Protein 5D6J (pdb70)

B-factor: mean 46.1, std 20.25, range [18.64, 151.57]

Nearest PDB structures (foldseek):
  5d6j-assembly1_B  TM=1.014E+00  e=7.140E-16  Saccharomyces cerevisiae S288C
  2eke-assembly2_D  TM=9.994E-01  e=3.228E-14  Saccharomyces cerevisiae
  2eke-assembly1_C  TM=1.001E+00  e=5.366E-14  Saccharomyces cerevisiae
  7p47-assembly1_D  TM=9.729E-01  e=1.150E-13  Saccharomyces cerevisiae
  3tix-assembly2_C  TM=9.805E-01  e=2.037E-13  Saccharomyces cerevisiae S288C

Foldseek 3Di:
DPQDQPQDDPLHGDDDFQLFLLSLLVVCCPPPVQAWAEWEFDCPPPVLTDIDTAGSVRLNLLLLLLLLVCLVQDDQAAEEEEAEAPDSVSVSSLSSCLQNNYAYQYDYQLVDPDCLLLVVLVCVFRVGQEYEYAPVRVVSLVVSCVPPPPVRNHYYDHSVPRDSVSSVRRDGDDRDDLQRFSYWQWFFQQAFRTWTFGFHSLLLSVVLSLVCQQLSAAQLAEQEEQDRCNHLQNVSSSSNCSPRVHHYYYYHVVSCLVEVLSRQQVQFDDPPRPAHYEYEDELVSLVSCLVHRQDDPPDPQTANLRHRAYEYDPDFHDPVSLVSSCVRCVVRNNDQLRYWAAYFTVQLSTGFATAHSVDGWDKFWFFQVQVQVFFGHGDDPPDLRTDIWTFNHATTRQKFKFFAAVVVLEGDDFGGKHFIKMFGSSGTQATRPCVVVRCVFWADARPYADVVGRCPPPDNNTGIGGPQFMWGHYPRTTTTPGGNSAWAAAPNTTDHFLVLLVLLVVQDVQADPLFKTKGWFFPQLDDPVLQVDPQLPDHDDNPGGGIAMEMEGEGEADPDDDDVVVSLVSSQVSCCVSPVHGHSYYHYAYPPQAAATPVGGGNHNQNVQCVSVPQRRVVHRGNNGDDPVD/DQKAKEWEEAPPDIDIDMDGQQAFCQVVQQVVQPVVPHGRLQKFKDFVRHTDDRRDGNVNVVHHHYGYIYIYGD

InterPro domains:
  IPR000873 AMP-dependent synthetase/ligase domain [PF00501] (26-432)
  IPR040097 Fatty acyl-AMP ligase /fatty acyl-CoA ligase [cd05931] (27-613)
  IPR042099 ANL, N-terminal domain [G3DSA:3.40.50.12780] (3-484)
  IPR045851 AMP-binding enzyme domain superfamily [G3DSA:3.30.300.30] (485-630)
  IPR047968 Long-chain-fatty-acid--AMP ligase FadD32 [NF038339] (4-628)

Organism: Mycolicibacterium smegmatis (strain ATCC 700084 / mc(2)155) (NCBI:txid246196)

CATH classification: 3.30.300.30

Solvent-accessible surface area: 30518 Å² total; per-residue (Å²): 240,126,55,123,9,89,30,20,95,147,51,109,32,101,52,100,130,36,9,13,1,8,31,32,0,47,137,37,21,155,72,128,14,134,55,36,0,0,56,15,17,21,29,102,118,96,150,121,19,46,75,110,62,24,26,0,40,93,0,2,28,44,0,66,0,1,0,1,25,0,50,88,24,4,124,105,38,27,37,0,0,0,0,1,22,24,29,24,36,4,0,2,0,0,0,0,0,2,0,2,31,19,10,0,1,8,3,9,21,15,79,57,114,78,45,78,22,14,0,51,19,0,4,78,30,0,89,12,42,0,0,0,0,5,65,140,4,13,88,21,0,108,128,15,9,155,91,9,78,84,137,50,100,29,43,32,2,0,0,63,27,6,57,86,113,33,11,102,87,44,102,94,48,132,98,33,82,112,97,52,35,1,0,1,2,14,17,44,3,20,22,60,56,2,0,0,0,28,0,0,18,43,5,1,2,2,0,0,0,0,5,3,53,21,8,67,4,82,114,20,1,21,0,2,0,16,7,12,0,12,40,26,12,0,0,1,9,0,0,3,0,1,14,17,2,2,45,0,6,0,0,36,30,73,10,0,72,200,93,2,40,27,0,0,67,26,0,8,119,71,183,59,38,123,27,7,1,4,1,1,0,25,18,98,0,0,45,33,0,19,68,173,0,57,14,163,138,87,41,98,130,15,57,0,57,13,6,64,2,0,10,1,1,59,30,94,7,40,56,38,4,24,121,104,0,31,111,21,0,31,109,57,35,5,24,55,108,0,0,6,3,14,16,20,23,7,8,0,0,8,3,0,0,5,4,47,51,90,68,100,22,68,49,10,31,0,14,19,82,76,3,23,89,19,114,9,66,83,36,108,84,130,26,117,93,26,18,69,12,13,3,7,1,88,42,14,43,32,6,57,1,0,4,1,61,28,179,51,7,37,9,35,68,87,11,40,22,6,12,0,5,0,6,17,103,0,17,6,60,1,7,51,58,45,88,131,78,15,97,60,21,4,89,28,93,6,151,47,75,41,151,120,14,63,0,132,59,11,89,108,125,16,64,1,2,90,16,34,15,48,0,0,10,47,107,45,8,0,1,44,3,9,98,40,107,14,30,2,93,6,115,78,117,53,4,12,4,76,13,0,16,124,1,0,37,95,28,16,208,24,5,62,96,42,80,6,0,0,5,16,0,19,1,57,98,9,35,80,90,4,20,129,67,90,120,0,59,23,170,137,63,108,123,39,87,50,63,13,0,0,0,0,0,1,58,44,100,36,90,118,108,111,99,71,26,73,13,14,63,72,0,24,56,32,0,35,132,96,5,46,10,46,0,42,17,3,10,8,9,57,43,67,23,4,6,66,14,15,60,38,96,22,2,45,42,3,0,33,32,3,10,53,87,22,10,8,86,77,61,117,146,10,109,68,30,3,101,93,124,65,174,93,59,6,53,0,58,0,13,49,78,89,37,90,24,133,34,119,11,101,77,97,40,56,0,99,181,9,11,76,39,0,0,94,157,40,72,88,118,38,125,38,13,86,2,24,16,27,11,38,109,8,96,13,93,55,16,0,110,90,37,94,11,93,74,98,14,85,0,61,5,73,155,129

Sequence (704 aa):
MPFHNPFIKDGQIKFPDGSSIVAHVERWAKVRGDKLAYRFLDFSTERDGVPRDLTWAQFSARNRAVAARLQQVTQPGDRVAILCPQNLDYLVAFFGALYAGRIAVPLFDPSEPGHVGRLHAVLDNCHPSAILTTTEAAEGVRKFFRTRPANQRPRVIAVDAVPDDVASTWVNPDEPDETTIAYLQYTSGSTRIPTGVQITHLNLATNVVQVIEALEGEEGDRGLSWLPFFHDMGLITALLAPMIGHYFTFMTPAAFVRRPERWIRELARKEGDTGGTISVAPNFAFDHAAARGVPKPGSPPLDLSNVKAVLNGSEPISAATVRRFNEAFGPFGFPPKAIKPSYGLAEATLFVSTTPSAEEPKIITVDRDQLNSGRIVEVDADSPKAVAQASAGKVGIAEWAVIVDAESATELPDGQVGEIWISGQNMGTGYWGKPEESVATFQNILKSRTNPSHAEGATDDATWVRTGDYGAFYDGDLYITGRVKDLVIIDGRNHYPQDLEYSAQEASKAIRTGYVAAFSVPANQLPDEVFENAHSGIKRDPDDTSEQLVIVAERAPGAHKLDIGPITDDIRAAIAVRHGVTVRDVLLTAAGAIPRTSSGKIGRRACRAAYLDGSLRAGKVANDFPDATDETHINLKVSDGSSEIFFKIKKTTPLRRLMEAFAKRQGKEMDSLRFLYDGIRIQADQTPEDLDMEDNDIIEAHRE

Radius of gyration: 27.37 Å; Cα contacts (8 Å, |Δi|>4): 1545; chains: 2; bounding box: 70×79×73 Å

Structure (mmCIF, N/CA/C/O backbone):
data_5D6J
#
_entry.id   5D6J
#
_cell.length_a   122.211
_cell.length_b   122.211
_cell.length_c   142.588
_cell.angle_alpha   90.00
_cell.angle_beta   90.00
_cell.angle_gamma   90.00
#
_symmetry.space_group_name_H-M   'P 43 21 2'
#
loop_
_entity.id
_entity.type
_entity.pdbx_description
1 polymer 'Acyl-CoA synthase'
2 polymer 'Ubiquitin-like protein SMT3'
3 non-polymer 'MAGNESIUM ION'
4 non-polymer "ADENOSINE-5'-TRIPHOSPHATE"
5 water water
#
loop_
_atom_site.group_PDB
_atom_site.id
_atom_site.type_symbol
_atom_site.label_atom_id
_atom_site.label_alt_id
_atom_site.label_comp_id
_atom_site.label_asym_id
_atom_site.label_entity_id
_atom_site.label_seq_id
_atom_site.pdbx_PDB_ins_code
_atom_site.Cartn_x
_atom_site.Cartn_y
_atom_site.Cartn_z
_atom_site.occupancy
_atom_site.B_iso_or_equiv
_atom_site.auth_seq_id
_atom_site.auth_comp_id
_atom_site.auth_asym_id
_atom_site.auth_atom_id
_atom_site.pdbx_PDB_model_num
ATOM 1 N N . MET A 1 1 ? -29.577 21.497 -21.516 1.00 80.61 1 MET A N 1
ATOM 2 C CA . MET A 1 1 ? -28.770 20.358 -21.085 1.00 87.33 1 MET A CA 1
ATOM 3 C C . MET A 1 1 ? -28.365 20.318 -19.592 1.00 84.62 1 MET A C 1
ATOM 4 O O . MET A 1 1 ? -27.747 19.341 -19.164 1.00 80.79 1 MET A O 1
ATOM 9 N N . PRO A 1 2 ? -28.681 21.365 -18.795 1.00 82.95 2 PRO A N 1
ATOM 10 C CA . PRO A 1 2 ? -28.590 21.064 -17.359 1.00 83.99 2 PRO A CA 1
ATOM 11 C C . PRO A 1 2 ? -29.648 20.046 -16.924 1.00 72.40 2 PRO A C 1
ATOM 12 O O . PRO A 1 2 ? -30.543 19.726 -17.709 1.00 64.91 2 PRO A O 1
ATOM 16 N N . PHE A 1 3 ? -29.553 19.547 -15.694 1.00 78.77 3 PHE A N 1
ATOM 17 C CA . PHE A 1 3 ? -30.489 18.524 -15.232 1.00 57.10 3 PHE A CA 1
ATOM 18 C C . PHE A 1 3 ? -31.904 19.066 -15.058 1.00 48.44 3 PHE A C 1
ATOM 19 O O . PHE A 1 3 ? -32.130 20.039 -14.335 1.00 48.31 3 PHE A O 1
ATOM 27 N N . HIS A 1 4 ? -32.856 18.418 -15.720 1.00 41.47 4 HIS A N 1
ATOM 28 C CA . HIS A 1 4 ? -34.260 18.751 -15.548 1.00 42.32 4 HIS A CA 1
ATOM 29 C C . HIS A 1 4 ? -35.019 17.540 -15.012 1.00 39.01 4 HIS A C 1
ATOM 30 O O . HIS A 1 4 ? -34.969 16.456 -15.591 1.00 39.84 4 HIS A O 1
ATOM 37 N N . ASN A 1 5 ? -35.711 17.738 -13.896 1.00 37.23 5 ASN A N 1
ATOM 38 C CA . ASN A 1 5 ? -36.536 16.705 -13.285 1.00 32.31 5 ASN A CA 1
ATOM 39 C C . ASN A 1 5 ? -37.949 16.755 -13.858 1.00 34.52 5 ASN A C 1
ATOM 40 O O . ASN A 1 5 ? -38.652 17.749 -13.685 1.00 39.85 5 ASN A O 1
ATOM 45 N N . PRO A 1 6 ? -38.375 15.673 -14.528 1.00 39.12 6 PRO A N 1
ATOM 46 C CA . PRO A 1 6 ? -39.665 15.650 -15.233 1.00 44.44 6 PRO A CA 1
ATOM 47 C C . PRO A 1 6 ? -40.861 15.723 -14.294 1.00 39.07 6 PRO A C 1
ATOM 48 O O . PRO A 1 6 ? -41.961 16.043 -14.738 1.00 42.95 6 PRO A O 1
ATOM 52 N N . PHE A 1 7 ? -40.648 15.419 -13.017 1.00 38.51 7 PHE A N 1
ATOM 53 C CA . PHE A 1 7 ? -41.747 15.355 -12.058 1.00 34.34 7 PHE A CA 1
ATOM 54 C C . PHE A 1 7 ? -41.860 16.650 -11.266 1.00 37.93 7 PHE A C 1
ATOM 55 O O . PHE A 1 7 ? -42.686 16.770 -10.365 1.00 40.15 7 PHE A O 1
ATOM 63 N N . ILE A 1 8 ? -41.022 17.619 -11.610 1.00 39.69 8 ILE A N 1
ATOM 64 C CA . ILE A 1 8 ? -41.019 18.901 -10.923 1.00 38.95 8 ILE A CA 1
ATOM 65 C C . ILE A 1 8 ? -41.386 20.054 -11.866 1.00 52.29 8 ILE A C 1
ATOM 66 O O . ILE A 1 8 ? -40.845 20.181 -12.969 1.00 38.06 8 ILE A O 1
ATOM 71 N N . LYS A 1 9 ? -42.332 20.879 -11.425 1.00 45.53 9 LYS A N 1
ATOM 72 C CA . LYS A 1 9 ? -42.768 22.042 -12.190 1.00 62.86 9 LYS A CA 1
ATOM 73 C C . LYS A 1 9 ? -42.772 23.277 -11.292 1.00 44.11 9 LYS A C 1
ATOM 74 O O . LYS A 1 9 ? -43.499 23.323 -10.303 1.00 49.11 9 LYS A O 1
ATOM 80 N N . ASP A 1 10 ? -41.950 24.264 -11.643 1.00 50.79 10 ASP A N 1
ATOM 81 C CA . ASP A 1 10 ? -41.786 25.486 -10.851 1.00 55.11 10 ASP A CA 1
ATOM 82 C C . ASP A 1 10 ? -41.415 25.181 -9.401 1.00 54.28 10 ASP A C 1
ATOM 83 O O . ASP A 1 10 ? -42.041 25.685 -8.467 1.00 51.04 10 ASP A O 1
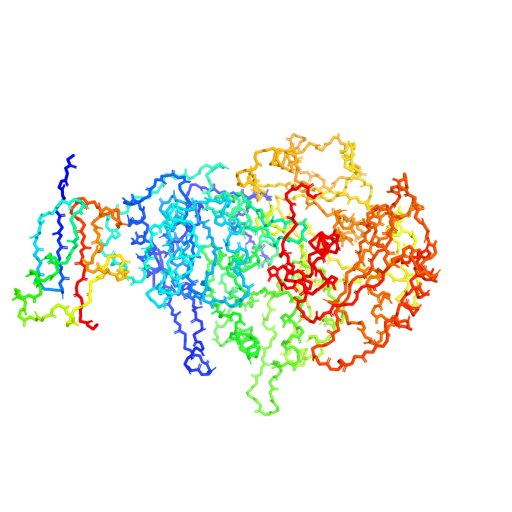ATOM 88 N N . GLY A 1 11 ? -40.399 24.343 -9.220 1.00 42.67 11 GLY A N 1
ATOM 89 C CA . GLY A 1 11 ? -39.904 24.014 -7.896 1.00 42.47 11 GLY A CA 1
ATOM 90 C C . GLY A 1 11 ? -40.860 23.183 -7.058 1.00 42.45 11 GLY A C 1
ATOM 91 O O . GLY A 1 11 ? -40.622 22.951 -5.873 1.00 44.15 11 GLY A O 1
ATOM 92 N N . GLN A 1 12 ? -41.948 22.732 -7.670 1.00 42.20 12 GLN A N 1
ATOM 93 C CA . GLN A 1 12 ? -42.926 21.926 -6.953 1.00 49.75 12 GLN A CA 1
ATOM 94 C C . GLN A 1 12 ? -43.112 20.558 -7.595 1.00 44.07 12 GLN A C 1
ATOM 95 O O . GLN A 1 12 ? -42.978 20.399 -8.810 1.00 44.44 12 GLN A O 1
ATOM 101 N N . ILE A 1 13 ? -43.414 19.571 -6.759 1.00 41.59 13 ILE A N 1
ATOM 102 C CA . ILE A 1 13 ? -43.631 18.212 -7.221 1.00 48.55 13 ILE A CA 1
ATOM 103 C C . ILE A 1 13 ? -45.069 18.067 -7.706 1.00 51.40 13 ILE A C 1
ATOM 104 O O . ILE A 1 13 ? -46.013 18.199 -6.927 1.00 49.45 13 ILE A O 1
ATOM 109 N N . LYS A 1 14 ? -45.227 17.808 -9.000 1.00 41.64 14 LYS A N 1
ATOM 110 C CA . LYS A 1 14 ? -46.550 17.708 -9.608 1.00 50.98 14 LYS A CA 1
ATOM 111 C C . LYS A 1 14 ? -46.872 16.279 -10.041 1.00 49.99 14 LYS A C 1
ATOM 112 O O . LYS A 1 14 ? -46.153 15.683 -10.849 1.00 48.59 14 LYS A O 1
ATOM 118 N N . PHE A 1 15 ? -47.955 15.738 -9.491 1.00 44.45 15 PHE A N 1
ATOM 119 C CA . PHE A 1 15 ? -48.430 14.406 -9.848 1.00 43.87 15 PHE A CA 1
ATOM 120 C C . PHE A 1 15 ? -49.840 14.464 -10.434 1.00 56.75 15 PHE A C 1
ATOM 121 O O . PHE A 1 15 ? -50.806 14.689 -9.703 1.00 48.24 15 PHE A O 1
ATOM 129 N N . PRO A 1 16 ? -49.966 14.265 -11.756 1.00 53.23 16 PRO A N 1
ATOM 130 C CA . PRO A 1 16 ? -51.293 14.087 -12.360 1.00 55.71 16 PRO A CA 1
ATOM 131 C C . PRO A 1 16 ? -51.900 12.743 -11.954 1.00 52.92 16 PRO A C 1
ATOM 132 O O . PRO A 1 16 ? -51.234 11.970 -11.261 1.00 47.26 16 PRO A O 1
ATOM 136 N N . ASP A 1 17 ? -53.132 12.467 -12.372 1.00 51.71 17 ASP A N 1
ATOM 137 C CA . ASP A 1 17 ? -53.725 11.153 -12.138 1.00 56.40 17 ASP A CA 1
ATOM 138 C C . ASP A 1 17 ? -52.832 10.070 -12.728 1.00 58.84 17 ASP A C 1
ATOM 139 O O . ASP A 1 17 ? -52.199 10.272 -13.767 1.00 55.16 17 ASP A O 1
ATOM 144 N N . GLY A 1 18 ? -52.774 8.927 -12.053 1.00 57.34 18 GLY A N 1
ATOM 145 C CA . GLY A 1 18 ? -51.931 7.831 -12.489 1.00 53.95 18 GLY A CA 1
ATOM 146 C C . GLY A 1 18 ? -50.461 8.096 -12.214 1.00 60.91 18 GLY A C 1
ATOM 147 O O . GLY A 1 18 ? -49.610 7.892 -13.083 1.00 54.66 18 GLY A O 1
ATOM 148 N N . SER A 1 19 ? -50.164 8.550 -11.000 1.00 56.42 19 SER A N 1
ATOM 149 C CA . SER A 1 19 ? -48.786 8.809 -10.597 1.00 55.22 19 SER A CA 1
ATOM 150 C C . SER A 1 19 ? -48.319 7.866 -9.493 1.00 57.30 19 SER A C 1
ATOM 151 O O . SER A 1 19 ? -47.173 7.951 -9.051 1.00 54.52 19 SER A O 1
ATOM 154 N N . SER A 1 20 ? -49.203 6.979 -9.037 1.00 48.99 20 SER A N 1
ATOM 155 C CA . SER A 1 20 ? -48.797 5.948 -8.091 1.00 42.22 20 SER A CA 1
ATOM 156 C C . SER A 1 20 ? -47.838 5.016 -8.817 1.00 42.51 20 SER A C 1
ATOM 157 O O . SER A 1 20 ? -47.806 4.982 -10.053 1.00 38.20 20 SER A O 1
ATOM 160 N N . ILE A 1 21 ? -47.054 4.260 -8.060 1.00 33.63 21 ILE A N 1
ATOM 161 C CA . ILE A 1 21 ? -46.010 3.448 -8.667 1.00 32.70 21 ILE A CA 1
ATOM 162 C C . ILE A 1 21 ? -46.618 2.304 -9.484 1.00 33.09 21 ILE A C 1
ATOM 163 O O . ILE A 1 21 ? -46.009 1.829 -10.442 1.00 36.31 21 ILE A O 1
ATOM 168 N N . VAL A 1 22 ? -47.833 1.894 -9.131 1.00 29.07 22 VAL A N 1
ATOM 169 C CA . VAL A 1 22 ? -48.555 0.878 -9.897 1.00 25.84 22 VAL A CA 1
ATOM 170 C C . VAL A 1 22 ? -48.903 1.378 -11.299 1.00 29.63 22 VAL A C 1
ATOM 171 O O . VAL A 1 22 ? -48.730 0.662 -12.289 1.00 31.45 22 VAL A O 1
ATOM 175 N N . ALA A 1 23 ? -49.397 2.611 -11.371 1.00 30.84 23 ALA A N 1
ATOM 176 C CA . ALA A 1 23 ? -49.766 3.227 -12.641 1.00 32.69 23 ALA A CA 1
ATOM 177 C C . ALA A 1 23 ? -48.545 3.376 -13.539 1.00 35.10 23 ALA A C 1
ATOM 178 O O . ALA A 1 23 ? -48.636 3.209 -14.756 1.00 30.47 23 ALA A O 1
ATOM 180 N N . HIS A 1 24 ? -47.401 3.680 -12.931 1.00 26.90 24 HIS A N 1
ATOM 181 C CA . HIS A 1 24 ? -46.179 3.856 -13.692 1.00 29.55 24 HIS A CA 1
ATOM 182 C C . HIS A 1 24 ? -45.692 2.542 -14.293 1.00 33.64 24 HIS A C 1
ATOM 183 O O . HIS A 1 24 ? -45.226 2.527 -15.428 1.00 27.81 24 HIS A O 1
ATOM 190 N N . VAL A 1 25 ? -45.813 1.443 -13.551 1.00 27.25 25 VAL A N 1
ATOM 191 C CA . VAL A 1 25 ? -45.395 0.151 -14.088 1.00 28.33 25 VAL A CA 1
ATOM 192 C C . VAL A 1 25 ? -46.293 -0.242 -15.256 1.00 28.80 25 VAL A C 1
ATOM 193 O O . VAL A 1 25 ? -45.806 -0.656 -16.307 1.00 28.63 25 VAL A O 1
ATOM 197 N N . GLU A 1 26 ? -47.602 -0.088 -15.063 1.00 28.43 26 GLU A N 1
ATOM 198 C CA . GLU A 1 26 ? -48.590 -0.416 -16.082 1.00 30.43 26 GLU A CA 1
ATOM 199 C C . GLU A 1 26 ? -48.378 0.404 -17.349 1.00 35.49 26 GLU A C 1
ATOM 200 O O . GLU A 1 26 ? -48.534 -0.098 -18.457 1.00 32.45 26 GLU A O 1
ATOM 206 N N . ARG A 1 27 ? -48.022 1.670 -17.164 1.00 31.78 27 ARG A N 1
ATOM 207 C CA . ARG A 1 27 ? -47.687 2.558 -18.267 1.00 36.86 27 ARG A CA 1
ATOM 208 C C . ARG A 1 27 ? -46.482 2.045 -19.068 1.00 32.82 27 ARG A C 1
ATOM 209 O O . ARG A 1 27 ? -46.529 1.977 -20.297 1.00 29.81 27 ARG A O 1
ATOM 217 N N . TRP A 1 28 ? -45.403 1.681 -18.376 1.00 32.18 28 TRP A N 1
ATOM 218 C CA . TRP A 1 28 ? -44.234 1.107 -19.050 1.00 30.70 28 TRP A CA 1
ATOM 219 C C . TRP A 1 28 ? -44.575 -0.184 -19.787 1.00 30.78 28 TRP A C 1
ATOM 220 O O . TRP A 1 28 ? -44.063 -0.443 -20.879 1.00 29.22 28 TRP A O 1
ATOM 231 N N . ALA A 1 29 ? -45.426 -1.000 -19.172 1.00 29.31 29 ALA A N 1
ATOM 232 C CA . ALA A 1 29 ? -45.843 -2.260 -19.772 1.00 32.30 29 ALA A CA 1
ATOM 233 C C . ALA A 1 29 ? -46.573 -2.004 -21.085 1.00 35.59 29 ALA A C 1
ATOM 234 O O . ALA A 1 29 ? -46.486 -2.803 -22.017 1.00 33.34 29 ALA A O 1
ATOM 236 N N . LYS A 1 30 ? -47.289 -0.885 -21.155 1.00 30.50 30 LYS A N 1
ATOM 237 C CA . LYS A 1 30 ? -48.028 -0.542 -22.366 1.00 43.90 30 LYS A CA 1
ATOM 238 C C . LYS A 1 30 ? -47.136 0.048 -23.456 1.00 34.43 30 LYS A C 1
ATOM 239 O O . LYS A 1 30 ? -47.182 -0.403 -24.594 1.00 40.28 30 LYS A O 1
ATOM 245 N N . VAL A 1 31 ? -46.324 1.047 -23.115 1.00 35.06 31 VAL A N 1
ATOM 246 C CA . VAL A 1 31 ? -45.591 1.789 -24.142 1.00 32.65 31 VAL A CA 1
ATOM 247 C C . VAL A 1 31 ? -44.250 1.158 -24.523 1.00 37.26 31 VAL A C 1
ATOM 248 O O . VAL A 1 31 ? -43.761 1.379 -25.625 1.00 35.83 31 VAL A O 1
ATOM 252 N N . ARG A 1 32 ? -43.649 0.376 -23.628 1.00 41.58 32 ARG A N 1
ATOM 253 C CA . ARG A 1 32 ? -42.431 -0.346 -23.993 1.00 29.20 32 ARG A CA 1
ATOM 254 C C . ARG A 1 32 ? -42.305 -1.654 -23.232 1.00 27.68 32 ARG A C 1
ATOM 255 O O . ARG A 1 32 ? -41.381 -1.848 -22.446 1.00 33.92 32 ARG A O 1
ATOM 263 N N . GLY A 1 33 ? -43.241 -2.560 -23.496 1.00 25.76 33 GLY A N 1
ATOM 264 C CA . GLY A 1 33 ? -43.369 -3.791 -22.744 1.00 32.85 33 GLY A CA 1
ATOM 265 C C . GLY A 1 33 ? -42.175 -4.725 -22.767 1.00 37.90 33 GLY A C 1
ATOM 266 O O . GLY A 1 33 ? -41.978 -5.483 -21.822 1.00 30.95 33 GLY A O 1
ATOM 267 N N . ASP A 1 34 ? -41.379 -4.676 -23.831 1.00 29.77 34 ASP A N 1
ATOM 268 C CA . ASP A 1 34 ? -40.251 -5.598 -23.977 1.00 31.81 34 ASP A CA 1
ATOM 269 C C . ASP A 1 34 ? -38.950 -5.032 -23.415 1.00 34.00 34 ASP A C 1
ATOM 270 O O . ASP A 1 34 ? -37.932 -5.721 -23.393 1.00 36.81 34 ASP A O 1
ATOM 275 N N . LYS A 1 35 ? -38.985 -3.777 -22.976 1.00 25.86 35 LYS A N 1
ATOM 276 C CA . LYS A 1 35 ? -37.835 -3.155 -22.326 1.00 34.64 35 LYS A CA 1
ATOM 277 C C . LYS A 1 35 ? -37.537 -3.820 -20.972 1.00 29.09 35 LYS A C 1
ATOM 278 O O . LYS A 1 35 ? -38.450 -4.109 -20.198 1.00 26.60 35 LYS A O 1
ATOM 284 N N . LEU A 1 36 ? -36.259 -4.064 -20.703 1.00 29.03 36 LEU A N 1
ATOM 285 C CA . LEU A 1 36 ? -35.827 -4.653 -19.441 1.00 26.04 36 LEU A CA 1
ATOM 286 C C . LEU A 1 36 ? -36.153 -3.740 -18.258 1.00 32.88 36 LEU A C 1
ATOM 287 O O . LEU A 1 36 ? -35.838 -2.550 -18.280 1.00 28.44 36 LEU A O 1
ATOM 292 N N . ALA A 1 37 ? -36.789 -4.303 -17.235 1.00 26.96 37 ALA A N 1
ATOM 293 C CA . ALA A 1 37 ? -37.160 -3.552 -16.037 1.00 30.00 37 ALA A CA 1
ATOM 294 C C . ALA A 1 37 ? -36.289 -3.919 -14.833 1.00 30.06 37 ALA A C 1
ATOM 295 O O . ALA A 1 37 ? -35.699 -3.047 -14.192 1.00 29.50 37 ALA A O 1
ATOM 297 N N . TYR A 1 38 ? -36.233 -5.212 -14.526 1.00 27.36 38 TYR A N 1
ATOM 298 C CA . TYR A 1 38 ? -35.538 -5.696 -13.339 1.00 28.34 38 TYR A CA 1
ATOM 299 C C . TYR A 1 38 ? -34.650 -6.894 -13.638 1.00 27.67 38 TYR A C 1
ATOM 300 O O . TYR A 1 38 ? -35.048 -7.818 -14.342 1.00 28.71 38 TYR A O 1
ATOM 309 N N . ARG A 1 39 ? -33.439 -6.866 -13.096 1.00 23.80 39 ARG A N 1
ATOM 310 C CA . ARG A 1 39 ? -32.510 -7.971 -13.255 1.00 25.13 39 ARG A CA 1
ATOM 311 C C . ARG A 1 39 ? -31.990 -8.464 -11.903 1.00 29.04 39 ARG A C 1
ATOM 312 O O . ARG A 1 39 ? -31.440 -7.695 -11.115 1.00 29.63 39 ARG A O 1
ATOM 320 N N . PHE A 1 40 ? -32.173 -9.754 -11.645 1.00 24.86 40 PHE A N 1
ATOM 321 C CA . PHE A 1 40 ? -31.596 -10.388 -10.472 1.00 27.61 40 PHE A CA 1
ATOM 322 C C . PHE A 1 40 ? -30.353 -11.175 -10.855 1.00 32.88 40 PHE A C 1
ATOM 323 O O . PHE A 1 40 ? -30.413 -12.072 -11.695 1.00 30.12 40 PHE A O 1
ATOM 331 N N . LEU A 1 41 ? -29.221 -10.834 -10.248 1.00 28.11 41 LEU A N 1
ATOM 332 C CA . LEU A 1 41 ? -28.005 -11.605 -10.474 1.00 28.27 41 LEU A CA 1
ATOM 333 C C . LEU A 1 41 ? -27.988 -12.806 -9.540 1.00 33.32 41 LEU A C 1
ATOM 334 O O . LEU A 1 41 ? -27.775 -12.670 -8.336 1.00 30.78 41 LEU A O 1
ATOM 339 N N . ASP A 1 42 ? -28.224 -13.982 -10.110 1.00 34.11 42 ASP A N 1
ATOM 340 C CA . ASP A 1 42 ? -28.321 -15.213 -9.341 1.00 35.77 42 ASP A CA 1
ATOM 341 C C . ASP A 1 42 ? -26.945 -15.876 -9.254 1.00 39.07 42 ASP A C 1
ATOM 342 O O . ASP A 1 42 ? -26.411 -16.345 -10.260 1.00 38.11 42 ASP A O 1
ATOM 347 N N . PHE A 1 43 ? -26.380 -15.912 -8.050 1.00 30.17 43 PHE A N 1
ATOM 348 C CA . PHE A 1 43 ? -25.051 -16.487 -7.848 1.00 37.23 43 PHE A CA 1
ATOM 349 C C . PHE A 1 43 ? -25.103 -17.834 -7.131 1.00 37.54 43 PHE A C 1
ATOM 350 O O . PHE A 1 43 ? -24.070 -18.347 -6.701 1.00 41.79 43 PHE A O 1
ATOM 358 N N . SER A 1 44 ? -26.299 -18.402 -7.005 1.00 35.18 44 SER A N 1
ATOM 359 C CA . SER A 1 44 ? -26.491 -19.615 -6.213 1.00 46.42 44 SER A CA 1
ATOM 360 C C . SER A 1 44 ? -25.780 -20.821 -6.827 1.00 46.75 44 SER A C 1
ATOM 361 O O . SER A 1 44 ? -25.287 -21.685 -6.107 1.00 59.22 44 SER A O 1
ATOM 364 N N . THR A 1 45 ? -25.727 -20.873 -8.153 1.00 50.54 45 THR A N 1
ATOM 365 C CA . THR A 1 45 ? -25.091 -21.989 -8.846 1.00 52.05 45 THR A CA 1
ATOM 366 C C . THR A 1 45 ? -23.791 -21.571 -9.529 1.00 49.99 45 THR A C 1
ATOM 367 O O . THR A 1 45 ? -22.721 -22.096 -9.222 1.00 64.27 45 THR A O 1
ATOM 371 N N . GLU A 1 46 ? -23.889 -20.626 -10.456 1.00 45.64 46 GLU A N 1
ATOM 372 C CA . GLU A 1 46 ? -22.714 -20.108 -11.145 1.00 48.89 46 GLU A CA 1
ATOM 373 C C . GLU A 1 46 ? -22.006 -19.043 -10.318 1.00 48.15 46 GLU A C 1
ATOM 374 O O . GLU A 1 46 ? -22.615 -18.054 -9.905 1.00 54.21 46 GLU A O 1
ATOM 380 N N . ARG A 1 47 ? -20.715 -19.252 -10.088 1.00 45.20 47 ARG A N 1
ATOM 381 C CA . ARG A 1 47 ? -19.895 -18.319 -9.325 1.00 50.51 47 ARG A CA 1
ATOM 382 C C . ARG A 1 47 ? -19.912 -16.916 -9.935 1.00 46.85 47 ARG A C 1
ATOM 383 O O . ARG A 1 47 ? -19.929 -15.916 -9.217 1.00 48.11 47 ARG A O 1
ATOM 391 N N . ASP A 1 48 ? -19.917 -16.851 -11.261 1.00 45.72 48 ASP A N 1
ATOM 392 C CA . ASP A 1 48 ? -19.897 -15.575 -11.968 1.00 47.31 48 ASP A CA 1
ATOM 393 C C . ASP A 1 48 ? -21.303 -15.034 -12.221 1.00 41.02 48 ASP A C 1
ATOM 394 O O . ASP A 1 48 ? -21.468 -13.903 -12.677 1.00 42.01 48 ASP A O 1
ATOM 399 N N . GLY A 1 49 ? -22.312 -15.852 -11.941 1.00 43.04 49 GLY A N 1
ATOM 400 C CA . GLY A 1 49 ? -23.685 -15.387 -11.931 1.00 41.00 49 GLY A CA 1
ATOM 401 C C . GLY A 1 49 ? -24.518 -15.651 -13.169 1.00 44.48 49 GLY A C 1
ATOM 402 O O . GLY A 1 49 ? -24.014 -15.700 -14.291 1.00 53.79 49 GLY A O 1
ATOM 403 N N . VAL A 1 50 ? -25.817 -15.812 -12.944 1.00 39.80 50 VAL A N 1
ATOM 404 C CA . VAL A 1 50 ? -26.789 -15.949 -14.015 1.00 37.26 50 VAL A CA 1
ATOM 405 C C . VAL A 1 50 ? -27.822 -14.832 -13.919 1.00 37.62 50 VAL A C 1
ATOM 406 O O . VAL A 1 50 ? -28.577 -14.757 -12.947 1.00 39.24 50 VAL A O 1
ATOM 410 N N . PRO A 1 51 ? -27.856 -13.952 -14.925 1.00 38.36 51 PRO A N 1
ATOM 411 C CA . PRO A 1 51 ? -28.863 -12.892 -14.902 1.00 30.95 51 PRO A CA 1
ATOM 412 C C . PRO A 1 51 ? -30.271 -13.451 -15.102 1.00 33.29 51 PRO A C 1
ATOM 413 O O . PRO A 1 51 ? -30.493 -14.238 -16.019 1.00 37.05 51 PRO A O 1
ATOM 417 N N . ARG A 1 52 ? -31.198 -13.070 -14.230 1.00 29.01 52 ARG A N 1
ATOM 418 C CA . ARG A 1 52 ? -32.604 -13.403 -14.421 1.00 29.00 52 ARG A CA 1
ATOM 419 C C . ARG A 1 52 ? -33.390 -12.113 -14.609 1.00 37.22 52 ARG A C 1
ATOM 420 O O . ARG A 1 52 ? -33.441 -11.256 -13.716 1.00 29.90 52 ARG A O 1
ATOM 428 N N . ASP A 1 53 ? -33.994 -11.985 -15.786 1.00 34.69 53 ASP A N 1
ATOM 429 C CA . ASP A 1 53 ? -34.564 -10.721 -16.231 1.00 30.46 53 ASP A CA 1
ATOM 430 C C . ASP A 1 53 ? -36.085 -10.715 -16.253 1.00 36.62 53 ASP A C 1
ATOM 431 O O . ASP A 1 53 ? -36.733 -11.749 -16.410 1.00 36.11 53 ASP A O 1
ATOM 436 N N . LEU A 1 54 ? -36.643 -9.523 -16.088 1.00 34.34 54 LEU A N 1
ATOM 437 C CA . LEU A 1 54 ? -38.071 -9.303 -16.220 1.00 30.30 54 LEU A CA 1
ATOM 438 C C . LEU A 1 54 ? -38.270 -8.035 -17.042 1.00 35.99 54 LEU A C 1
ATOM 439 O O . LEU A 1 54 ? -37.742 -6.974 -16.693 1.00 29.93 54 LEU A O 1
ATOM 444 N N . THR A 1 55 ? -39.003 -8.140 -18.145 1.00 28.14 55 THR A N 1
ATOM 445 C CA . THR A 1 55 ? -39.386 -6.952 -18.898 1.00 28.44 55 THR A CA 1
ATOM 446 C C . THR A 1 55 ? -40.563 -6.282 -18.190 1.00 30.24 55 THR A C 1
ATOM 447 O O . THR A 1 55 ? -41.173 -6.877 -17.299 1.00 23.94 55 THR A O 1
ATOM 451 N N . TRP A 1 56 ? -40.897 -5.057 -18.588 1.00 29.96 56 TRP A N 1
ATOM 452 C CA . TRP A 1 56 ? -42.052 -4.382 -18.001 1.00 28.24 56 TRP A CA 1
ATOM 453 C C . TRP A 1 56 ? -43.353 -5.161 -18.224 1.00 34.16 56 TRP A C 1
ATOM 454 O O . TRP A 1 56 ? -44.168 -5.276 -17.310 1.00 28.00 56 TRP A O 1
ATOM 465 N N . ALA A 1 57 ? -43.548 -5.704 -19.426 1.00 24.14 57 ALA A N 1
ATOM 466 C CA . ALA A 1 57 ? -44.752 -6.487 -19.704 1.00 28.36 57 ALA A CA 1
ATOM 467 C C . ALA A 1 57 ? -44.790 -7.755 -18.848 1.00 30.81 57 ALA A C 1
ATOM 468 O O . ALA A 1 57 ? -45.839 -8.129 -18.327 1.00 28.56 57 ALA A O 1
ATOM 470 N N . GLN A 1 58 ? -43.648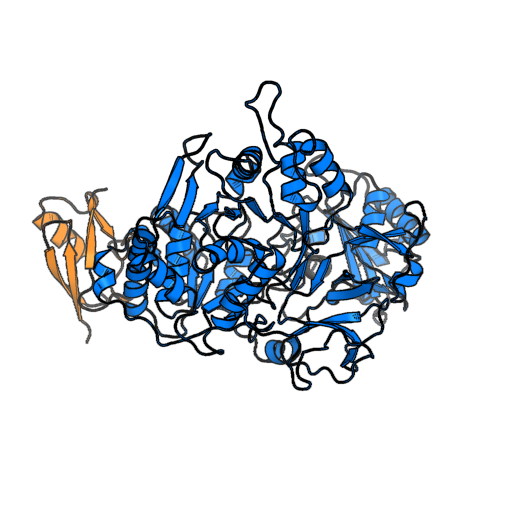 -8.423 -18.720 1.00 27.27 58 GLN A N 1
ATOM 471 C CA . GLN A 1 58 ? -43.558 -9.631 -17.897 1.00 27.77 58 GLN A CA 1
ATOM 472 C C . GLN A 1 58 ? -43.781 -9.320 -16.417 1.00 32.65 58 GLN A C 1
ATOM 473 O O . GLN A 1 58 ? -44.485 -10.054 -15.724 1.00 32.65 58 GLN A O 1
ATOM 479 N N . PHE A 1 59 ? -43.174 -8.233 -15.949 1.00 29.54 59 PHE A N 1
ATOM 480 C CA . PHE A 1 59 ? -43.339 -7.764 -14.576 1.00 29.09 59 PHE A CA 1
ATOM 481 C C . PHE A 1 59 ? -44.819 -7.519 -14.298 1.00 28.64 59 PHE A C 1
ATOM 482 O O . PHE A 1 59 ? -45.380 -8.045 -13.337 1.00 28.49 59 PHE A O 1
ATOM 490 N N . SER A 1 60 ? -45.446 -6.727 -15.163 1.00 31.10 60 SER A N 1
ATOM 491 C CA . SER A 1 60 ? -46.874 -6.434 -15.059 1.00 32.69 60 SER A CA 1
ATOM 492 C C . SER A 1 60 ? -47.751 -7.689 -14.992 1.00 31.44 60 SER A C 1
ATOM 493 O O . SER A 1 60 ? -48.655 -7.780 -14.157 1.00 30.72 60 SER A O 1
ATOM 496 N N . ALA A 1 61 ? -47.495 -8.646 -15.882 1.00 25.23 61 ALA A N 1
ATOM 497 C CA . ALA A 1 61 ? -48.285 -9.875 -15.920 1.00 31.23 61 ALA A CA 1
ATOM 498 C C . ALA A 1 61 ? -48.217 -10.624 -14.582 1.00 27.47 61 ALA A C 1
ATOM 499 O O . ALA A 1 61 ? -49.232 -11.089 -14.068 1.00 30.99 61 ALA A O 1
ATOM 501 N N . ARG A 1 62 ? -47.019 -10.735 -14.019 1.00 30.70 62 ARG A N 1
ATOM 502 C CA . ARG A 1 62 ? -46.855 -11.394 -12.726 1.00 31.76 62 ARG A CA 1
ATOM 503 C C . ARG A 1 62 ? -47.530 -10.607 -11.596 1.00 30.47 62 ARG A C 1
ATOM 504 O O . ARG A 1 62 ? -48.201 -11.193 -10.748 1.00 25.97 62 ARG A O 1
ATOM 512 N N . ASN A 1 63 ? -47.360 -9.286 -11.593 1.00 30.11 63 ASN A N 1
ATOM 513 C CA . ASN A 1 63 ? -47.959 -8.443 -10.558 1.00 31.45 63 ASN A CA 1
ATOM 514 C C . ASN A 1 63 ? -49.479 -8.574 -10.533 1.00 37.87 63 ASN A C 1
ATOM 515 O O . ASN A 1 63 ? -50.084 -8.736 -9.468 1.00 31.71 63 ASN A O 1
ATOM 520 N N . ARG A 1 64 ? -50.088 -8.518 -11.713 1.00 28.36 64 ARG A N 1
ATOM 521 C CA . ARG A 1 64 ? -51.543 -8.571 -11.834 1.00 31.03 64 ARG A CA 1
ATOM 522 C C . ARG A 1 64 ? -52.101 -9.939 -11.451 1.00 31.77 64 ARG A C 1
ATOM 523 O O . ARG A 1 64 ? -53.213 -10.041 -10.930 1.00 31.41 64 ARG A O 1
ATOM 531 N N . ALA A 1 65 ? -51.326 -10.989 -11.706 1.00 27.20 65 ALA A N 1
ATOM 532 C CA . ALA A 1 65 ? -51.753 -12.342 -11.373 1.00 31.00 65 ALA A CA 1
ATOM 533 C C . ALA A 1 65 ? -51.798 -12.518 -9.862 1.00 39.28 65 ALA A C 1
ATOM 534 O O . ALA A 1 65 ? -52.792 -12.996 -9.310 1.00 32.68 65 ALA A O 1
ATOM 536 N N . VAL A 1 66 ? -50.718 -12.125 -9.196 1.00 30.58 66 VAL A N 1
ATOM 537 C CA . VAL A 1 66 ? -50.661 -12.190 -7.740 1.00 29.66 66 VAL A CA 1
ATOM 538 C C . VAL A 1 66 ? -51.737 -11.304 -7.122 1.00 27.65 66 VAL A C 1
ATOM 539 O O . VAL A 1 66 ? -52.411 -11.705 -6.171 1.00 28.90 66 VAL A O 1
ATOM 543 N N . ALA A 1 67 ? -51.908 -10.109 -7.684 1.00 25.52 67 ALA A N 1
ATOM 544 C CA . ALA A 1 67 ? -52.886 -9.147 -7.183 1.00 26.14 67 ALA A CA 1
ATOM 545 C C . ALA A 1 67 ? -54.314 -9.693 -7.272 1.00 32.84 67 ALA A C 1
ATOM 546 O O . ALA A 1 67 ? -55.124 -9.493 -6.366 1.00 32.69 67 ALA A O 1
ATOM 548 N N . ALA A 1 68 ? -54.613 -10.381 -8.368 1.00 30.32 68 ALA A N 1
ATOM 549 C CA . ALA A 1 68 ? -55.939 -10.950 -8.582 1.00 37.68 68 ALA A CA 1
ATOM 550 C C . ALA A 1 68 ? -56.241 -12.017 -7.537 1.00 30.87 68 ALA A C 1
ATOM 551 O O . ALA A 1 68 ? -57.326 -12.042 -6.956 1.00 34.16 68 ALA A O 1
ATOM 553 N N . ARG A 1 69 ? -55.275 -12.896 -7.296 1.00 27.50 69 ARG A N 1
ATOM 554 C CA . ARG A 1 69 ? -55.418 -13.900 -6.252 1.00 26.96 69 ARG A CA 1
ATOM 555 C C . ARG A 1 69 ? -55.598 -13.229 -4.888 1.00 32.06 69 ARG A C 1
ATOM 556 O O . ARG A 1 69 ? -56.490 -13.598 -4.122 1.00 36.92 69 ARG A O 1
ATOM 564 N N . LEU A 1 70 ? -54.762 -12.232 -4.596 1.00 30.23 70 LEU A N 1
ATOM 565 C CA . LEU A 1 70 ? -54.842 -11.522 -3.316 1.00 29.70 70 LEU A CA 1
ATOM 566 C C . LEU A 1 70 ? -56.220 -10.905 -3.093 1.00 34.88 70 LEU A C 1
ATOM 567 O O . LEU A 1 70 ? -56.737 -10.923 -1.977 1.00 32.45 70 LEU A O 1
ATOM 572 N N . GLN A 1 71 ? -56.816 -10.377 -4.160 1.00 31.78 71 GLN A N 1
ATOM 573 C CA . GLN A 1 71 ? -58.128 -9.743 -4.068 1.00 36.28 71 GLN A CA 1
ATOM 574 C C . GLN A 1 71 ? -59.250 -10.755 -3.806 1.00 35.51 71 GLN A C 1
ATOM 575 O O . GLN A 1 71 ? -60.353 -10.381 -3.411 1.00 40.14 71 GLN A O 1
ATOM 581 N N . GLN A 1 72 ? -58.958 -12.035 -4.018 1.00 36.83 72 GLN A N 1
ATOM 582 C CA . GLN A 1 72 ? -59.927 -13.092 -3.759 1.00 39.51 72 GLN A CA 1
ATOM 583 C C . GLN A 1 72 ? -59.900 -13.564 -2.306 1.00 41.56 72 GLN A C 1
ATOM 584 O O . GLN A 1 72 ? -60.893 -14.084 -1.805 1.00 36.21 72 GLN A O 1
ATOM 590 N N . VAL A 1 73 ? -58.768 -13.393 -1.628 1.00 31.78 73 VAL A N 1
ATOM 591 C CA . VAL A 1 73 ? -58.623 -13.976 -0.296 1.00 34.55 73 VAL A CA 1
ATOM 592 C C . VAL A 1 73 ? -58.266 -12.967 0.800 1.00 34.19 73 VAL A C 1
ATOM 593 O O . VAL A 1 73 ? -58.024 -13.357 1.937 1.00 38.46 73 VAL A O 1
ATOM 597 N N . THR A 1 74 ? -58.236 -11.678 0.466 1.00 34.81 74 THR A N 1
ATOM 598 C CA . THR A 1 74 ? -58.003 -10.642 1.469 1.00 28.91 74 THR A CA 1
ATOM 599 C C . THR A 1 74 ? -58.938 -9.463 1.257 1.00 41.07 74 THR A C 1
ATOM 600 O O . THR A 1 74 ? -59.528 -9.306 0.188 1.00 34.78 74 THR A O 1
ATOM 604 N N . GLN A 1 75 ? -59.042 -8.624 2.283 1.00 29.26 75 GLN A N 1
ATOM 605 C CA . GLN A 1 75 ? -59.905 -7.451 2.262 1.00 32.77 75 GLN A CA 1
ATOM 606 C C . GLN A 1 75 ? -59.084 -6.177 2.137 1.00 36.21 75 GLN A C 1
ATOM 607 O O . GLN A 1 75 ? -57.918 -6.155 2.526 1.00 36.33 75 GLN A O 1
ATOM 613 N N . PRO A 1 76 ? -59.693 -5.109 1.595 1.00 39.41 76 PRO A N 1
ATOM 614 C CA . PRO A 1 76 ? -59.060 -3.787 1.601 1.00 34.95 76 PRO A CA 1
ATOM 615 C C . PRO A 1 76 ? -58.548 -3.412 2.989 1.00 41.79 76 PRO A C 1
ATOM 616 O O . PRO A 1 76 ? -59.278 -3.555 3.973 1.00 42.07 76 PRO A O 1
ATOM 620 N N . GLY A 1 77 ? -57.301 -2.961 3.070 1.00 38.08 77 GLY A N 1
ATOM 621 C CA . GLY A 1 77 ? -56.730 -2.563 4.344 1.00 33.95 77 GLY A CA 1
ATOM 622 C C . GLY A 1 77 ? -55.968 -3.677 5.036 1.00 43.36 77 GLY A C 1
ATOM 623 O O . GLY A 1 77 ? -55.256 -3.440 6.016 1.00 39.87 77 GLY A O 1
ATOM 624 N N . ASP A 1 78 ? -56.119 -4.900 4.541 1.00 33.35 78 ASP A N 1
ATOM 625 C CA . ASP A 1 78 ? -55.356 -6.017 5.082 1.00 37.25 78 ASP A CA 1
ATOM 626 C C . ASP A 1 78 ? -53.877 -5.832 4.796 1.00 39.98 78 ASP A C 1
ATOM 627 O O . ASP A 1 78 ? -53.492 -5.231 3.789 1.00 30.90 78 ASP A O 1
ATOM 632 N N . ARG A 1 79 ? -53.048 -6.361 5.683 1.00 28.92 79 ARG A N 1
ATOM 633 C CA . ARG A 1 79 ? -51.622 -6.380 5.441 1.00 28.71 79 ARG A CA 1
ATOM 634 C C . ARG A 1 79 ? -51.213 -7.714 4.835 1.00 34.78 79 ARG A C 1
ATOM 635 O O . ARG A 1 79 ? -51.807 -8.755 5.125 1.00 29.15 79 ARG A O 1
ATOM 643 N N . VAL A 1 80 ? -50.235 -7.651 3.936 1.00 28.86 80 VAL A N 1
ATOM 644 C CA . VAL A 1 80 ? -49.716 -8.821 3.245 1.00 25.27 80 VAL A CA 1
ATOM 645 C C . VAL A 1 80 ? -48.201 -8.853 3.407 1.00 28.57 80 VAL A C 1
ATOM 646 O O . VAL A 1 80 ? -47.492 -7.974 2.902 1.00 26.28 80 VAL A O 1
ATOM 650 N N . ALA A 1 81 ? -47.711 -9.858 4.127 1.00 26.06 81 ALA A N 1
ATOM 651 C CA . ALA A 1 81 ? -46.294 -9.939 4.464 1.00 30.42 81 ALA A CA 1
ATOM 652 C C . ALA A 1 81 ? -45.513 -10.690 3.399 1.00 29.57 81 ALA A C 1
ATOM 653 O O . ALA A 1 81 ? -45.923 -11.762 2.952 1.00 30.61 81 ALA A O 1
ATOM 655 N N . ILE A 1 82 ? -44.384 -10.121 2.997 1.00 28.13 82 ILE A N 1
ATOM 656 C CA . ILE A 1 82 ? -43.555 -10.734 1.968 1.00 23.62 82 ILE A CA 1
ATOM 657 C C . ILE A 1 82 ? -42.391 -11.483 2.611 1.00 30.30 82 ILE A C 1
ATOM 658 O O . ILE A 1 82 ? -41.444 -10.884 3.133 1.00 27.29 82 ILE A O 1
ATOM 663 N N . LEU A 1 83 ? -42.485 -12.806 2.593 1.00 26.70 83 LEU A N 1
ATOM 664 C CA . LEU A 1 83 ? -41.459 -13.648 3.191 1.00 33.31 83 LEU A CA 1
ATOM 665 C C . LEU A 1 83 ? -40.774 -14.458 2.095 1.00 35.64 83 LEU A C 1
ATOM 666 O O . LEU A 1 83 ? -40.578 -15.666 2.225 1.00 32.44 83 LEU A O 1
ATOM 671 N N . CYS A 1 84 ? -40.446 -13.777 0.997 1.00 36.04 84 CYS A N 1
ATOM 672 C CA . CYS A 1 84 ? -39.709 -14.379 -0.109 1.00 29.48 84 CYS A CA 1
ATOM 673 C C . CYS A 1 84 ? -38.213 -14.246 0.125 1.00 33.02 84 CYS A C 1
ATOM 674 O O . CYS A 1 84 ? -37.767 -13.328 0.813 1.00 27.66 84 CYS A O 1
ATOM 677 N N . PRO A 1 85 ? -37.425 -15.155 -0.456 1.00 34.97 85 PRO A N 1
ATOM 678 C CA . PRO A 1 85 ? -35.992 -14.856 -0.521 1.00 32.07 85 PRO A CA 1
ATOM 679 C C . PRO A 1 85 ? -35.758 -13.678 -1.465 1.00 31.66 85 PRO A C 1
ATOM 680 O O . PRO A 1 85 ? -36.630 -13.364 -2.279 1.00 27.19 85 PRO A O 1
ATOM 684 N N . GLN A 1 86 ? -34.613 -13.019 -1.354 1.00 27.73 86 GLN A N 1
ATOM 685 C CA . GLN A 1 86 ? -34.338 -11.880 -2.217 1.00 29.84 86 GLN A CA 1
ATOM 686 C C . GLN A 1 86 ? -34.086 -12.334 -3.660 1.00 29.08 86 GLN A C 1
ATOM 687 O O . GLN A 1 86 ? -33.016 -12.841 -3.980 1.00 27.72 86 GLN A O 1
ATOM 693 N N . ASN A 1 87 ? -35.092 -12.162 -4.515 1.00 23.26 87 ASN A N 1
ATOM 694 C CA . ASN A 1 87 ? -34.988 -12.462 -5.944 1.00 30.57 87 ASN A CA 1
ATOM 695 C C . ASN A 1 87 ? -36.129 -11.751 -6.667 1.00 31.22 87 ASN A C 1
ATOM 696 O O . ASN A 1 87 ? -36.800 -10.915 -6.062 1.00 28.63 87 ASN A O 1
ATOM 701 N N . LEU A 1 88 ? -36.365 -12.089 -7.935 1.00 21.30 88 LEU A N 1
ATOM 702 C CA . LEU A 1 88 ? -37.406 -11.415 -8.717 1.00 28.26 88 LEU A CA 1
ATOM 703 C C . LEU A 1 88 ? -38.797 -11.591 -8.106 1.00 28.06 88 LEU A C 1
ATOM 704 O O . LEU A 1 88 ? -39.613 -10.673 -8.141 1.00 32.75 88 LEU A O 1
ATOM 709 N N . ASP A 1 89 ? -39.065 -12.767 -7.549 1.00 26.37 89 ASP A N 1
ATOM 710 C CA . ASP A 1 89 ? -40.379 -13.052 -6.969 1.00 30.85 89 ASP A CA 1
ATOM 711 C C . ASP A 1 89 ? -40.683 -12.196 -5.730 1.00 30.84 89 ASP A C 1
ATOM 712 O O . ASP A 1 89 ? -41.850 -11.937 -5.419 1.00 28.52 89 ASP A O 1
ATOM 717 N N . TYR A 1 90 ? -39.640 -11.770 -5.021 1.00 24.86 90 TYR A N 1
ATOM 718 C CA . TYR A 1 90 ? -39.822 -10.841 -3.911 1.00 27.62 90 TYR A CA 1
ATOM 719 C C . TYR A 1 90 ? -40.495 -9.576 -4.433 1.00 30.31 90 TYR A C 1
ATOM 720 O O . TYR A 1 90 ? -41.467 -9.094 -3.850 1.00 26.86 90 TYR A O 1
ATOM 729 N N . LEU A 1 91 ? -39.984 -9.052 -5.544 1.00 22.58 91 LEU A N 1
ATOM 730 C CA . LEU A 1 91 ? -40.540 -7.834 -6.131 1.00 28.88 91 LEU A CA 1
ATOM 731 C C . LEU A 1 91 ? -41.942 -8.062 -6.686 1.00 25.05 91 LEU A C 1
ATOM 732 O O . LEU A 1 91 ? -42.817 -7.205 -6.539 1.00 30.34 91 LEU A O 1
ATOM 737 N N . VAL A 1 92 ? -42.153 -9.210 -7.326 1.00 24.89 92 VAL A N 1
ATOM 738 C CA . VAL A 1 92 ? -43.487 -9.581 -7.798 1.00 25.26 92 VAL A CA 1
ATOM 739 C C . VAL A 1 92 ? -44.463 -9.642 -6.620 1.00 29.19 92 VAL A C 1
ATOM 740 O O . VAL A 1 92 ? -45.596 -9.168 -6.717 1.00 30.14 92 VAL A O 1
ATOM 744 N N . ALA A 1 93 ? -44.012 -10.209 -5.503 1.00 26.94 93 ALA A N 1
ATOM 745 C CA . ALA A 1 93 ? -44.844 -10.293 -4.299 1.00 31.31 93 ALA A CA 1
ATOM 746 C C . ALA A 1 93 ? -45.160 -8.903 -3.751 1.00 23.10 93 ALA A C 1
ATOM 747 O O . ALA A 1 93 ? -46.320 -8.583 -3.482 1.00 26.74 93 ALA A O 1
ATOM 749 N N . PHE A 1 94 ? -44.127 -8.079 -3.594 1.00 27.62 94 PHE A N 1
ATOM 750 C CA . PHE A 1 94 ? -44.300 -6.719 -3.087 1.00 24.87 94 PHE A CA 1
ATOM 751 C C . PHE A 1 94 ? -45.229 -5.892 -3.973 1.00 29.57 94 PHE A C 1
ATOM 752 O O . PHE A 1 94 ? -46.209 -5.327 -3.489 1.00 30.00 94 PHE A O 1
ATOM 760 N N . PHE A 1 95 ? -44.927 -5.823 -5.267 1.00 24.26 95 PHE A N 1
ATOM 761 C CA . PHE A 1 95 ? -45.780 -5.085 -6.197 1.00 24.13 95 PHE A CA 1
ATOM 762 C C . PHE A 1 95 ? -47.165 -5.709 -6.322 1.00 24.90 95 PHE A C 1
ATOM 763 O O . PHE A 1 95 ? -48.157 -4.997 -6.481 1.00 29.04 95 PHE A O 1
ATOM 771 N N . GLY A 1 96 ? -47.230 -7.036 -6.254 1.00 23.07 96 GLY A N 1
ATOM 772 C CA . GLY A 1 96 ? -48.505 -7.732 -6.279 1.00 29.65 96 GLY A CA 1
ATOM 773 C C . GLY A 1 96 ? -49.432 -7.235 -5.178 1.00 30.29 96 GLY A C 1
ATOM 774 O O . GLY A 1 96 ? -50.628 -7.032 -5.399 1.00 30.26 96 GLY A O 1
ATOM 775 N N . ALA A 1 97 ? -48.872 -7.018 -3.993 1.00 21.76 97 ALA A N 1
ATOM 776 C CA . ALA A 1 97 ? -49.644 -6.500 -2.869 1.00 26.37 97 ALA A CA 1
ATOM 777 C C . ALA A 1 97 ? -50.141 -5.080 -3.144 1.00 28.21 97 ALA A C 1
ATOM 778 O O . ALA A 1 97 ? -51.298 -4.757 -2.872 1.00 27.28 97 ALA A O 1
ATOM 780 N N . LEU A 1 98 ? -49.261 -4.238 -3.683 1.00 28.89 98 LEU A N 1
ATOM 781 C CA . LEU A 1 98 ? -49.628 -2.877 -4.083 1.00 28.71 98 LEU A CA 1
ATOM 782 C C . LEU A 1 98 ? -50.728 -2.881 -5.143 1.00 30.33 98 LEU A C 1
ATOM 783 O O . LEU A 1 98 ? -51.726 -2.169 -5.020 1.00 30.41 98 LEU A O 1
ATOM 788 N N . TYR A 1 99 ? -50.533 -3.692 -6.179 1.00 24.64 99 TYR A N 1
ATOM 789 C CA . TYR A 1 99 ? -51.501 -3.832 -7.263 1.00 28.29 99 TYR A CA 1
ATOM 790 C C . TYR A 1 99 ? -52.870 -4.245 -6.734 1.00 34.46 99 TYR A C 1
ATOM 791 O O . TYR A 1 99 ? -53.901 -3.891 -7.303 1.00 35.44 99 TYR A O 1
ATOM 800 N N . ALA A 1 100 ? -52.864 -5.017 -5.650 1.00 29.11 100 ALA A N 1
ATOM 801 C CA . ALA A 1 100 ? -54.092 -5.573 -5.095 1.00 32.76 100 ALA A CA 1
ATOM 802 C C . ALA A 1 100 ? -54.851 -4.550 -4.258 1.00 32.42 100 ALA A C 1
ATOM 803 O O . ALA A 1 100 ? -56.005 -4.770 -3.886 1.00 28.60 100 ALA A O 1
ATOM 805 N N . GLY A 1 101 ? -54.204 -3.427 -3.969 1.00 29.47 101 GLY A N 1
ATOM 806 C CA . GLY A 1 101 ? -54.766 -2.464 -3.043 1.00 29.15 101 GLY A CA 1
ATOM 807 C C . GLY A 1 101 ? -54.695 -2.990 -1.618 1.00 39.21 101 GLY A C 1
ATOM 808 O O . GLY A 1 101 ? -55.619 -2.799 -0.826 1.00 38.51 101 GLY A O 1
ATOM 809 N N . ARG A 1 102 ? -53.601 -3.677 -1.299 1.00 30.25 102 ARG A N 1
ATOM 810 C CA . ARG A 1 102 ? -53.361 -4.151 0.064 1.00 35.01 102 ARG A CA 1
ATOM 811 C C . ARG A 1 102 ? -52.075 -3.527 0.611 1.00 37.03 102 ARG A C 1
ATOM 812 O O . ARG A 1 102 ? -51.275 -2.974 -0.146 1.00 35.41 102 ARG A O 1
ATOM 820 N N . ILE A 1 103 ? -51.872 -3.619 1.922 1.00 28.36 103 ILE A N 1
ATOM 821 C CA . ILE A 1 103 ? -50.702 -3.012 2.551 1.00 27.86 103 ILE A CA 1
ATOM 822 C C . ILE A 1 103 ? -49.548 -4.008 2.629 1.00 29.79 103 ILE A C 1
ATOM 823 O O . ILE A 1 103 ? -49.582 -4.951 3.421 1.00 32.65 103 ILE A O 1
ATOM 828 N N . ALA A 1 104 ? -48.532 -3.795 1.798 1.00 25.86 104 ALA A N 1
ATOM 829 C CA . ALA A 1 104 ? -47.369 -4.674 1.769 1.00 25.52 104 ALA A CA 1
ATOM 830 C C . ALA A 1 104 ? -46.530 -4.526 3.031 1.00 27.04 104 ALA A C 1
ATOM 831 O O . ALA A 1 104 ? -46.372 -3.429 3.559 1.00 27.73 104 ALA A O 1
ATOM 833 N N . VAL A 1 105 ? -46.002 -5.642 3.515 1.00 25.25 105 VAL A N 1
ATOM 834 C CA . VAL A 1 105 ? -45.063 -5.625 4.631 1.00 22.67 105 VAL A CA 1
ATOM 835 C C . VAL A 1 105 ? -43.828 -6.418 4.210 1.00 26.48 105 VAL A C 1
ATOM 836 O O . VAL A 1 105 ? -43.783 -7.640 4.364 1.00 26.26 105 VAL A O 1
ATOM 840 N N . PRO A 1 106 ? -42.833 -5.724 3.635 1.00 26.93 106 PRO A N 1
ATOM 841 C CA . PRO A 1 106 ? -41.646 -6.406 3.107 1.00 27.79 106 PRO A CA 1
ATOM 842 C C . PRO A 1 106 ? -40.788 -6.990 4.222 1.00 35.26 106 PRO A C 1
ATOM 843 O O . PRO A 1 106 ? -40.195 -6.242 4.998 1.00 28.43 106 PRO A O 1
ATOM 847 N N . LEU A 1 107 ? -40.731 -8.313 4.303 1.00 27.22 107 LEU A N 1
ATOM 848 C CA . LEU A 1 107 ? -39.893 -8.966 5.302 1.00 29.68 107 LEU A CA 1
ATOM 849 C C . LEU A 1 107 ? -38.853 -9.836 4.598 1.00 34.74 107 LEU A C 1
ATOM 850 O O . LEU A 1 107 ? -38.236 -9.397 3.628 1.00 29.66 107 LEU A O 1
ATOM 855 N N . PHE A 1 108 ? -38.659 -11.064 5.069 1.00 28.66 108 PHE A N 1
ATOM 856 C CA . PHE A 1 108 ? -37.588 -11.902 4.541 1.00 30.59 108 PHE A CA 1
ATOM 857 C C . PHE A 1 108 ? -37.886 -13.379 4.750 1.00 31.66 108 PHE A C 1
ATOM 858 O O . PHE A 1 108 ? -38.791 -13.738 5.498 1.00 30.66 108 PHE A O 1
ATOM 866 N N . ASP A 1 109 ? -37.119 -14.222 4.067 1.00 32.81 109 ASP A N 1
ATOM 867 C CA . ASP A 1 109 ? -37.221 -15.674 4.173 1.00 36.76 109 ASP A CA 1
ATOM 868 C C . ASP A 1 109 ? -36.793 -16.107 5.575 1.00 40.37 109 ASP A C 1
ATOM 869 O O . ASP A 1 109 ? -35.660 -15.851 5.973 1.00 38.65 109 ASP A O 1
ATOM 874 N N . PRO A 1 110 ? -37.692 -16.773 6.325 1.00 34.29 110 PRO A N 1
ATOM 875 C CA . PRO A 1 110 ? -37.393 -17.156 7.715 1.00 43.25 110 PRO A CA 1
ATOM 876 C C . PRO A 1 110 ? -36.221 -18.131 7.826 1.00 48.32 110 PRO A C 1
ATOM 877 O O . PRO A 1 110 ? -35.702 -18.333 8.923 1.00 51.10 110 PRO A O 1
ATOM 881 N N . SER A 1 111 ? -35.826 -18.734 6.707 1.00 45.53 111 SER A N 1
ATOM 882 C CA . SER A 1 111 ? -34.654 -19.604 6.673 1.00 59.93 111 SER A CA 1
ATOM 883 C C . SER A 1 111 ? -33.364 -18.805 6.860 1.00 62.07 111 SER A C 1
ATOM 884 O O . SER A 1 111 ? -32.322 -19.370 7.183 1.00 79.49 111 SER A O 1
ATOM 887 N N . GLU A 1 112 ? -33.445 -17.493 6.652 1.00 74.84 112 GLU A N 1
ATOM 888 C CA . GLU A 1 112 ? -32.313 -16.594 6.874 1.00 87.15 112 GLU A CA 1
ATOM 889 C C . GLU A 1 112 ? -31.893 -16.631 8.340 1.00 81.39 112 GLU A C 1
ATOM 890 O O . GLU A 1 112 ? -32.745 -16.679 9.226 1.00 89.68 112 GLU A O 1
ATOM 896 N N . PRO A 1 113 ? -30.576 -16.615 8.601 1.00 92.88 113 PRO A N 1
ATOM 897 C CA . PRO A 1 113 ? -30.101 -16.730 9.984 1.00 93.36 113 PRO A CA 1
ATOM 898 C C . PRO A 1 113 ? -30.215 -15.449 10.814 1.00 85.19 113 PRO A C 1
ATOM 899 O O . PRO A 1 113 ? -30.021 -14.346 10.299 1.00 74.49 113 PRO A O 1
ATOM 903 N N . GLY A 1 114 ? -30.543 -15.615 12.093 1.00 73.36 114 GLY A N 1
ATOM 904 C CA . GLY A 1 114 ? -30.374 -14.567 13.084 1.00 76.09 114 GLY A CA 1
ATOM 905 C C . GLY A 1 114 ? -31.461 -13.519 13.239 1.00 73.12 114 GLY A C 1
ATOM 906 O O . GLY A 1 114 ? -31.454 -12.768 14.214 1.00 77.79 114 GLY A O 1
ATOM 907 N N . HIS A 1 115 ? -32.399 -13.464 12.300 1.00 54.15 115 HIS A N 1
ATOM 908 C CA . HIS A 1 115 ? -33.368 -12.369 12.275 1.00 51.42 115 HIS A CA 1
ATOM 909 C C . HIS A 1 115 ? -34.758 -12.711 12.837 1.00 47.39 115 HIS A C 1
ATOM 910 O O . HIS A 1 115 ? -35.694 -11.929 12.677 1.00 44.60 115 HIS A O 1
ATOM 917 N N . VAL A 1 116 ? -34.896 -13.861 13.495 1.00 49.97 116 VAL A N 1
ATOM 918 C CA . VAL A 1 116 ? -36.222 -14.350 13.885 1.00 58.50 116 VAL A CA 1
ATOM 919 C C . VAL A 1 116 ? -36.952 -13.426 14.859 1.00 48.40 116 VAL A C 1
ATOM 920 O O . VAL A 1 116 ? -38.177 -13.311 14.805 1.00 42.53 116 VAL A O 1
ATOM 924 N N . GLY A 1 117 ? -36.205 -12.759 15.735 1.00 33.43 117 GLY A N 1
ATOM 925 C CA . GLY A 1 117 ? -36.803 -11.870 16.715 1.00 31.05 117 GLY A CA 1
ATOM 926 C C . GLY A 1 117 ? -37.534 -10.717 16.057 1.00 35.33 117 GLY A C 1
ATOM 927 O O . GLY A 1 117 ? -38.635 -10.342 16.463 1.00 37.68 117 GLY A O 1
ATOM 928 N N . ARG A 1 118 ? -36.917 -10.155 15.023 1.00 42.68 118 ARG A N 1
ATOM 929 C CA . ARG A 1 118 ? -37.522 -9.065 14.271 1.00 37.00 118 ARG A CA 1
ATOM 930 C C . ARG A 1 118 ? -38.801 -9.524 13.574 1.00 30.57 118 ARG A C 1
ATOM 931 O O . ARG A 1 118 ? -39.781 -8.784 13.491 1.00 33.34 118 ARG A O 1
ATOM 939 N N . LEU A 1 119 ? -38.772 -10.754 13.076 1.00 31.00 119 LEU A N 1
ATOM 940 C CA . LEU A 1 119 ? -39.890 -11.325 12.344 1.00 34.61 119 LEU A CA 1
ATOM 941 C C . LEU A 1 119 ? -41.123 -11.461 13.245 1.00 32.74 119 LEU A C 1
ATOM 942 O O . LEU A 1 119 ? -42.212 -11.013 12.886 1.00 27.20 119 LEU A O 1
ATOM 947 N N . HIS A 1 120 ? -40.940 -12.056 14.424 1.00 29.78 120 HIS A N 1
ATOM 948 C CA . HIS A 1 120 ? -42.005 -12.124 15.429 1.00 30.22 120 HIS A CA 1
ATOM 949 C C . HIS A 1 120 ? -42.534 -10.742 15.792 1.00 30.85 120 HIS A C 1
ATOM 950 O O . HIS A 1 120 ? -43.748 -10.533 15.856 1.00 33.64 120 HIS A O 1
ATOM 957 N N . ALA A 1 121 ? -41.621 -9.801 16.026 1.00 34.18 121 ALA A N 1
ATOM 958 C CA . ALA A 1 121 ? -41.999 -8.453 16.446 1.00 35.07 121 ALA A CA 1
ATOM 959 C C . ALA A 1 121 ? -42.888 -7.765 15.410 1.00 37.58 121 ALA A C 1
ATOM 960 O O . ALA A 1 121 ? -43.908 -7.160 15.749 1.00 30.54 121 ALA A O 1
ATOM 962 N N . VAL A 1 122 ? -42.504 -7.858 14.142 1.00 27.79 122 VAL A N 1
ATOM 963 C CA . VAL A 1 122 ? -43.310 -7.259 13.083 1.00 25.98 122 VAL A CA 1
ATOM 964 C C . VAL A 1 122 ? -44.675 -7.953 12.953 1.00 24.47 122 VAL A C 1
ATOM 965 O O . VAL A 1 122 ? -45.710 -7.292 12.858 1.00 27.19 122 VAL A O 1
ATOM 969 N N . LEU A 1 123 ? -44.680 -9.282 12.967 1.00 24.77 123 LEU A N 1
ATOM 970 C CA . LEU A 1 123 ? -45.933 -10.026 12.831 1.00 29.12 123 LEU A CA 1
ATOM 971 C C . LEU A 1 123 ? -46.880 -9.760 14.007 1.00 34.62 123 LEU A C 1
ATOM 972 O O . LEU A 1 123 ? -48.096 -9.702 13.830 1.00 32.31 123 LEU A O 1
ATOM 977 N N . ASP A 1 124 ? -46.324 -9.594 15.204 1.00 27.21 124 ASP A N 1
ATOM 978 C CA . ASP A 1 124 ? -47.136 -9.260 16.373 1.00 30.13 124 ASP A CA 1
ATOM 979 C C . ASP A 1 124 ? -47.672 -7.831 16.307 1.00 34.20 124 ASP A C 1
ATOM 980 O O . ASP A 1 124 ? -48.603 -7.475 17.029 1.00 35.85 124 ASP A O 1
ATOM 985 N N . ASN A 1 125 ? -47.090 -7.006 15.445 1.00 32.77 125 ASN A N 1
ATOM 986 C CA . ASN A 1 125 ? -47.554 -5.631 15.328 1.00 31.45 125 ASN A CA 1
ATOM 987 C C . ASN A 1 125 ? -48.579 -5.416 14.209 1.00 31.75 125 ASN A C 1
ATOM 988 O O . ASN A 1 125 ? -49.570 -4.717 14.411 1.00 36.96 125 ASN A O 1
ATOM 993 N N . CYS A 1 126 ? -48.359 -6.009 13.037 1.00 26.47 126 CYS A N 1
ATOM 994 C CA . CYS A 1 126 ? -49.209 -5.677 11.891 1.00 30.57 126 CYS A CA 1
ATOM 995 C C . CYS A 1 126 ? -50.190 -6.779 11.479 1.00 36.37 126 CYS A C 1
ATOM 996 O O . CYS A 1 126 ? -51.052 -6.539 10.636 1.00 36.61 126 CYS A O 1
ATOM 999 N N . HIS A 1 127 ? -50.058 -7.970 12.062 1.00 30.60 127 HIS A N 1
ATOM 1000 C CA . HIS A 1 127 ? -51.007 -9.080 11.838 1.00 33.21 127 HIS A CA 1
ATOM 1001 C C . HIS A 1 127 ? -51.478 -9.278 10.383 1.00 34.43 127 HIS A C 1
ATOM 1002 O O . HIS A 1 127 ? -52.636 -9.012 10.053 1.00 31.41 127 HIS A O 1
ATOM 1009 N N . PRO A 1 128 ? -50.582 -9.755 9.510 1.00 39.59 128 PRO A N 1
ATOM 1010 C CA . PRO A 1 128 ? -50.956 -9.932 8.101 1.00 38.19 128 PRO A CA 1
ATOM 1011 C C . PRO A 1 128 ? -52.046 -10.985 7.908 1.00 33.56 128 PRO A C 1
ATOM 1012 O O . PRO A 1 128 ? -52.106 -11.959 8.660 1.00 31.50 128 PRO A O 1
ATOM 1016 N N . SER A 1 129 ? -52.896 -10.773 6.909 1.00 34.26 129 SER A N 1
ATOM 1017 C CA . SER A 1 129 ? -53.933 -11.732 6.544 1.00 35.10 129 SER A CA 1
ATOM 1018 C C . SER A 1 129 ? -53.422 -12.752 5.528 1.00 30.90 129 SER A C 1
ATOM 1019 O O . SER A 1 129 ? -54.060 -13.777 5.294 1.00 35.49 129 SER A O 1
ATOM 1022 N N . ALA A 1 130 ? -52.277 -12.464 4.918 1.00 31.14 130 ALA A N 1
ATOM 1023 C CA . ALA A 1 130 ? -51.686 -13.383 3.946 1.00 33.79 130 ALA A CA 1
ATOM 1024 C C . ALA A 1 130 ? -50.169 -13.301 3.957 1.00 31.34 130 ALA A C 1
ATOM 1025 O O . ALA A 1 130 ? -49.591 -12.239 4.199 1.00 28.92 130 ALA A O 1
ATOM 1027 N N . ILE A 1 131 ? -49.538 -14.441 3.699 1.00 28.35 131 ILE A N 1
ATOM 1028 C CA . ILE A 1 131 ? -48.095 -14.520 3.562 1.00 26.55 131 ILE A CA 1
ATOM 1029 C C . ILE A 1 131 ? -47.733 -14.849 2.116 1.00 29.31 131 ILE A C 1
ATOM 1030 O O . ILE A 1 131 ? -48.218 -15.832 1.559 1.00 26.93 131 ILE A O 1
ATOM 1035 N N . LEU A 1 132 ? -46.887 -14.025 1.511 1.00 24.25 132 LEU A N 1
ATOM 1036 C CA . LEU A 1 132 ? -46.373 -14.319 0.184 1.00 26.51 132 LEU A CA 1
ATOM 1037 C C . LEU A 1 132 ? -44.956 -14.864 0.298 1.00 25.84 132 LEU A C 1
ATOM 1038 O O . LEU A 1 132 ? -44.095 -14.265 0.934 1.00 26.23 132 LEU A O 1
ATOM 1043 N N . THR A 1 133 ? -44.727 -16.015 -0.315 1.00 24.98 133 THR A N 1
ATOM 1044 C CA . THR A 1 133 ? -43.409 -16.613 -0.337 1.00 26.93 133 THR A CA 1
ATOM 1045 C C . THR A 1 133 ? -43.226 -17.300 -1.689 1.00 33.35 133 THR A C 1
ATOM 1046 O O . THR A 1 133 ? -43.979 -17.035 -2.623 1.00 32.83 133 THR A O 1
ATOM 1050 N N . THR A 1 134 ? -42.229 -18.172 -1.802 1.00 30.74 134 THR A N 1
ATOM 1051 C CA . THR A 1 134 ? -42.044 -18.947 -3.021 1.00 36.52 134 THR A CA 1
ATOM 1052 C C . THR A 1 134 ? -42.086 -20.430 -2.684 1.00 37.33 134 THR A C 1
ATOM 1053 O O . THR A 1 134 ? -42.008 -20.800 -1.515 1.00 29.84 134 THR A O 1
ATOM 1057 N N . THR A 1 135 ? -42.207 -21.272 -3.708 1.00 33.55 135 THR A N 1
ATOM 1058 C CA . THR A 1 135 ? -42.260 -22.715 -3.506 1.00 34.27 135 THR A CA 1
ATOM 1059 C C . THR A 1 135 ? -40.969 -23.210 -2.862 1.00 33.59 135 THR A C 1
ATOM 1060 O O . THR A 1 135 ? -40.990 -24.109 -2.028 1.00 36.24 135 THR A O 1
ATOM 1064 N N . GLU A 1 136 ? -39.851 -22.596 -3.238 1.00 33.75 136 GLU A N 1
ATOM 1065 C CA . GLU A 1 136 ? -38.550 -22.935 -2.671 1.00 34.66 136 GLU A CA 1
ATOM 1066 C C . GLU A 1 136 ? -38.468 -22.633 -1.168 1.00 43.52 136 GLU A C 1
ATOM 1067 O O . GLU A 1 136 ? -37.827 -23.365 -0.418 1.00 38.38 136 GLU A O 1
ATOM 1073 N N . ALA A 1 137 ? -39.130 -21.566 -0.729 1.00 33.42 137 ALA A N 1
ATOM 1074 C CA . ALA A 1 137 ? -39.038 -21.130 0.664 1.00 37.36 137 ALA A CA 1
ATOM 1075 C C . ALA A 1 137 ? -40.209 -21.615 1.517 1.00 37.95 137 ALA A C 1
ATOM 1076 O O . ALA A 1 137 ? -40.224 -21.408 2.735 1.00 34.66 137 ALA A O 1
ATOM 1078 N N . ALA A 1 138 ? -41.182 -22.258 0.875 1.00 29.83 138 ALA A N 1
ATOM 1079 C CA . ALA A 1 138 ? -42.464 -22.584 1.504 1.00 36.19 138 ALA A CA 1
ATOM 1080 C C . ALA A 1 138 ? -42.340 -23.437 2.772 1.00 46.94 138 ALA A C 1
ATOM 1081 O O . ALA A 1 138 ? -43.033 -23.193 3.765 1.00 35.65 138 ALA A O 1
ATOM 1083 N N . GLU A 1 139 ? -41.467 -24.438 2.735 1.00 37.84 139 GLU A N 1
ATOM 1084 C CA . GLU A 1 139 ? -41.321 -25.349 3.861 1.00 40.14 139 GLU A CA 1
ATOM 1085 C C . GLU A 1 139 ? -40.746 -24.655 5.084 1.00 47.44 139 GLU A C 1
ATOM 1086 O O . GLU A 1 139 ? -41.213 -24.870 6.204 1.00 40.87 139 GLU A O 1
ATOM 1092 N N . GLY A 1 140 ? -39.733 -23.824 4.866 1.00 31.31 140 GLY A N 1
ATOM 1093 C CA . GLY A 1 140 ? -39.171 -23.028 5.940 1.00 37.43 140 GLY A CA 1
ATOM 1094 C C . GLY A 1 140 ? -40.189 -22.066 6.529 1.00 34.66 140 GLY A C 1
ATOM 1095 O O . GLY A 1 140 ? -40.160 -21.766 7.723 1.00 34.64 140 GLY A O 1
ATOM 1096 N N . VAL A 1 141 ? -41.092 -21.576 5.686 1.00 32.89 141 VAL A N 1
ATOM 1097 C CA . VAL A 1 141 ? -42.139 -20.671 6.143 1.00 31.81 141 VAL A CA 1
ATOM 1098 C C . VAL A 1 141 ? -43.130 -21.422 7.026 1.00 34.80 141 VAL A C 1
ATOM 1099 O O . VAL A 1 141 ? -43.495 -20.946 8.106 1.00 32.32 141 VAL A O 1
ATOM 1103 N N . ARG A 1 142 ? -43.541 -22.606 6.577 1.00 32.94 142 ARG A N 1
ATOM 1104 C CA . ARG A 1 142 ? -44.429 -23.452 7.362 1.00 34.51 142 ARG A CA 1
ATOM 1105 C C . ARG A 1 142 ? -43.830 -23.745 8.736 1.00 40.21 142 ARG A C 1
ATOM 1106 O O . ARG A 1 142 ? -44.506 -23.594 9.754 1.00 34.44 142 ARG A O 1
ATOM 1114 N N . LYS A 1 143 ? -42.559 -24.143 8.757 1.00 35.35 143 LYS A N 1
ATOM 1115 C CA . LYS A 1 143 ? -41.868 -24.444 10.008 1.00 33.12 143 LYS A CA 1
ATOM 1116 C C . LYS A 1 143 ? -41.793 -23.235 10.925 1.00 32.57 143 LYS A C 1
ATOM 1117 O O . LYS A 1 143 ? -41.929 -23.369 12.140 1.00 35.38 143 LYS A O 1
ATOM 1123 N N . PHE A 1 144 ? -41.576 -22.055 10.352 1.00 32.65 144 PHE A N 1
ATOM 1124 C CA . PHE A 1 144 ? -41.516 -20.855 11.170 1.00 30.64 144 PHE A CA 1
ATOM 1125 C C . PHE A 1 144 ? -42.850 -20.598 11.863 1.00 28.75 144 PHE A C 1
ATOM 1126 O O . PHE A 1 144 ? -42.889 -20.253 13.041 1.00 31.04 144 PHE A O 1
ATOM 1134 N N . PHE A 1 145 ? -43.945 -20.765 11.132 1.00 31.18 145 PHE A N 1
ATOM 1135 C CA . PHE A 1 145 ? -45.247 -20.411 11.680 1.00 33.32 145 PHE A CA 1
ATOM 1136 C C . PHE A 1 145 ? -45.755 -21.446 12.686 1.00 33.09 145 PHE A C 1
ATOM 1137 O O . PHE A 1 145 ? -46.689 -21.179 13.441 1.00 35.00 145 PHE A O 1
ATOM 1145 N N . ARG A 1 146 ? -45.116 -22.610 12.725 1.00 33.46 146 ARG A N 1
ATOM 1146 C CA . ARG A 1 146 ? -45.377 -23.565 13.795 1.00 36.52 146 ARG A CA 1
ATOM 1147 C C . ARG A 1 146 ? -44.902 -23.013 15.143 1.00 38.98 146 ARG A C 1
ATOM 1148 O O . ARG A 1 146 ? -45.312 -23.495 16.198 1.00 40.08 146 ARG A O 1
ATOM 1156 N N . THR A 1 147 ? -44.039 -22.000 15.104 1.00 31.22 147 THR A N 1
ATOM 1157 C CA . THR A 1 147 ? -43.531 -21.391 16.328 1.00 39.49 147 THR A CA 1
ATOM 1158 C C . THR A 1 147 ? -44.376 -20.186 16.731 1.00 35.19 147 THR A C 1
ATOM 1159 O O . THR A 1 147 ? -44.085 -19.520 17.717 1.00 29.54 147 THR A O 1
ATOM 1163 N N . ARG A 1 148 ? -45.407 -19.898 15.945 1.00 28.69 148 ARG A N 1
ATOM 1164 C CA . ARG A 1 148 ? -46.372 -18.858 16.281 1.00 28.43 148 ARG A CA 1
ATOM 1165 C C . ARG A 1 148 ? -47.608 -19.533 16.861 1.00 29.57 148 ARG A C 1
ATOM 1166 O O . ARG A 1 148 ? -47.840 -20.712 16.593 1.00 30.81 148 ARG A O 1
ATOM 1174 N N . PRO A 1 149 ? -48.401 -18.800 17.661 1.00 27.84 149 PRO A N 1
ATOM 1175 C CA . PRO A 1 149 ? -49.689 -19.328 18.135 1.00 30.20 149 PRO A CA 1
ATOM 1176 C C . PRO A 1 149 ? -50.580 -19.801 16.988 1.00 35.03 149 PRO A C 1
ATOM 1177 O O . PRO A 1 149 ? -50.480 -19.285 15.866 1.00 30.57 149 PRO A O 1
ATOM 1181 N N . ALA A 1 150 ? -51.446 -20.769 17.277 1.00 28.84 150 ALA A N 1
ATOM 1182 C CA . ALA A 1 150 ? -52.293 -21.390 16.259 1.00 28.63 150 ALA A CA 1
ATOM 1183 C C . ALA A 1 150 ? -53.219 -20.392 15.567 1.00 33.13 150 ALA A C 1
ATOM 1184 O O . ALA A 1 150 ? -53.569 -20.580 14.404 1.00 30.34 150 ALA A O 1
ATOM 1186 N N . ASN A 1 151 ? -53.624 -19.337 16.268 1.00 25.63 151 ASN A N 1
ATOM 1187 C CA . ASN A 1 151 ? -54.464 -18.324 15.635 1.00 37.40 151 ASN A CA 1
ATOM 1188 C C . ASN A 1 151 ? -53.636 -17.204 14.984 1.00 31.76 151 ASN A C 1
ATOM 1189 O O . ASN A 1 151 ? -54.163 -16.153 14.626 1.00 30.10 151 ASN A O 1
ATOM 1194 N N . GLN A 1 152 ? -52.340 -17.451 14.828 1.00 29.73 152 GLN A N 1
ATOM 1195 C CA . GLN A 1 152 ? -51.428 -16.487 14.217 1.00 31.08 152 GLN A CA 1
ATOM 1196 C C . GLN A 1 152 ? -50.674 -17.117 13.049 1.00 34.23 152 GLN A C 1
ATOM 1197 O O . GLN A 1 152 ? -49.483 -16.867 12.870 1.00 27.13 152 GLN A O 1
ATOM 1203 N N . ARG A 1 153 ? -51.362 -17.956 12.279 1.00 27.34 153 ARG A N 1
ATOM 1204 C CA . ARG A 1 153 ? -50.748 -18.632 11.136 1.00 30.98 153 ARG A CA 1
ATOM 1205 C C . ARG A 1 153 ? -51.562 -18.364 9.872 1.00 36.71 153 ARG A C 1
ATOM 1206 O O . ARG A 1 153 ? -52.289 -19.237 9.397 1.00 30.49 153 ARG A O 1
ATOM 1214 N N . PRO A 1 154 ? -51.442 -17.143 9.325 1.00 32.29 154 PRO A N 1
ATOM 1215 C CA . PRO A 1 154 ? -52.256 -16.743 8.173 1.00 32.17 154 PRO A CA 1
ATOM 1216 C C . PRO A 1 154 ? -51.925 -17.565 6.928 1.00 31.64 154 PRO A C 1
ATOM 1217 O O . PRO A 1 154 ? -50.880 -18.220 6.867 1.00 32.14 154 PRO A O 1
ATOM 1221 N N . ARG A 1 155 ? -52.825 -17.535 5.956 1.00 31.69 155 ARG A N 1
ATOM 1222 C CA . ARG A 1 155 ? -52.688 -18.359 4.765 1.00 31.36 155 ARG A CA 1
ATOM 1223 C C . ARG A 1 155 ? -51.424 -17.997 3.991 1.00 34.57 155 ARG A C 1
ATOM 1224 O O . ARG A 1 155 ? -51.023 -16.829 3.921 1.00 30.09 155 ARG A O 1
ATOM 1232 N N . VAL A 1 156 ? -50.797 -19.018 3.421 1.00 32.42 156 VAL A N 1
ATOM 1233 C CA . VAL A 1 156 ? -49.546 -18.855 2.703 1.00 28.60 156 VAL A CA 1
ATOM 1234 C C . VAL A 1 156 ? -49.752 -19.082 1.212 1.00 35.63 156 VAL A C 1
ATOM 1235 O O . VAL A 1 156 ? -50.439 -20.019 0.808 1.00 33.92 156 VAL A O 1
ATOM 1239 N N . ILE A 1 157 ? -49.176 -18.198 0.402 1.00 30.87 157 ILE A N 1
ATOM 1240 C CA . ILE A 1 157 ? -49.253 -18.310 -1.050 1.00 28.83 157 ILE A CA 1
ATOM 1241 C C . ILE A 1 157 ? -47.852 -18.248 -1.649 1.00 34.48 157 ILE A C 1
ATOM 1242 O O . ILE A 1 157 ? -47.076 -17.350 -1.325 1.00 30.63 157 ILE A O 1
ATOM 1247 N N . ALA A 1 158 ? -47.524 -19.206 -2.512 1.00 29.51 158 ALA A N 1
ATOM 1248 C CA . ALA A 1 158 ? -46.268 -19.160 -3.246 1.00 32.12 158 ALA A CA 1
ATOM 1249 C C . ALA A 1 158 ? -46.497 -18.444 -4.572 1.00 35.04 158 ALA A C 1
ATOM 1250 O O . ALA A 1 158 ? -47.186 -18.962 -5.448 1.00 34.21 158 ALA A O 1
ATOM 1252 N N . VAL A 1 159 ? -45.928 -17.250 -4.723 1.00 32.86 159 VAL A N 1
ATOM 1253 C CA . VAL A 1 159 ? -46.305 -16.402 -5.850 1.00 30.23 159 VAL A CA 1
ATOM 1254 C C . VAL A 1 159 ? -45.872 -16.981 -7.195 1.00 32.48 159 VAL A C 1
ATOM 1255 O O . VAL A 1 159 ? -46.479 -16.674 -8.212 1.00 31.15 159 VAL A O 1
ATOM 1259 N N . ASP A 1 160 ? -44.845 -17.828 -7.206 1.00 31.64 160 ASP A N 1
ATOM 1260 C CA . ASP A 1 160 ? -44.387 -18.420 -8.466 1.00 37.45 160 ASP A CA 1
ATOM 1261 C C . ASP A 1 160 ? -45.308 -19.549 -8.949 1.00 40.63 160 ASP A C 1
ATOM 1262 O O . ASP A 1 160 ? -45.139 -20.065 -10.052 1.00 41.92 160 ASP A O 1
ATOM 1267 N N . ALA A 1 161 ? -46.286 -19.924 -8.130 1.00 35.74 161 ALA A N 1
ATOM 1268 C CA . ALA A 1 161 ? -47.233 -20.968 -8.510 1.00 30.87 161 ALA A CA 1
ATOM 1269 C C . ALA A 1 161 ? -48.561 -20.377 -8.949 1.00 33.39 161 ALA A C 1
ATOM 1270 O O . ALA A 1 161 ? -49.451 -21.098 -9.398 1.00 45.60 161 ALA A O 1
ATOM 1272 N N . VAL A 1 162 ? -48.705 -19.065 -8.802 1.00 29.17 162 VAL A N 1
ATOM 1273 C CA . VAL A 1 162 ? -49.912 -18.394 -9.258 1.00 31.53 162 VAL A CA 1
ATOM 1274 C C . VAL A 1 162 ? -49.854 -18.240 -10.775 1.00 33.74 162 VAL A C 1
ATOM 1275 O O . VAL A 1 162 ? -48.959 -17.573 -11.296 1.00 36.26 162 VAL A O 1
ATOM 1279 N N . PRO A 1 163 ? -50.804 -18.867 -11.488 1.00 43.06 163 PRO A N 1
ATOM 1280 C CA . PRO A 1 163 ? -50.825 -18.849 -12.959 1.00 34.99 163 PRO A CA 1
ATOM 1281 C C . PRO A 1 163 ? -51.083 -17.452 -13.521 1.00 39.36 163 PRO A C 1
ATOM 1282 O O . PRO A 1 163 ? -51.775 -16.650 -12.890 1.00 39.71 163 PRO A O 1
ATOM 1286 N N . ASP A 1 164 ? -50.529 -17.173 -14.697 1.00 44.02 164 ASP A N 1
ATOM 1287 C CA . ASP A 1 164 ? -50.726 -15.886 -15.361 1.00 41.01 164 ASP A CA 1
ATOM 1288 C C . ASP A 1 164 ? -52.202 -15.549 -15.574 1.00 47.38 164 ASP A C 1
ATOM 1289 O O . ASP A 1 164 ? -52.621 -14.409 -15.355 1.00 39.53 164 ASP A O 1
ATOM 1294 N N . ASP A 1 165 ? -52.988 -16.540 -15.991 1.00 38.40 165 ASP A N 1
ATOM 1295 C CA . ASP A 1 165 ? -54.378 -16.296 -16.387 1.00 46.73 165 ASP A CA 1
ATOM 1296 C C . ASP A 1 165 ? -55.272 -15.879 -15.219 1.00 47.87 165 ASP A C 1
ATOM 1297 O O . ASP A 1 165 ? -56.389 -15.400 -15.430 1.00 52.35 165 ASP A O 1
ATOM 1302 N N . VAL A 1 166 ? -54.783 -16.064 -13.994 1.00 44.91 166 VAL A N 1
ATOM 1303 C CA . VAL A 1 166 ? -55.477 -15.576 -12.800 1.00 38.00 166 VAL A CA 1
ATOM 1304 C C . VAL A 1 166 ? -55.686 -14.059 -12.904 1.00 44.84 166 VAL A C 1
ATOM 1305 O O . VAL A 1 166 ? -56.693 -13.521 -12.436 1.00 49.25 166 VAL A O 1
ATOM 1309 N N . ALA A 1 167 ? -54.749 -13.387 -13.570 1.00 43.39 167 ALA A N 1
ATOM 1310 C CA . ALA A 1 167 ? -54.751 -11.930 -13.689 1.00 39.09 167 ALA A CA 1
ATOM 1311 C C . ALA A 1 167 ? -55.978 -11.350 -14.388 1.00 41.87 167 ALA A C 1
ATOM 1312 O O . ALA A 1 167 ? -56.260 -10.160 -14.246 1.00 40.68 167 ALA A O 1
ATOM 1314 N N . SER A 1 168 ? -56.702 -12.178 -15.140 1.00 47.29 168 SER A N 1
ATOM 1315 C CA . SER A 1 168 ? -57.821 -11.693 -15.954 1.00 50.48 168 SER A CA 1
ATOM 1316 C C . SER A 1 168 ? -58.917 -11.026 -15.117 1.00 52.71 168 SER A C 1
ATOM 1317 O O . SER A 1 168 ? -59.664 -10.188 -15.620 1.00 48.67 168 SER A O 1
ATOM 1320 N N . THR A 1 169 ? -59.001 -11.385 -13.839 1.00 50.29 169 THR A N 1
ATOM 1321 C CA . THR A 1 169 ? -60.024 -10.827 -12.963 1.00 46.63 169 THR A CA 1
ATOM 1322 C C . THR A 1 169 ? -59.511 -9.712 -12.048 1.00 44.27 169 THR A C 1
ATOM 1323 O O . THR A 1 169 ? -60.244 -9.245 -11.177 1.00 38.92 169 THR A O 1
ATOM 1327 N N . TRP A 1 170 ? -58.265 -9.285 -12.243 1.00 37.62 170 TRP A N 1
ATOM 1328 C CA . TRP A 1 170 ? -57.700 -8.212 -11.424 1.00 37.66 170 TRP A CA 1
ATOM 1329 C C . TRP A 1 170 ? -58.461 -6.895 -11.594 1.00 40.74 170 TRP A C 1
ATOM 1330 O O . TRP A 1 170 ? -58.795 -6.491 -12.707 1.00 36.75 170 TRP A O 1
ATOM 1341 N N . VAL A 1 171 ? -58.729 -6.233 -10.475 1.00 39.15 171 VAL A N 1
ATOM 1342 C CA . VAL A 1 171 ? -59.375 -4.931 -10.494 1.00 34.98 171 VAL A CA 1
ATOM 1343 C C . VAL A 1 171 ? -58.385 -3.864 -10.045 1.00 39.73 171 VAL A C 1
ATOM 1344 O O . VAL A 1 171 ? -57.884 -3.904 -8.920 1.00 37.28 171 VAL A O 1
ATOM 1348 N N . ASN A 1 172 ? -58.086 -2.926 -10.937 1.00 34.85 172 ASN A N 1
ATOM 1349 C CA . ASN A 1 172 ? -57.224 -1.803 -10.597 1.00 35.71 172 ASN A CA 1
ATOM 1350 C C . ASN A 1 172 ? -57.872 -0.986 -9.485 1.00 37.79 172 ASN A C 1
ATOM 1351 O O . ASN A 1 172 ? -58.995 -0.511 -9.637 1.00 45.58 172 ASN A O 1
ATOM 1356 N N . PRO A 1 173 ? -57.185 -0.849 -8.343 1.00 50.25 173 PRO A N 1
ATOM 1357 C CA . PRO A 1 173 ? -57.771 -0.041 -7.269 1.00 43.19 173 PRO A CA 1
ATOM 1358 C C . PRO A 1 173 ? -57.970 1.413 -7.696 1.00 45.87 173 PRO A C 1
ATOM 1359 O O . PRO A 1 173 ? -57.313 1.888 -8.627 1.00 43.66 173 PRO A O 1
ATOM 1363 N N . ASP A 1 174 ? -58.885 2.104 -7.025 1.00 49.29 174 ASP A N 1
ATOM 1364 C CA . ASP A 1 174 ? -59.150 3.506 -7.318 1.00 58.42 174 ASP A CA 1
ATOM 1365 C C . ASP A 1 174 ? -57.890 4.338 -7.146 1.00 62.86 174 ASP A C 1
ATOM 1366 O O . ASP A 1 174 ? -56.948 3.910 -6.475 1.00 59.68 174 ASP A O 1
ATOM 1371 N N . GLU A 1 175 ? -57.871 5.514 -7.765 1.00 57.95 175 GLU A N 1
ATOM 1372 C CA . GLU A 1 175 ? -56.797 6.472 -7.544 1.00 56.06 175 GLU A CA 1
ATOM 1373 C C . GLU A 1 175 ? -56.604 6.678 -6.043 1.00 60.77 175 GLU A C 1
ATOM 1374 O O . GLU A 1 175 ? -57.536 7.073 -5.340 1.00 63.65 175 GLU A O 1
ATOM 1380 N N . PRO A 1 176 ? -55.400 6.373 -5.542 1.00 53.10 176 PRO A N 1
ATOM 1381 C CA . PRO A 1 176 ? -55.121 6.533 -4.112 1.00 59.77 176 PRO A CA 1
ATOM 1382 C C . PRO A 1 176 ? -55.158 8.000 -3.692 1.00 55.45 176 PRO A C 1
ATOM 1383 O O . PRO A 1 176 ? -54.742 8.869 -4.460 1.00 52.63 176 PRO A O 1
ATOM 1387 N N . ASP A 1 177 ? -55.671 8.274 -2.498 1.00 46.67 177 ASP A N 1
ATOM 1388 C CA . ASP A 1 177 ? -55.588 9.621 -1.948 1.00 62.63 177 ASP A CA 1
ATOM 1389 C C . ASP A 1 177 ? -54.387 9.686 -1.012 1.00 61.19 177 ASP A C 1
ATOM 1390 O O . ASP A 1 177 ? -53.653 8.710 -0.872 1.00 65.85 177 ASP A O 1
ATOM 1395 N N . GLU A 1 178 ? -54.183 10.829 -0.370 1.00 50.50 178 GLU A N 1
ATOM 1396 C CA . GLU A 1 178 ? -52.992 11.012 0.445 1.00 55.55 178 GLU A CA 1
ATOM 1397 C C . GLU A 1 178 ? -53.056 10.256 1.771 1.00 44.02 178 GLU A C 1
ATOM 1398 O O . GLU A 1 178 ? -52.134 10.346 2.578 1.00 47.04 178 GLU A O 1
ATOM 1404 N N . THR A 1 179 ? -54.128 9.498 1.987 1.00 45.60 179 THR A N 1
ATOM 1405 C CA . THR A 1 179 ? -54.230 8.649 3.172 1.00 49.74 179 THR A CA 1
ATOM 1406 C C . THR A 1 179 ? -54.066 7.167 2.835 1.00 45.95 179 THR A C 1
ATOM 1407 O O . THR A 1 179 ? -53.890 6.343 3.733 1.00 46.55 179 THR A O 1
ATOM 1411 N N . THR A 1 180 ? -54.120 6.832 1.548 1.00 38.00 180 THR A N 1
ATOM 1412 C CA . THR A 1 180 ? -54.022 5.438 1.109 1.00 36.68 180 THR A CA 1
ATOM 1413 C C . THR A 1 180 ? -52.634 4.843 1.366 1.00 35.92 180 THR A C 1
ATOM 1414 O O . THR A 1 180 ? -51.667 5.166 0.674 1.00 34.00 180 THR A O 1
ATOM 1418 N N . ILE A 1 181 ? -52.548 3.961 2.357 1.00 31.12 181 ILE A N 1
ATOM 1419 C CA . ILE A 1 181 ? -51.285 3.331 2.718 1.00 32.33 181 ILE A CA 1
ATOM 1420 C C . ILE A 1 181 ? -50.870 2.279 1.684 1.00 32.24 181 ILE A C 1
ATOM 1421 O O . ILE A 1 181 ? -51.656 1.403 1.327 1.00 31.15 181 ILE A O 1
ATOM 1426 N N . ALA A 1 182 ? -49.641 2.390 1.187 1.00 27.85 182 ALA A N 1
ATOM 1427 C CA . ALA A 1 182 ? -49.109 1.418 0.237 1.00 26.57 182 ALA A CA 1
ATOM 1428 C C . ALA A 1 182 ? -48.388 0.281 0.966 1.00 28.19 182 ALA A C 1
ATOM 1429 O O . ALA A 1 182 ? -48.662 -0.892 0.722 1.00 29.20 182 ALA A O 1
ATOM 1431 N N . TYR A 1 183 ? -47.469 0.627 1.864 1.00 27.99 183 TYR A N 1
ATOM 1432 C CA . TYR A 1 183 ? -46.765 -0.392 2.638 1.00 29.59 183 TYR A CA 1
ATOM 1433 C C . TYR A 1 183 ? -46.299 0.134 3.997 1.00 33.71 183 TYR A C 1
ATOM 1434 O O . TYR A 1 183 ? -46.392 1.328 4.286 1.00 29.04 183 TYR A O 1
ATOM 1443 N N . LEU A 1 184 ? -45.808 -0.776 4.833 1.00 29.02 184 LEU A N 1
ATOM 1444 C CA . LEU A 1 184 ? -45.212 -0.398 6.100 1.00 27.72 184 LEU A CA 1
ATOM 1445 C C . LEU A 1 184 ? -43.692 -0.482 6.007 1.00 26.34 184 LEU A C 1
ATOM 1446 O O . LEU A 1 184 ? -43.138 -1.511 5.619 1.00 25.61 184 LEU A O 1
ATOM 1451 N N . GLN A 1 185 ? -43.028 0.619 6.340 1.00 23.48 185 GLN A N 1
ATOM 1452 C CA . GLN A 1 185 ? -41.579 0.629 6.469 1.00 23.85 185 GLN A CA 1
ATOM 1453 C C . GLN A 1 185 ? -41.218 0.559 7.941 1.00 30.71 185 GLN A C 1
ATOM 1454 O O . GLN A 1 185 ? -41.404 1.528 8.681 1.00 30.06 185 GLN A O 1
ATOM 1460 N N . TYR A 1 186 ? -40.710 -0.589 8.371 1.00 29.58 186 TYR A N 1
ATOM 1461 C CA . TYR A 1 186 ? -40.319 -0.743 9.764 1.00 31.35 186 TYR A CA 1
ATOM 1462 C C . TYR A 1 186 ? -38.952 -0.121 10.030 1.00 34.39 186 TYR A C 1
ATOM 1463 O O . TYR A 1 186 ? -38.044 -0.191 9.193 1.00 24.03 186 TYR A O 1
ATOM 1472 N N . THR A 1 187 ? -38.836 0.520 11.190 1.00 25.64 187 THR A N 1
ATOM 1473 C CA . THR A 1 187 ? -37.583 1.124 11.628 1.00 28.79 187 THR A CA 1
ATOM 1474 C C . THR A 1 187 ? -36.574 0.030 11.955 1.00 33.21 187 THR A C 1
ATOM 1475 O O . THR A 1 187 ? -36.938 -1.137 12.051 1.00 31.14 187 THR A O 1
ATOM 1479 N N . SER A 1 188 ? -35.309 0.406 12.130 1.00 32.67 188 SER A N 1
ATOM 1480 C CA . SER A 1 188 ? -34.258 -0.573 12.405 1.00 29.26 188 SER A CA 1
ATOM 1481 C C . SER A 1 188 ? -34.342 -1.140 13.817 1.00 29.19 188 SER A C 1
ATOM 1482 O O . SER A 1 188 ? -33.707 -2.145 14.126 1.00 26.87 188 SER A O 1
ATOM 1485 N N . GLY A 1 189 ? -35.117 -0.490 14.676 1.00 30.76 189 GLY A N 1
ATOM 1486 C CA . GLY A 1 189 ? -35.225 -0.916 16.057 1.00 39.96 189 GLY A CA 1
ATOM 1487 C C . GLY A 1 189 ? -33.959 -0.644 16.851 1.00 46.38 189 GLY A C 1
ATOM 1488 O O . GLY A 1 189 ? -33.553 -1.455 17.681 1.00 38.47 189 GLY A O 1
ATOM 1489 N N . SER A 1 190 ? -33.333 0.502 16.596 1.00 35.36 190 SER A N 1
ATOM 1490 C CA . SER A 1 190 ? -32.108 0.879 17.296 1.00 32.95 190 SER A CA 1
ATOM 1491 C C . SER A 1 190 ? -32.372 1.284 18.748 1.00 33.82 190 SER A C 1
ATOM 1492 O O . SER A 1 190 ? -31.569 0.998 19.626 1.00 32.48 190 SER A O 1
ATOM 1495 N N . THR A 1 191 ? -33.500 1.940 18.995 1.00 34.58 191 THR A N 1
ATOM 1496 C CA . THR A 1 191 ? -33.793 2.475 20.319 1.00 36.40 191 THR A CA 1
ATOM 1497 C C . THR A 1 191 ? -35.038 1.854 20.953 1.00 46.85 191 THR A C 1
ATOM 1498 O O . THR A 1 191 ? -35.459 2.272 22.031 1.00 38.18 191 THR A O 1
ATOM 1502 N N . ARG A 1 192 ? -35.618 0.861 20.283 1.00 36.22 192 ARG A N 1
ATOM 1503 C CA . ARG A 1 192 ? -36.918 0.311 20.663 1.00 35.91 192 ARG A CA 1
ATOM 1504 C C . ARG A 1 192 ? -37.236 -0.914 19.815 1.00 34.29 192 ARG A C 1
ATOM 1505 O O . ARG A 1 192 ? -36.433 -1.317 18.975 1.00 40.79 192 ARG A O 1
ATOM 1513 N N . ILE A 1 193 ? -38.414 -1.492 20.030 1.00 37.52 193 ILE A N 1
ATOM 1514 C CA . ILE A 1 193 ? -38.956 -2.497 19.120 1.00 39.43 193 ILE A CA 1
ATOM 1515 C C . ILE A 1 193 ? -39.214 -1.829 17.772 1.00 30.31 193 ILE A C 1
ATOM 1516 O O . ILE A 1 193 ? -39.721 -0.708 17.732 1.00 34.03 193 ILE A O 1
ATOM 1521 N N . PRO A 1 194 ? -38.845 -2.501 16.666 1.00 33.69 194 PRO A N 1
ATOM 1522 C CA . PRO A 1 194 ? -39.105 -1.946 15.330 1.00 32.22 194 PRO A CA 1
ATOM 1523 C C . PRO A 1 194 ? -40.551 -1.474 15.182 1.00 31.37 194 PRO A C 1
ATOM 1524 O O . PRO A 1 194 ? -41.483 -2.187 15.539 1.00 27.67 194 PRO A O 1
ATOM 1528 N N . THR A 1 195 ? -40.725 -0.255 14.691 1.00 24.75 195 THR A N 1
ATOM 1529 C CA . THR A 1 195 ? -42.045 0.339 14.598 1.00 31.68 195 THR A CA 1
ATOM 1530 C C . THR A 1 195 ? -42.364 0.543 13.121 1.00 30.30 195 THR A C 1
A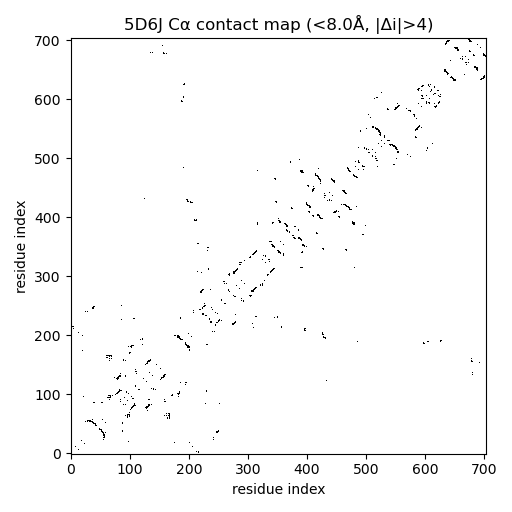TOM 1531 O O . THR A 1 195 ? -41.468 0.818 12.322 1.00 26.82 195 THR A O 1
ATOM 1535 N N . GLY A 1 196 ? -43.629 0.378 12.751 1.00 29.26 196 GLY A N 1
ATOM 1536 C CA . GLY A 1 196 ? -44.009 0.385 11.346 1.00 28.56 196 GLY A CA 1
ATOM 1537 C C . GLY A 1 196 ? -44.549 1.706 10.831 1.00 35.25 196 GLY A C 1
ATOM 1538 O O . GLY A 1 196 ? -45.699 2.073 11.094 1.00 30.99 196 GLY A O 1
ATOM 1539 N N . VAL A 1 197 ? -43.720 2.430 10.089 1.00 32.92 197 VAL A N 1
ATOM 1540 C CA . VAL A 1 197 ? -44.167 3.686 9.506 1.00 27.58 197 VAL A CA 1
ATOM 1541 C C . VAL A 1 197 ? -45.123 3.416 8.348 1.00 34.24 197 VAL A C 1
ATOM 1542 O O . VAL A 1 197 ? -44.854 2.584 7.478 1.00 32.67 197 VAL A O 1
ATOM 1546 N N . GLN A 1 198 ? -46.247 4.121 8.358 1.00 31.46 198 GLN A N 1
ATOM 1547 C CA . GLN A 1 198 ? -47.249 4.005 7.314 1.00 26.72 198 GLN A CA 1
ATOM 1548 C C . GLN A 1 198 ? -46.848 4.834 6.097 1.00 30.96 198 GLN A C 1
ATOM 1549 O O . GLN A 1 198 ? -46.898 6.065 6.133 1.00 31.78 198 GLN A O 1
ATOM 1555 N N . ILE A 1 199 ? -46.433 4.157 5.028 1.00 26.26 199 ILE A N 1
ATOM 1556 C CA . ILE A 1 199 ? -46.025 4.846 3.808 1.00 27.26 199 ILE A CA 1
ATOM 1557 C C . ILE A 1 199 ? -47.143 4.822 2.775 1.00 32.49 199 ILE A C 1
ATOM 1558 O O . ILE A 1 199 ? -47.562 3.759 2.318 1.00 31.21 199 ILE A O 1
ATOM 1563 N N . THR A 1 200 ? -47.631 6.001 2.416 1.00 28.56 200 THR A N 1
ATOM 1564 C CA . THR A 1 200 ? -48.663 6.106 1.397 1.00 24.75 200 THR A CA 1
ATOM 1565 C C . THR A 1 200 ? -48.059 6.099 0.002 1.00 29.53 200 THR A C 1
ATOM 1566 O O . THR A 1 200 ? -46.848 6.264 -0.166 1.00 27.54 200 THR A O 1
ATOM 1570 N N . HIS A 1 201 ? -48.918 5.928 -0.997 1.00 24.86 201 HIS A N 1
ATOM 1571 C CA . HIS A 1 201 ? -48.508 6.021 -2.390 1.00 28.62 201 HIS A CA 1
ATOM 1572 C C . HIS A 1 201 ? -47.956 7.401 -2.699 1.00 31.86 201 HIS A C 1
ATOM 1573 O O . HIS A 1 201 ? -47.035 7.540 -3.507 1.00 31.19 201 HIS A O 1
ATOM 1580 N N . LEU A 1 202 ? -48.521 8.418 -2.049 1.00 32.14 202 LEU A N 1
ATOM 1581 C CA . LEU A 1 202 ? -48.031 9.785 -2.202 1.00 30.76 202 LEU A CA 1
ATOM 1582 C C . LEU A 1 202 ? -46.653 9.929 -1.555 1.00 29.37 202 LEU A C 1
ATOM 1583 O O . LEU A 1 202 ? -45.755 10.517 -2.156 1.00 28.13 202 LEU A O 1
ATOM 1588 N N . ASN A 1 203 ? -46.495 9.413 -0.330 1.00 29.88 203 ASN A N 1
ATOM 1589 C CA . ASN A 1 203 ? -45.183 9.373 0.330 1.00 28.90 203 ASN A CA 1
ATOM 1590 C C . ASN A 1 203 ? -44.125 8.776 -0.595 1.00 28.58 203 ASN A C 1
ATOM 1591 O O . ASN A 1 203 ? -43.070 9.363 -0.823 1.00 27.67 203 ASN A O 1
ATOM 1596 N N . LEU A 1 204 ? -44.438 7.595 -1.123 1.00 24.89 204 LEU A N 1
ATOM 1597 C CA . LEU A 1 204 ? -43.504 6.815 -1.922 1.00 28.69 204 LEU A CA 1
ATOM 1598 C C . LEU A 1 204 ? -43.093 7.542 -3.197 1.00 28.89 204 LEU A C 1
ATOM 1599 O O . LEU A 1 204 ? -41.900 7.698 -3.465 1.00 29.46 204 LEU A O 1
ATOM 1604 N N . ALA A 1 205 ? -44.078 7.986 -3.976 1.00 28.78 205 ALA A N 1
ATOM 1605 C CA . ALA A 1 205 ? -43.806 8.676 -5.235 1.00 27.26 205 ALA A CA 1
ATOM 1606 C C . ALA A 1 205 ? -43.042 9.974 -4.984 1.00 34.04 205 ALA A C 1
ATOM 1607 O O . ALA A 1 205 ? -42.127 10.327 -5.730 1.00 31.86 205 ALA A O 1
ATOM 1609 N N . THR A 1 206 ? -43.413 10.670 -3.915 1.00 28.86 206 THR A N 1
ATOM 1610 C CA . THR A 1 206 ? -42.756 11.918 -3.547 1.00 30.57 206 THR A CA 1
ATOM 1611 C C . THR A 1 206 ? -41.279 11.699 -3.242 1.00 27.35 206 THR A C 1
ATOM 1612 O O . THR A 1 206 ? -40.425 12.440 -3.729 1.00 27.60 206 THR A O 1
ATOM 1616 N N . ASN A 1 207 ? -40.973 10.679 -2.443 1.00 24.66 207 ASN A N 1
ATOM 1617 C CA . ASN A 1 207 ? -39.584 10.454 -2.041 1.00 26.94 207 ASN A CA 1
ATOM 1618 C C . ASN A 1 207 ? -38.736 9.923 -3.196 1.00 25.57 207 ASN A C 1
ATOM 1619 O O . ASN A 1 207 ? -37.544 10.213 -3.271 1.00 26.27 207 ASN A O 1
ATOM 1624 N N . VAL A 1 208 ? -39.351 9.157 -4.095 1.00 23.60 208 VAL A N 1
ATOM 1625 C CA . VAL A 1 208 ? -38.673 8.737 -5.322 1.00 25.10 208 VAL A CA 1
ATOM 1626 C C . VAL A 1 208 ? -38.257 9.966 -6.140 1.00 28.68 208 VAL A C 1
ATOM 1627 O O . VAL A 1 208 ? -37.126 10.057 -6.627 1.00 26.84 208 VAL A O 1
ATOM 1631 N N . VAL A 1 209 ? -39.172 10.921 -6.274 1.00 25.29 209 VAL A N 1
ATOM 1632 C CA . VAL A 1 209 ? -38.864 12.158 -6.986 1.00 28.12 209 VAL A CA 1
ATOM 1633 C C . VAL A 1 209 ? -37.763 12.938 -6.266 1.00 28.35 209 VAL A C 1
ATOM 1634 O O . VAL A 1 209 ? -36.849 13.469 -6.897 1.00 29.77 209 VAL A O 1
ATOM 1638 N N . GLN A 1 210 ? -37.838 12.980 -4.939 1.00 27.39 210 GLN A N 1
ATOM 1639 C CA . GLN A 1 210 ? -36.809 13.643 -4.141 1.00 26.07 210 GLN A CA 1
ATOM 1640 C C . GLN A 1 210 ? -35.430 12.984 -4.307 1.00 30.76 210 GLN A C 1
ATOM 1641 O O . GLN A 1 210 ? -34.408 13.670 -4.376 1.00 27.25 210 GLN A O 1
ATOM 1647 N N . VAL A 1 211 ? -35.397 11.658 -4.391 1.00 27.17 211 VAL A N 1
ATOM 1648 C CA . VAL A 1 211 ? -34.129 10.965 -4.613 1.00 29.20 211 VAL A CA 1
ATOM 1649 C C . VAL A 1 211 ? -33.599 11.246 -6.027 1.00 33.86 211 VAL A C 1
ATOM 1650 O O . VAL A 1 211 ? -32.402 11.490 -6.217 1.00 27.86 211 VAL A O 1
ATOM 1654 N N . ILE A 1 212 ? -34.495 11.221 -7.011 1.00 29.00 212 ILE A N 1
ATOM 1655 C CA . ILE A 1 212 ? -34.125 11.531 -8.388 1.00 30.70 212 ILE A CA 1
ATOM 1656 C C . ILE A 1 212 ? -33.531 12.935 -8.466 1.00 31.62 212 ILE A C 1
ATOM 1657 O O . ILE A 1 212 ? -32.523 13.158 -9.141 1.00 26.44 212 ILE A O 1
ATOM 1662 N N . GLU A 1 213 ? -34.150 13.871 -7.753 1.00 27.96 213 GLU A N 1
ATOM 1663 C CA . GLU A 1 213 ? -33.672 15.248 -7.729 1.00 35.21 213 GLU A CA 1
ATOM 1664 C C . GLU A 1 213 ? -32.284 15.335 -7.117 1.00 39.86 213 GLU A C 1
ATOM 1665 O O . GLU A 1 213 ? -31.382 15.954 -7.686 1.00 35.63 213 GLU A O 1
ATOM 1671 N N . ALA A 1 214 ? -32.126 14.700 -5.959 1.00 29.50 214 ALA A N 1
ATOM 1672 C CA . ALA A 1 214 ? -30.878 14.751 -5.203 1.00 32.12 214 ALA A CA 1
ATOM 1673 C C . ALA A 1 214 ? -29.712 14.137 -5.958 1.00 32.57 214 ALA A C 1
ATOM 1674 O O . ALA A 1 214 ? -28.573 14.592 -5.836 1.00 34.97 214 ALA A O 1
ATOM 1676 N N . LEU A 1 215 ? -29.994 13.091 -6.726 1.00 31.12 215 LEU A N 1
ATOM 1677 C CA . LEU A 1 215 ? -28.943 12.389 -7.453 1.00 39.68 215 LEU A CA 1
ATOM 1678 C C . LEU A 1 215 ? -28.813 12.858 -8.896 1.00 35.33 215 LEU A C 1
ATOM 1679 O O . LEU A 1 215 ? -27.902 12.431 -9.600 1.00 32.93 215 LEU A O 1
ATOM 1684 N N . GLU A 1 216 ? -29.714 13.739 -9.324 1.00 30.72 216 GLU A N 1
ATOM 1685 C CA . GLU A 1 216 ? -29.773 14.164 -10.725 1.00 39.45 216 GLU A CA 1
ATOM 1686 C C . GLU A 1 216 ? -29.861 12.943 -11.640 1.00 37.24 216 GLU A C 1
ATOM 1687 O O . GLU A 1 216 ? -29.133 12.839 -12.627 1.00 41.40 216 GLU A O 1
ATOM 1693 N N . GLY A 1 217 ? -30.760 12.024 -11.290 1.00 33.15 217 GLY A N 1
ATOM 1694 C CA . GLY A 1 217 ? -30.860 10.738 -11.953 1.00 33.80 217 GLY A CA 1
ATOM 1695 C C . GLY A 1 217 ? -31.514 10.789 -13.318 1.00 32.72 217 GLY A C 1
ATOM 1696 O O . GLY A 1 217 ? -32.530 11.460 -13.507 1.00 35.58 217 GLY A O 1
ATOM 1697 N N . GLU A 1 218 ? -30.921 10.072 -14.267 1.00 31.85 218 GLU A N 1
ATOM 1698 C CA . GLU A 1 218 ? -31.439 9.987 -15.634 1.00 33.21 218 GLU A CA 1
ATOM 1699 C C . GLU A 1 218 ? -31.826 8.551 -15.976 1.00 36.92 218 GLU A C 1
ATOM 1700 O O . GLU A 1 218 ? -31.460 7.618 -15.257 1.00 39.81 218 GLU A O 1
ATOM 1706 N N . GLU A 1 219 ? -32.543 8.369 -17.083 1.00 31.56 219 GLU A N 1
ATOM 1707 C CA . GLU A 1 219 ? -32.995 7.040 -17.494 1.00 34.58 219 GLU A CA 1
ATOM 1708 C C . GLU A 1 219 ? -31.822 6.136 -17.877 1.00 34.47 219 GLU A C 1
ATOM 1709 O O . GLU A 1 219 ? -31.928 4.910 -17.823 1.00 36.35 219 GLU A O 1
ATOM 1715 N N . GLY A 1 220 ? -30.701 6.746 -18.250 1.00 34.16 220 GLY A N 1
ATOM 1716 C CA . GLY A 1 220 ? -29.505 5.997 -18.587 1.00 32.86 220 GLY A CA 1
ATOM 1717 C C . GLY A 1 220 ? -28.663 5.616 -17.379 1.00 38.66 220 GLY A C 1
ATOM 1718 O O . GLY A 1 220 ? -27.650 4.933 -17.515 1.00 40.38 220 GLY A O 1
ATOM 1719 N N . ASP A 1 221 ? -29.077 6.056 -16.195 1.00 32.50 221 ASP A N 1
ATOM 1720 C CA . ASP A 1 221 ? -28.348 5.746 -14.964 1.00 30.34 221 ASP A CA 1
ATOM 1721 C C . ASP A 1 221 ? -28.796 4.413 -14.355 1.00 36.91 221 ASP A C 1
ATOM 1722 O O . ASP A 1 221 ? -29.804 4.361 -13.652 1.00 43.38 221 ASP A O 1
ATOM 1727 N N . ARG A 1 222 ? -28.042 3.348 -14.620 1.00 27.24 222 ARG A N 1
ATOM 1728 C CA . ARG A 1 222 ? -28.346 2.017 -14.090 1.00 33.65 222 ARG A CA 1
ATOM 1729 C C . ARG A 1 222 ? -28.403 1.994 -12.559 1.00 28.58 222 ARG A C 1
ATOM 1730 O O . ARG A 1 222 ? -27.509 2.508 -11.892 1.00 26.03 222 ARG A O 1
ATOM 1738 N N . GLY A 1 223 ? -29.455 1.390 -12.014 1.00 28.48 223 GLY A N 1
ATOM 1739 C CA . GLY A 1 223 ? -29.593 1.241 -10.577 1.00 22.09 223 GLY A CA 1
ATOM 1740 C C . GLY A 1 223 ? -29.056 -0.104 -10.125 1.00 35.53 223 GLY A C 1
ATOM 1741 O O . GLY A 1 223 ? -29.231 -1.114 -10.806 1.00 27.71 223 GLY A O 1
ATOM 1742 N N . LEU A 1 224 ? -28.404 -0.122 -8.968 1.00 25.23 224 LEU A N 1
ATOM 1743 C CA . LEU A 1 224 ? -27.735 -1.329 -8.485 1.00 25.26 224 LEU A CA 1
ATOM 1744 C C . LEU A 1 224 ? -27.753 -1.422 -6.955 1.00 28.41 224 LEU A C 1
ATOM 1745 O O . LEU A 1 224 ? -27.502 -0.432 -6.272 1.00 28.61 224 LEU A O 1
ATOM 1750 N N . SER A 1 225 ? -28.037 -2.606 -6.415 1.00 28.94 225 SER A N 1
ATOM 1751 C CA . SER A 1 225 ? -28.049 -2.782 -4.959 1.00 26.95 225 SER A CA 1
ATOM 1752 C C . SER A 1 225 ? -27.823 -4.226 -4.529 1.00 31.86 225 SER A C 1
ATOM 1753 O O . SER A 1 225 ? -28.174 -5.155 -5.255 1.00 28.79 225 SER A O 1
ATOM 1756 N N . TRP A 1 226 ? -27.235 -4.412 -3.346 1.00 28.21 226 TRP A N 1
ATOM 1757 C CA . TRP A 1 226 ? -27.200 -5.734 -2.722 1.00 28.79 226 TRP A CA 1
ATOM 1758 C C . TRP A 1 226 ? -28.002 -5.743 -1.414 1.00 28.67 226 TRP A C 1
ATOM 1759 O O . TRP A 1 226 ? -28.194 -6.792 -0.801 1.00 27.83 226 TRP A O 1
ATOM 1770 N N . LEU A 1 227 ? -28.487 -4.575 -1.002 1.00 28.66 227 LEU A N 1
ATOM 1771 C CA . LEU A 1 227 ? -29.195 -4.443 0.271 1.00 24.22 227 LEU A CA 1
ATOM 1772 C C . LEU A 1 227 ? -30.524 -5.196 0.329 1.00 31.17 227 LEU A C 1
ATOM 1773 O O . LEU A 1 227 ? -31.245 -5.286 -0.669 1.00 31.20 227 LEU A O 1
ATOM 1778 N N . PRO A 1 228 ? -30.857 -5.726 1.515 1.00 29.28 228 PRO A N 1
ATOM 1779 C CA . PRO A 1 228 ? -32.149 -6.383 1.736 1.00 38.03 228 PRO A CA 1
ATOM 1780 C C . PRO A 1 228 ? -33.305 -5.429 1.455 1.00 28.70 228 PRO A C 1
ATOM 1781 O O . PRO A 1 228 ? -33.191 -4.232 1.726 1.00 35.04 228 PRO A O 1
ATOM 1785 N N . PHE A 1 229 ? -34.403 -5.945 0.922 1.00 26.57 229 PHE A N 1
ATOM 1786 C CA . PHE A 1 229 ? -35.535 -5.089 0.598 1.00 34.44 229 PHE A CA 1
ATOM 1787 C C . PHE A 1 229 ? -36.295 -4.680 1.856 1.00 38.26 229 PHE A C 1
ATOM 1788 O O . PHE A 1 229 ? -37.129 -3.775 1.814 1.00 37.36 229 PHE A O 1
ATOM 1796 N N . PHE A 1 230 ? -36.006 -5.336 2.977 1.00 27.78 230 PHE A N 1
ATOM 1797 C CA . PHE A 1 230 ? -36.681 -4.991 4.222 1.00 34.16 230 PHE A CA 1
ATOM 1798 C C . PHE A 1 230 ? -35.894 -3.931 4.985 1.00 38.10 230 PHE A C 1
ATOM 1799 O O . PHE A 1 230 ? -36.307 -3.502 6.060 1.00 32.82 230 PHE A O 1
ATOM 1807 N N . HIS A 1 231 ? -34.765 -3.506 4.424 1.00 33.66 231 HIS A N 1
ATOM 1808 C CA . HIS A 1 231 ? -34.056 -2.350 4.958 1.00 36.54 231 HIS A CA 1
ATOM 1809 C C . HIS A 1 231 ? -34.570 -1.096 4.266 1.00 33.96 231 HIS A C 1
ATOM 1810 O O . HIS A 1 231 ? -34.974 -1.139 3.104 1.00 32.07 231 HIS A O 1
ATOM 1817 N N . ASP A 1 232 ? -34.561 0.010 5.000 1.00 40.78 232 ASP A N 1
ATOM 1818 C CA . ASP A 1 232 ? -34.971 1.315 4.489 1.00 47.54 232 ASP A CA 1
ATOM 1819 C C . ASP A 1 232 ? -34.362 1.637 3.118 1.00 48.01 232 ASP A C 1
ATOM 1820 O O . ASP A 1 232 ? -35.078 1.895 2.143 1.00 44.97 232 ASP A O 1
ATOM 1825 N N . MET A 1 233 ? -33.035 1.596 3.052 1.00 37.82 233 MET A N 1
ATOM 1826 C CA . MET A 1 233 ? -32.313 1.942 1.831 1.00 42.70 233 MET A CA 1
ATOM 1827 C C . MET A 1 233 ? -32.462 0.878 0.746 1.00 43.18 233 MET A C 1
ATOM 1828 O O . MET A 1 233 ? -32.406 1.178 -0.452 1.00 44.02 233 MET A O 1
ATOM 1833 N N . GLY A 1 234 ? -32.657 -0.366 1.162 1.00 32.09 234 GLY A N 1
ATOM 1834 C CA . GLY A 1 234 ? -32.763 -1.455 0.211 1.00 28.46 234 GLY A CA 1
ATOM 1835 C C . GLY A 1 234 ? -33.987 -1.335 -0.675 1.00 31.60 234 GLY A C 1
ATOM 1836 O O . GLY A 1 234 ? -33.940 -1.657 -1.860 1.00 32.21 234 GLY A O 1
ATOM 1837 N N . LEU A 1 235 ? -35.086 -0.857 -0.103 1.00 36.07 235 LEU A N 1
ATOM 1838 C CA . LEU A 1 235 ? -36.364 -0.872 -0.807 1.00 36.17 235 LEU A CA 1
ATOM 1839 C C . LEU A 1 235 ? -36.507 0.257 -1.827 1.00 31.60 235 LEU A C 1
ATOM 1840 O O . LEU A 1 235 ? -36.818 0.014 -2.996 1.00 31.08 235 LEU A O 1
ATOM 1845 N N . ILE A 1 236 ? -36.283 1.489 -1.384 1.00 27.31 236 ILE A N 1
ATOM 1846 C CA . ILE A 1 236 ? -36.541 2.662 -2.222 1.00 33.61 236 ILE A CA 1
ATOM 1847 C C . ILE A 1 236 ? -35.685 2.687 -3.492 1.00 31.52 236 ILE A C 1
ATOM 1848 O O . ILE A 1 236 ? -36.161 3.102 -4.549 1.00 31.15 236 ILE A O 1
ATOM 1853 N N . THR A 1 237 ? -34.441 2.222 -3.392 1.00 29.50 237 THR A N 1
ATOM 1854 C CA . THR A 1 237 ? -33.555 2.125 -4.556 1.00 29.85 237 THR A CA 1
ATOM 1855 C C . THR A 1 237 ? -34.141 1.219 -5.637 1.00 30.39 237 THR A C 1
ATOM 1856 O O . THR A 1 237 ? -33.935 1.441 -6.830 1.00 29.37 237 THR A O 1
ATOM 1860 N N . ALA A 1 238 ? -34.862 0.190 -5.200 1.00 29.92 238 ALA A N 1
ATOM 1861 C CA . ALA A 1 238 ? -35.484 -0.765 -6.106 1.00 32.95 238 ALA A CA 1
ATOM 1862 C C . ALA A 1 238 ? -36.771 -0.206 -6.704 1.00 38.01 238 ALA A C 1
ATOM 1863 O O . ALA A 1 238 ? -37.295 -0.754 -7.671 1.00 31.43 238 ALA A O 1
ATOM 1865 N N . LEU A 1 239 ? -37.274 0.885 -6.127 1.00 35.77 239 LEU A N 1
ATOM 1866 C CA . LEU A 1 239 ? -38.566 1.442 -6.536 1.00 30.95 239 LEU A CA 1
ATOM 1867 C C . LEU A 1 239 ? -38.438 2.700 -7.396 1.00 31.83 239 LEU A C 1
ATOM 1868 O O . LEU A 1 239 ? -39.443 3.295 -7.769 1.00 28.24 239 LEU A O 1
ATOM 1873 N N . LEU A 1 240 ? -37.208 3.104 -7.704 1.00 30.44 240 LEU A N 1
ATOM 1874 C CA . LEU A 1 240 ? -36.974 4.241 -8.592 1.00 28.29 240 LEU A CA 1
ATOM 1875 C C . LEU A 1 240 ? -37.354 3.934 -10.043 1.00 37.52 240 LEU A C 1
ATOM 1876 O O . LEU A 1 240 ? -37.793 4.825 -10.778 1.00 29.70 240 LEU A O 1
ATOM 1881 N N . ALA A 1 241 ? -37.167 2.678 -10.446 1.00 29.51 241 ALA A N 1
ATOM 1882 C CA . ALA A 1 241 ? -37.216 2.290 -11.863 1.00 28.29 241 ALA A CA 1
ATOM 1883 C C . ALA A 1 241 ? -38.493 2.698 -12.626 1.00 28.08 241 ALA A C 1
ATOM 1884 O O . ALA A 1 241 ? -38.388 3.210 -13.737 1.00 32.28 241 ALA A O 1
ATOM 1886 N N . PRO A 1 242 ? -39.696 2.478 -12.049 1.00 28.30 242 PRO A N 1
ATOM 1887 C CA . PRO A 1 242 ? -40.883 2.822 -12.851 1.00 28.33 242 PRO A CA 1
ATOM 1888 C C . PRO A 1 242 ? -40.993 4.311 -13.180 1.00 35.54 242 PRO A C 1
ATOM 1889 O O . PRO A 1 242 ? -41.605 4.675 -14.191 1.00 27.23 242 PRO A O 1
ATOM 1893 N N . MET A 1 243 ? -40.392 5.156 -12.349 1.00 25.47 243 MET A N 1
ATOM 1894 C CA . MET A 1 243 ? -40.467 6.595 -12.560 1.00 31.00 243 MET A CA 1
ATOM 1895 C C . MET A 1 243 ? -39.242 7.133 -13.300 1.00 31.85 243 MET A C 1
ATOM 1896 O O . MET A 1 243 ? -39.381 7.917 -14.237 1.00 31.37 243 MET A O 1
ATOM 1901 N N . ILE A 1 244 ? -38.049 6.707 -12.899 1.00 32.30 244 ILE A N 1
ATOM 1902 C CA . ILE A 1 244 ? -36.834 7.224 -13.517 1.00 32.02 244 ILE A CA 1
ATOM 1903 C C . ILE A 1 244 ? -36.593 6.587 -14.894 1.00 35.16 244 ILE A C 1
ATOM 1904 O O . ILE A 1 244 ? -35.965 7.191 -15.764 1.00 35.54 244 ILE A O 1
ATOM 1909 N N . GLY A 1 245 ? -37.092 5.370 -15.089 1.00 29.18 245 GLY A N 1
ATOM 1910 C CA . GLY A 1 245 ? -36.982 4.705 -16.374 1.00 30.70 245 GLY A CA 1
ATOM 1911 C C . GLY A 1 245 ? -35.707 3.918 -16.637 1.00 36.71 245 GLY A C 1
ATOM 1912 O O . GLY A 1 245 ? -35.492 3.479 -17.766 1.00 37.47 245 GLY A O 1
ATOM 1913 N N . HIS A 1 246 ? -34.856 3.736 -15.625 1.00 30.61 246 HIS A N 1
ATOM 1914 C CA . HIS A 1 246 ? -33.692 2.858 -15.785 1.00 30.56 246 HIS A CA 1
ATOM 1915 C C . HIS A 1 246 ? -34.148 1.412 -15.642 1.00 33.18 246 HIS A C 1
ATOM 1916 O O . HIS A 1 246 ? -35.326 1.154 -15.409 1.00 32.75 246 HIS A O 1
ATOM 1923 N N . TYR A 1 247 ? -33.220 0.467 -15.739 1.00 30.43 247 TYR A N 1
ATOM 1924 C CA . TYR A 1 247 ? -33.508 -0.864 -15.222 1.00 30.24 247 TYR A CA 1
ATOM 1925 C C . TYR A 1 247 ? -32.692 -1.055 -13.949 1.00 28.86 247 TYR A C 1
ATOM 1926 O O . TYR A 1 247 ? -31.630 -0.457 -13.792 1.00 25.13 247 TYR A O 1
ATOM 1935 N N . PHE A 1 248 ? -33.217 -1.860 -13.030 1.00 28.43 248 PHE A N 1
ATOM 1936 C CA . PHE A 1 248 ? -32.608 -2.051 -11.718 1.00 24.45 248 PHE A CA 1
ATOM 1937 C C . PHE A 1 248 ? -32.013 -3.445 -11.613 1.00 25.72 248 PHE A C 1
ATOM 1938 O O . PHE A 1 248 ? -32.659 -4.427 -11.975 1.00 24.34 248 PHE A O 1
ATOM 1946 N N . THR A 1 249 ? -30.781 -3.522 -11.118 1.00 26.87 249 THR A N 1
ATOM 1947 C CA . THR A 1 249 ? -30.079 -4.792 -10.978 1.00 25.67 249 THR A CA 1
ATOM 1948 C C . THR A 1 249 ? -29.751 -5.043 -9.512 1.00 31.36 249 THR A C 1
ATOM 1949 O O . THR A 1 249 ? -29.274 -4.146 -8.826 1.00 25.91 249 THR A O 1
ATOM 1953 N N . PHE A 1 250 ? -30.008 -6.250 -9.020 1.00 25.67 250 PHE A N 1
ATOM 1954 C CA . PHE A 1 250 ? -29.697 -6.529 -7.621 1.00 25.03 250 PHE A CA 1
ATOM 1955 C C . PHE A 1 250 ? -29.190 -7.945 -7.416 1.00 29.76 250 PHE A C 1
ATOM 1956 O O . PHE A 1 250 ? -29.344 -8.818 -8.277 1.00 25.57 250 PHE A O 1
ATOM 1964 N N . MET A 1 251 ? -28.547 -8.139 -6.269 1.00 25.01 251 MET A N 1
ATOM 1965 C CA . MET A 1 251 ? -28.041 -9.433 -5.842 1.00 29.03 251 MET A CA 1
ATOM 1966 C C . MET A 1 251 ? -28.378 -9.581 -4.360 1.00 34.90 251 MET A C 1
ATOM 1967 O O . MET A 1 251 ? -28.825 -8.626 -3.728 1.00 28.71 251 MET A O 1
ATOM 1972 N N . THR A 1 252 ? -28.165 -10.767 -3.803 1.00 27.30 252 THR A N 1
ATOM 1973 C CA . THR A 1 252 ? -28.401 -10.976 -2.380 1.00 24.04 252 THR A CA 1
ATOM 1974 C C . THR A 1 252 ? -27.262 -10.384 -1.562 1.00 23.84 252 THR A C 1
ATOM 1975 O O . THR A 1 252 ? -26.145 -10.239 -2.061 1.00 24.53 252 THR A O 1
ATOM 1979 N N . PRO A 1 253 ? -27.540 -10.033 -0.299 1.00 28.89 253 PRO A N 1
ATOM 1980 C CA . PRO A 1 253 ? -26.453 -9.603 0.585 1.00 31.44 253 PRO A CA 1
ATOM 1981 C C . PRO A 1 253 ? -25.393 -10.685 0.759 1.00 28.03 253 PRO A C 1
ATOM 1982 O O . PRO A 1 253 ? -24.207 -10.364 0.818 1.00 28.38 253 PRO A O 1
ATOM 1986 N N . ALA A 1 254 ? -25.811 -11.945 0.827 1.00 24.75 254 ALA A N 1
ATOM 1987 C CA . ALA A 1 254 ? -24.863 -13.038 1.014 1.00 27.75 254 ALA A CA 1
ATOM 1988 C C . ALA A 1 254 ? -23.913 -13.125 -0.173 1.00 30.92 254 ALA A C 1
ATOM 1989 O O . ALA A 1 254 ? -22.721 -13.382 -0.005 1.00 31.30 254 ALA A O 1
ATOM 1991 N N . ALA A 1 255 ? -24.447 -12.908 -1.371 1.00 28.27 255 ALA A N 1
ATOM 1992 C CA . ALA A 1 255 ? -23.634 -12.890 -2.584 1.00 27.85 255 ALA A CA 1
ATOM 1993 C C . ALA A 1 255 ? -22.585 -11.786 -2.519 1.00 25.50 255 ALA A C 1
ATOM 1994 O O . ALA A 1 255 ? -21.435 -11.997 -2.897 1.00 27.98 255 ALA A O 1
ATOM 1996 N N . PHE A 1 256 ? -22.978 -10.611 -2.032 1.00 25.44 256 PHE A N 1
ATOM 1997 C CA . PHE A 1 256 ? -22.033 -9.504 -1.892 1.00 28.84 256 PHE A CA 1
ATOM 1998 C C . PHE A 1 256 ? -20.947 -9.816 -0.872 1.00 30.47 256 PHE A C 1
ATOM 1999 O O . PHE A 1 256 ? -19.771 -9.579 -1.124 1.00 31.51 256 PHE A O 1
ATOM 2007 N N . VAL A 1 257 ? -21.351 -10.321 0.289 1.00 28.86 257 VAL A N 1
ATOM 2008 C CA . VAL A 1 257 ? -20.404 -10.627 1.361 1.00 30.64 257 VAL A CA 1
ATOM 2009 C C . VAL A 1 257 ? -19.363 -11.644 0.899 1.00 31.16 257 VAL A C 1
ATOM 2010 O O . VAL A 1 257 ? -18.175 -11.496 1.173 1.00 26.76 257 VAL A O 1
ATOM 2014 N N . ARG A 1 258 ? -19.813 -12.658 0.171 1.00 25.97 258 ARG A N 1
ATOM 2015 C CA . ARG A 1 258 ? -18.925 -13.710 -0.300 1.00 32.51 258 ARG A CA 1
ATOM 2016 C C . ARG A 1 258 ? -17.916 -13.198 -1.321 1.00 36.81 258 ARG A C 1
ATOM 2017 O O . ARG A 1 258 ? -16.765 -13.617 -1.332 1.00 36.06 258 ARG A O 1
ATOM 2025 N N . ARG A 1 259 ? -18.350 -12.291 -2.184 1.00 28.14 259 ARG A N 1
ATOM 2026 C CA . ARG A 1 259 ? -17.482 -11.800 -3.239 1.00 29.98 259 ARG A CA 1
ATOM 2027 C C . ARG A 1 259 ? -17.858 -10.371 -3.613 1.00 30.38 259 ARG A C 1
ATOM 2028 O O . ARG A 1 259 ? -18.572 -10.146 -4.589 1.00 28.68 259 ARG A O 1
ATOM 2036 N N . PRO A 1 260 ? -17.378 -9.394 -2.830 1.00 35.22 260 PRO A N 1
ATOM 2037 C CA . PRO A 1 260 ? -17.767 -7.992 -3.024 1.00 25.32 260 PRO A CA 1
ATOM 2038 C C . PRO A 1 260 ? -17.335 -7.410 -4.379 1.00 33.68 260 PRO A C 1
ATOM 2039 O O . PRO A 1 260 ? -17.866 -6.372 -4.787 1.00 31.33 260 PRO A O 1
ATOM 2043 N N . GLU A 1 261 ? -16.411 -8.065 -5.079 1.00 30.89 261 GLU A N 1
ATOM 2044 C CA . GLU A 1 261 ? -16.034 -7.602 -6.418 1.00 32.78 261 GLU A CA 1
ATOM 2045 C C . GLU A 1 261 ? -17.230 -7.674 -7.376 1.00 29.92 261 GLU A C 1
ATOM 2046 O O . GLU A 1 261 ? -17.297 -6.930 -8.357 1.00 29.63 261 GLU A O 1
ATOM 2052 N N . ARG A 1 262 ? -18.175 -8.561 -7.076 1.00 26.64 262 ARG A N 1
ATOM 2053 C CA . ARG A 1 262 ? -19.408 -8.669 -7.848 1.00 26.46 262 ARG A CA 1
ATOM 2054 C C . ARG A 1 262 ? -20.139 -7.330 -7.932 1.00 28.58 262 ARG A C 1
ATOM 2055 O O . ARG A 1 262 ? -20.682 -6.973 -8.973 1.00 35.99 262 ARG A O 1
ATOM 2063 N N . TRP A 1 263 ? -20.154 -6.597 -6.823 1.00 28.15 263 TRP A N 1
ATOM 2064 C CA . TRP A 1 263 ? -20.791 -5.287 -6.767 1.00 27.41 263 TRP A CA 1
ATOM 2065 C C . TRP A 1 263 ? -19.930 -4.255 -7.486 1.00 26.10 263 TRP A C 1
ATOM 2066 O O . TRP A 1 263 ? -20.433 -3.417 -8.232 1.00 25.03 263 TRP A O 1
ATOM 2077 N N . ILE A 1 264 ? -18.627 -4.329 -7.252 1.00 24.05 264 ILE A N 1
ATOM 2078 C CA . ILE A 1 264 ? -17.670 -3.449 -7.906 1.00 29.87 264 ILE A CA 1
ATOM 2079 C C . ILE A 1 264 ? -17.764 -3.586 -9.428 1.00 36.53 264 ILE A C 1
ATOM 2080 O O . ILE A 1 264 ? -17.794 -2.584 -10.148 1.00 29.88 264 ILE A O 1
ATOM 2085 N N . ARG A 1 265 ? -17.843 -4.823 -9.911 1.00 27.57 265 ARG A N 1
ATOM 2086 C CA . ARG A 1 265 ? -17.905 -5.069 -11.351 1.00 35.96 265 ARG A CA 1
ATOM 2087 C C . ARG A 1 265 ? -19.211 -4.564 -11.969 1.00 38.57 265 ARG A C 1
ATOM 2088 O O . ARG A 1 265 ? -19.219 -4.120 -13.116 1.00 34.29 265 ARG A O 1
ATOM 2096 N N . GLU A 1 266 ? -20.308 -4.622 -11.217 1.00 31.80 266 GLU A N 1
ATOM 2097 C CA . GLU A 1 266 ? -21.575 -4.088 -11.713 1.00 33.55 266 GLU A CA 1
ATOM 2098 C C . GLU A 1 266 ? -21.602 -2.565 -11.673 1.00 39.63 266 GLU A C 1
ATOM 2099 O O . GLU A 1 266 ? -22.238 -1.937 -12.513 1.00 31.01 266 GLU A O 1
ATOM 2105 N N . LEU A 1 267 ? -20.919 -1.971 -10.699 1.00 26.41 267 LEU A N 1
ATOM 2106 C CA . LEU A 1 267 ? -20.785 -0.517 -10.662 1.00 30.34 267 LEU A CA 1
ATOM 2107 C C . LEU A 1 267 ? -20.052 0.006 -11.892 1.00 38.21 267 LEU A C 1
ATOM 2108 O O . LEU A 1 267 ? -20.308 1.116 -12.360 1.00 35.96 267 LEU A O 1
ATOM 2113 N N . ALA A 1 268 ? -19.139 -0.809 -12.406 1.00 34.24 268 ALA A N 1
ATOM 2114 C CA . ALA A 1 268 ? -18.203 -0.380 -13.432 1.00 33.86 268 ALA A CA 1
ATOM 2115 C C . ALA A 1 268 ? -18.871 -0.125 -14.779 1.00 36.84 268 ALA A C 1
ATOM 2116 O O . ALA A 1 268 ? -19.982 -0.592 -15.044 1.00 35.20 268 ALA A O 1
ATOM 2118 N N . ARG A 1 269 ? -18.171 0.622 -15.626 1.00 38.88 269 ARG A N 1
ATOM 2119 C CA . ARG A 1 269 ? -18.667 0.959 -16.952 1.00 40.83 269 ARG A CA 1
ATOM 2120 C C . ARG A 1 269 ? -18.876 -0.291 -17.804 1.00 34.93 269 ARG A C 1
ATOM 2121 O O . ARG A 1 269 ? -17.980 -1.124 -17.928 1.00 40.99 269 ARG A O 1
ATOM 2129 N N . LYS A 1 270 ? -20.078 -0.420 -18.357 1.00 35.12 270 LYS A N 1
ATOM 2130 C CA . LYS A 1 270 ? -20.399 -1.458 -19.330 1.00 43.81 270 LYS A CA 1
ATOM 2131 C C . LYS A 1 270 ? -20.452 -0.842 -20.721 1.00 42.31 270 LYS A C 1
ATOM 2132 O O . LYS A 1 270 ? -20.763 0.342 -20.871 1.00 42.38 270 LYS A O 1
ATOM 2138 N N . GLU A 1 271 ? -20.166 -1.632 -21.747 1.00 50.33 271 GLU A N 1
ATOM 2139 C CA . GLU A 1 271 ? -20.279 -1.100 -23.095 1.00 64.03 271 GLU A CA 1
ATOM 2140 C C . GLU A 1 271 ? -21.750 -0.854 -23.401 1.00 50.83 271 GLU A C 1
ATOM 2141 O O . GLU A 1 271 ? -22.597 -1.712 -23.153 1.00 60.40 271 GLU A O 1
ATOM 2147 N N . GLY A 1 272 ? -22.053 0.332 -23.915 1.00 49.13 272 GLY A N 1
ATOM 2148 C CA . GLY A 1 272 ? -23.431 0.707 -24.165 1.00 52.93 272 GLY A CA 1
ATOM 2149 C C . GLY A 1 272 ? -24.013 1.606 -23.087 1.00 59.51 272 GLY A C 1
ATOM 2150 O O . GLY A 1 272 ? -25.141 2.077 -23.221 1.00 53.56 272 GLY A O 1
ATOM 2151 N N . ASP A 1 273 ? -23.255 1.837 -22.015 1.00 41.75 273 ASP A N 1
ATOM 2152 C CA . ASP A 1 273 ? -23.684 2.762 -20.964 1.00 51.59 273 ASP A CA 1
ATOM 2153 C C . ASP A 1 273 ? -23.862 4.170 -21.516 1.00 45.12 273 ASP A C 1
ATOM 2154 O O . ASP A 1 273 ? -22.985 4.687 -22.206 1.00 45.78 273 ASP A O 1
ATOM 2159 N N . THR A 1 274 ? -24.999 4.785 -21.210 1.00 42.72 274 THR A N 1
ATOM 2160 C CA . THR A 1 274 ? -25.249 6.165 -21.609 1.00 43.62 274 THR A CA 1
ATOM 2161 C C . THR A 1 274 ? -25.488 7.035 -20.379 1.00 49.17 274 THR A C 1
ATOM 2162 O O . THR A 1 274 ? -26.052 8.124 -20.474 1.00 56.61 274 THR A O 1
ATOM 2166 N N . GLY A 1 275 ? -25.061 6.540 -19.222 1.00 46.08 275 GLY A N 1
ATOM 2167 C CA . GLY A 1 275 ? -25.207 7.266 -17.975 1.00 31.78 275 GLY A CA 1
ATOM 2168 C C . GLY A 1 275 ? -24.239 6.758 -16.928 1.00 35.02 275 GLY A C 1
ATOM 2169 O O . GLY A 1 275 ? -23.251 6.095 -17.251 1.00 30.13 275 GLY A O 1
ATOM 2170 N N . GLY A 1 276 ? -24.527 7.063 -15.668 1.00 32.79 276 GLY A N 1
ATOM 2171 C CA . GLY A 1 276 ? -23.671 6.659 -14.567 1.00 27.00 276 GLY A CA 1
ATOM 2172 C C . GLY A 1 276 ? -24.409 5.828 -13.537 1.00 33.11 276 GLY A C 1
ATOM 2173 O O . GLY A 1 276 ? -25.591 6.053 -13.271 1.00 30.57 276 GLY A O 1
ATOM 2174 N N . THR A 1 277 ? -23.707 4.875 -12.937 1.00 26.46 277 THR A N 1
ATOM 2175 C CA . THR A 1 277 ? -24.351 3.931 -12.040 1.00 30.17 277 THR A CA 1
ATOM 2176 C C . THR A 1 277 ? -24.768 4.592 -10.729 1.00 28.81 277 THR A C 1
ATOM 2177 O O . THR A 1 277 ? -24.068 5.451 -10.191 1.00 30.30 277 THR A O 1
ATOM 2181 N N . ILE A 1 278 ? -25.939 4.195 -10.248 1.00 31.92 278 ILE A N 1
ATOM 2182 C CA . ILE A 1 278 ?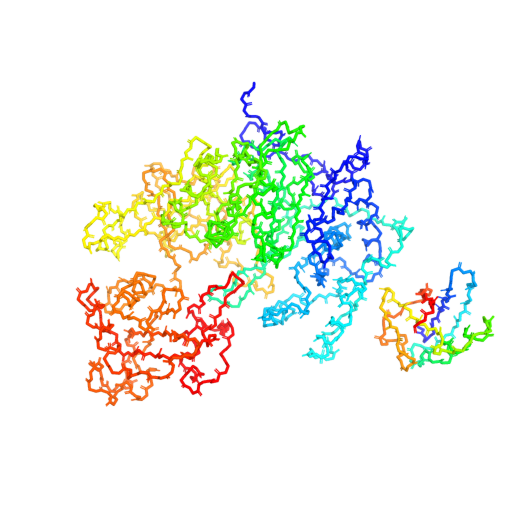 -26.461 4.648 -8.970 1.00 29.23 278 ILE A CA 1
ATOM 2183 C C . ILE A 1 278 ? -26.629 3.449 -8.055 1.00 35.02 278 ILE A C 1
ATOM 2184 O O . ILE A 1 278 ? -27.281 2.466 -8.415 1.00 35.65 278 ILE A O 1
ATOM 2189 N N . SER A 1 279 ? -26.029 3.523 -6.876 1.00 27.72 279 SER A N 1
ATOM 2190 C CA . SER A 1 279 ? -26.130 2.432 -5.930 1.00 27.08 279 SER A CA 1
ATOM 2191 C C . SER A 1 279 ? -26.281 2.960 -4.514 1.00 37.00 279 SER A C 1
ATOM 2192 O O . SER A 1 279 ? -26.499 4.154 -4.291 1.00 30.47 279 SER A O 1
ATOM 2195 N N . VAL A 1 280 ? -26.155 2.057 -3.555 1.00 38.52 280 VAL A N 1
ATOM 2196 C CA . VAL A 1 280 ? -26.428 2.389 -2.171 1.00 35.77 280 VAL A CA 1
ATOM 2197 C C . VAL A 1 280 ? -25.545 1.520 -1.279 1.00 43.79 280 VAL A C 1
ATOM 2198 O O . VAL A 1 280 ? -25.353 0.334 -1.549 1.00 47.73 280 VAL A O 1
ATOM 2202 N N . ALA A 1 281 ? -24.971 2.120 -0.242 1.00 40.18 281 ALA A N 1
ATOM 2203 C CA . ALA A 1 281 ? -23.982 1.417 0.567 1.00 36.14 281 ALA A CA 1
ATOM 2204 C C . ALA A 1 281 ? -23.839 1.983 1.971 1.00 44.13 281 ALA A C 1
ATOM 2205 O O . ALA A 1 281 ? -23.521 3.159 2.144 1.00 42.73 281 ALA A O 1
ATOM 2207 N N . PRO A 1 282 ? -24.067 1.139 2.986 1.00 45.37 282 PRO A N 1
ATOM 2208 C CA . PRO A 1 282 ? -23.633 1.503 4.339 1.00 44.64 282 PRO A CA 1
ATOM 2209 C C . PRO A 1 282 ? -22.106 1.479 4.397 1.00 39.33 282 PRO A C 1
ATOM 2210 O O . PRO A 1 282 ? -21.486 1.013 3.435 1.00 38.10 282 PRO A O 1
ATOM 2214 N N . ASN A 1 283 ? -21.513 1.972 5.483 1.00 31.04 283 ASN A N 1
ATOM 2215 C CA . ASN A 1 283 ? -20.055 1.988 5.620 1.00 32.38 283 ASN A CA 1
ATOM 2216 C C . ASN A 1 283 ? -19.428 0.621 5.377 1.00 35.07 283 ASN A C 1
ATOM 2217 O O . ASN A 1 283 ? -18.326 0.518 4.827 1.00 39.52 283 ASN A O 1
ATOM 2222 N N . PHE A 1 284 ? -20.136 -0.423 5.798 1.00 31.90 284 PHE A N 1
ATOM 2223 C CA . PHE A 1 284 ? -19.655 -1.794 5.670 1.00 38.63 284 PHE A CA 1
ATOM 2224 C C . PHE A 1 284 ? -19.378 -2.186 4.213 1.00 34.44 284 PHE A C 1
ATOM 2225 O O . PHE A 1 284 ? -18.385 -2.847 3.921 1.00 41.35 284 PHE A O 1
ATOM 2233 N N . ALA A 1 285 ? -20.261 -1.783 3.306 1.00 31.33 285 ALA A N 1
ATOM 2234 C CA . ALA A 1 285 ? -20.095 -2.102 1.891 1.00 35.73 285 ALA A CA 1
ATOM 2235 C C . ALA A 1 285 ? -18.776 -1.552 1.348 1.00 35.05 285 ALA A C 1
ATOM 2236 O O . ALA A 1 285 ? -18.047 -2.253 0.645 1.00 34.21 285 ALA A O 1
ATOM 2238 N N . PHE A 1 286 ? -18.483 -0.297 1.683 1.00 27.96 286 PHE A N 1
ATOM 2239 C CA . PHE A 1 286 ? -17.220 0.330 1.310 1.00 28.46 286 PHE A CA 1
ATOM 2240 C C . PHE A 1 286 ? -16.024 -0.393 1.930 1.00 30.29 286 PHE A C 1
ATOM 2241 O O . PHE A 1 286 ? -15.057 -0.704 1.236 1.00 33.97 286 PHE A O 1
ATOM 2249 N N . ASP A 1 287 ? -16.098 -0.658 3.234 1.00 25.87 287 ASP A N 1
ATOM 2250 C CA . ASP A 1 287 ? -15.018 -1.338 3.950 1.00 27.97 287 ASP A CA 1
ATOM 2251 C C . ASP A 1 287 ? -14.740 -2.731 3.392 1.00 27.79 287 ASP A C 1
ATOM 2252 O O . ASP A 1 287 ? -13.589 -3.114 3.193 1.00 32.19 287 ASP A O 1
ATOM 2257 N N . HIS A 1 288 ? -15.803 -3.491 3.155 1.00 24.13 288 HIS A N 1
ATOM 2258 C CA . HIS A 1 288 ? -15.670 -4.877 2.733 1.00 31.91 288 HIS A CA 1
ATOM 2259 C C . HIS A 1 288 ? -15.143 -4.955 1.301 1.00 32.59 288 HIS A C 1
ATOM 2260 O O . HIS A 1 288 ? -14.284 -5.783 0.991 1.00 29.90 288 HIS A O 1
ATOM 2267 N N . ALA A 1 289 ? -15.651 -4.085 0.433 1.00 30.57 289 ALA A N 1
ATOM 2268 C CA . ALA A 1 289 ? -15.197 -4.060 -0.955 1.00 29.98 289 ALA A CA 1
ATOM 2269 C C . ALA A 1 289 ? -13.737 -3.623 -1.030 1.00 31.96 289 ALA A C 1
ATOM 2270 O O . ALA A 1 289 ? -12.971 -4.136 -1.844 1.00 32.84 289 ALA A O 1
ATOM 2272 N N . ALA A 1 290 ? -13.347 -2.680 -0.178 1.00 28.97 290 ALA A N 1
ATOM 2273 C CA . ALA A 1 290 ? -11.969 -2.207 -0.178 1.00 35.60 290 ALA A CA 1
ATOM 2274 C C . ALA A 1 290 ? -11.014 -3.319 0.258 1.00 40.42 290 ALA A C 1
ATOM 2275 O O . ALA A 1 290 ? -9.912 -3.438 -0.273 1.00 33.25 290 ALA A O 1
ATOM 2277 N N . ALA A 1 291 ? -11.449 -4.143 1.208 1.00 29.97 291 ALA A N 1
ATOM 2278 C CA . ALA A 1 291 ? -10.586 -5.180 1.772 1.00 36.35 291 ALA A CA 1
ATOM 2279 C C . ALA A 1 291 ? -10.650 -6.516 1.023 1.00 41.65 291 ALA A C 1
ATOM 2280 O O . ALA A 1 291 ? -9.707 -7.309 1.084 1.00 34.05 291 ALA A O 1
ATOM 2282 N N . ARG A 1 292 ? -11.755 -6.775 0.328 1.00 32.46 292 ARG A N 1
ATOM 2283 C CA . ARG A 1 292 ? -11.953 -8.082 -0.301 1.00 30.45 292 ARG A CA 1
ATOM 2284 C C . ARG A 1 292 ? -12.424 -8.015 -1.751 1.00 34.21 292 ARG A C 1
ATOM 2285 O O . ARG A 1 292 ? -12.658 -9.051 -2.377 1.00 29.69 292 ARG A O 1
ATOM 2293 N N . GLY A 1 293 ? -12.570 -6.807 -2.287 1.00 29.66 293 GLY A N 1
ATOM 2294 C CA . GLY A 1 293 ? -13.188 -6.652 -3.592 1.00 32.24 293 GLY A CA 1
ATOM 2295 C C . GLY A 1 293 ? -12.314 -6.043 -4.670 1.00 34.68 293 GLY A C 1
ATOM 2296 O O . GLY A 1 293 ? -12.761 -5.859 -5.807 1.00 34.02 293 GLY A O 1
ATOM 2297 N N . VAL A 1 294 ? -11.076 -5.710 -4.327 1.00 29.23 294 VAL A N 1
ATOM 2298 C CA . VAL A 1 294 ? -10.157 -5.195 -5.334 1.00 32.91 294 VAL A CA 1
ATOM 2299 C C . VAL A 1 294 ? -9.769 -6.353 -6.241 1.00 36.20 294 VAL A C 1
ATOM 2300 O O . VAL A 1 294 ? -9.411 -7.427 -5.753 1.00 32.92 294 VAL A O 1
ATOM 2304 N N . PRO A 1 295 ? -9.888 -6.157 -7.565 1.00 38.87 295 PRO A N 1
ATOM 2305 C CA . PRO A 1 295 ? -9.472 -7.194 -8.513 1.00 43.73 295 PRO A CA 1
ATOM 2306 C C . PRO A 1 295 ? -8.046 -7.673 -8.242 1.00 38.67 295 PRO A C 1
ATOM 2307 O O . PRO A 1 295 ? -7.156 -6.862 -7.994 1.00 40.75 295 PRO A O 1
ATOM 2311 N N . LYS A 1 296 ? -7.852 -8.985 -8.261 1.00 37.25 296 LYS A N 1
ATOM 2312 C CA . LYS A 1 296 ? -6.527 -9.569 -8.119 1.00 54.12 296 LYS A CA 1
ATOM 2313 C C . LYS A 1 296 ? -5.601 -9.097 -9.237 1.00 49.44 296 LYS A C 1
ATOM 2314 O O . LYS A 1 296 ? -6.075 -8.705 -10.306 1.00 39.83 296 LYS A O 1
ATOM 2320 N N . PRO A 1 297 ? -4.278 -9.117 -8.988 1.00 48.27 297 PRO A N 1
ATOM 2321 C CA . PRO A 1 297 ? -3.308 -8.788 -10.038 1.00 64.85 297 PRO A CA 1
ATOM 2322 C C . PRO A 1 297 ? -3.538 -9.613 -11.302 1.00 51.81 297 PRO A C 1
ATOM 2323 O O . PRO A 1 297 ? -3.707 -10.831 -11.214 1.00 49.31 297 PRO A O 1
ATOM 2327 N N . GLY A 1 298 ? -3.570 -8.949 -12.453 1.00 50.41 298 GLY A N 1
ATOM 2328 C CA . GLY A 1 298 ? -3.757 -9.629 -13.722 1.00 52.00 298 GLY A CA 1
ATOM 2329 C C . GLY A 1 298 ? -5.205 -9.769 -14.162 1.00 56.15 298 GLY A C 1
ATOM 2330 O O . GLY A 1 298 ? -5.480 -10.304 -15.234 1.00 55.48 298 GLY A O 1
ATOM 2331 N N . SER A 1 299 ? -6.133 -9.286 -13.340 1.00 54.08 299 SER A N 1
ATOM 2332 C CA . SER A 1 299 ? -7.561 -9.362 -13.649 1.00 53.43 299 SER A CA 1
ATOM 2333 C C . SER A 1 299 ? -7.902 -8.523 -14.879 1.00 41.24 299 SER A C 1
ATOM 2334 O O . SER A 1 299 ? -7.106 -7.673 -15.279 1.00 45.30 299 SER A O 1
ATOM 2337 N N . PRO A 1 300 ? -9.086 -8.756 -15.482 1.00 45.93 300 PRO A N 1
ATOM 2338 C CA . PRO A 1 300 ? -9.558 -7.858 -16.544 1.00 38.52 300 PRO A CA 1
ATOM 2339 C C . PRO A 1 300 ? -9.594 -6.400 -16.085 1.00 61.69 300 PRO A C 1
ATOM 2340 O O . PRO A 1 300 ? -9.710 -6.142 -14.886 1.00 52.38 300 PRO A O 1
ATOM 2344 N N . PRO A 1 301 ? -9.488 -5.454 -17.028 1.00 54.56 301 PRO A N 1
ATOM 2345 C CA . PRO A 1 301 ? -9.532 -4.036 -16.664 1.00 53.55 301 PRO A CA 1
ATOM 2346 C C . PRO A 1 301 ? -10.818 -3.667 -15.927 1.00 45.08 301 PRO A C 1
ATOM 2347 O O . PRO A 1 301 ? -11.880 -4.238 -16.185 1.00 44.87 301 PRO A O 1
ATOM 2351 N N . LEU A 1 302 ? -10.705 -2.720 -15.005 1.00 42.52 302 LEU A N 1
ATOM 2352 C CA . LEU A 1 302 ? -11.849 -2.231 -14.253 1.00 42.47 302 LEU A CA 1
ATOM 2353 C C . LEU A 1 302 ? -11.929 -0.719 -14.406 1.00 38.25 302 LEU A C 1
ATOM 2354 O O . LEU A 1 302 ? -10.970 -0.013 -14.101 1.00 39.67 302 LEU A O 1
ATOM 2359 N N . ASP A 1 303 ? -13.063 -0.224 -14.889 1.00 34.15 303 ASP A N 1
ATOM 2360 C CA . ASP A 1 303 ? -13.242 1.215 -15.068 1.00 39.59 303 ASP A CA 1
ATOM 2361 C C . ASP A 1 303 ? -14.419 1.720 -14.231 1.00 37.43 303 ASP A C 1
ATOM 2362 O O . ASP A 1 303 ? -15.578 1.441 -14.542 1.00 32.04 303 ASP A O 1
ATOM 2367 N N . LEU A 1 304 ? -14.113 2.467 -13.173 1.00 32.55 304 LEU A N 1
ATOM 2368 C CA . LEU A 1 304 ? -15.144 2.986 -12.277 1.00 38.05 304 LEU A CA 1
ATOM 2369 C C . LEU A 1 304 ? -15.364 4.493 -12.445 1.00 35.94 304 LEU A C 1
ATOM 2370 O O . LEU A 1 304 ? -15.985 5.132 -11.597 1.00 33.14 304 LEU A O 1
ATOM 2375 N N . SER A 1 305 ? -14.865 5.057 -13.542 1.00 28.64 305 SER A N 1
ATOM 2376 C CA . SER A 1 305 ? -15.002 6.492 -13.785 1.00 30.69 305 SER A CA 1
ATOM 2377 C C . SER A 1 305 ? -16.426 6.872 -14.192 1.00 26.93 305 SER A C 1
ATOM 2378 O O . SER A 1 305 ? -16.758 8.052 -14.273 1.00 37.86 305 SER A O 1
ATOM 2381 N N . ASN A 1 306 ? -17.261 5.865 -14.434 1.00 29.31 306 ASN A N 1
ATOM 2382 C CA . ASN A 1 306 ? -18.660 6.064 -14.807 1.00 28.19 306 ASN A CA 1
ATOM 2383 C C . ASN A 1 306 ? -19.604 6.259 -13.623 1.00 29.19 306 ASN A C 1
ATOM 2384 O O . ASN A 1 306 ? -20.708 6.764 -13.793 1.00 37.75 306 ASN A O 1
ATOM 2389 N N . VAL A 1 307 ? -19.188 5.833 -12.435 1.00 28.51 307 VAL A N 1
ATOM 2390 C CA . VAL A 1 307 ? -20.093 5.820 -11.284 1.00 33.72 307 VAL A CA 1
ATOM 2391 C C . VAL A 1 307 ? -20.595 7.224 -10.955 1.00 29.53 307 VAL A C 1
ATOM 2392 O O . VAL A 1 307 ? -19.806 8.143 -10.769 1.00 32.40 307 VAL A O 1
ATOM 2396 N N . LYS A 1 308 ? -21.912 7.391 -10.913 1.00 30.73 308 LYS A N 1
ATOM 2397 C CA . LYS A 1 308 ? -22.494 8.690 -10.595 1.00 30.33 308 LYS A CA 1
ATOM 2398 C C . LYS A 1 308 ? -22.715 8.883 -9.090 1.00 32.23 308 LYS A C 1
ATOM 2399 O O . LYS A 1 308 ? -22.371 9.927 -8.537 1.00 31.48 308 LYS A O 1
ATOM 2405 N N . ALA A 1 309 ? -23.301 7.893 -8.425 1.00 29.48 309 ALA A N 1
ATOM 2406 C CA . ALA A 1 309 ? -23.607 8.060 -7.007 1.00 38.94 309 ALA A CA 1
ATOM 2407 C C . ALA A 1 309 ? -23.732 6.743 -6.255 1.00 36.96 309 ALA A C 1
ATOM 2408 O O . ALA A 1 309 ? -24.371 5.799 -6.718 1.00 36.84 309 ALA A O 1
ATOM 2410 N N . VAL A 1 310 ? -23.098 6.695 -5.089 1.00 32.31 310 VAL A N 1
ATOM 2411 C CA . VAL A 1 310 ? -23.318 5.622 -4.134 1.00 27.58 310 VAL A CA 1
ATOM 2412 C C . VAL A 1 310 ? -23.858 6.251 -2.858 1.00 32.47 310 VAL A C 1
ATOM 2413 O O . VAL A 1 310 ? -23.114 6.847 -2.081 1.00 30.66 310 VAL A O 1
ATOM 2417 N N . LEU A 1 311 ? -25.166 6.140 -2.668 1.00 28.10 311 LEU A N 1
ATOM 2418 C CA . LEU A 1 311 ? -25.838 6.760 -1.537 1.00 30.46 311 LEU A CA 1
ATOM 2419 C C . LEU A 1 311 ? -25.455 6.045 -0.240 1.00 34.32 311 LEU A C 1
ATOM 2420 O O . LEU A 1 311 ? -25.643 4.836 -0.101 1.00 34.34 311 LEU A O 1
ATOM 2425 N N . ASN A 1 312 ? -24.895 6.798 0.697 1.00 27.54 312 ASN A N 1
ATOM 2426 C CA . ASN A 1 312 ? -24.453 6.239 1.965 1.00 31.17 312 ASN A CA 1
ATOM 2427 C C . ASN A 1 312 ? -25.375 6.721 3.078 1.00 34.37 312 ASN A C 1
ATOM 2428 O O . ASN A 1 312 ? -25.625 7.916 3.207 1.00 38.42 312 ASN A O 1
ATOM 2433 N N . GLY A 1 313 ? -25.903 5.795 3.869 1.00 36.06 313 GLY A N 1
ATOM 2434 C CA . GLY A 1 313 ? -26.843 6.171 4.905 1.00 30.01 313 GLY A CA 1
ATOM 2435 C C . GLY A 1 313 ? -26.981 5.195 6.057 1.00 39.10 313 GLY A C 1
ATOM 2436 O O . GLY A 1 313 ? -26.182 4.265 6.195 1.00 43.05 313 GLY A O 1
ATOM 2437 N N . SER A 1 314 ? -28.010 5.442 6.872 1.00 37.21 314 SER A N 1
ATOM 2438 C CA . SER A 1 314 ? -28.343 4.715 8.103 1.00 36.34 314 SER A CA 1
ATOM 2439 C C . SER A 1 314 ? -27.391 5.054 9.250 1.00 31.37 314 SER A C 1
ATOM 2440 O O . SER A 1 314 ? -27.615 4.644 10.385 1.00 33.15 314 SER A O 1
ATOM 2443 N N . GLU A 1 315 ? -26.353 5.827 8.954 1.00 35.23 315 GLU A N 1
ATOM 2444 C CA . GLU A 1 315 ? -25.263 6.043 9.895 1.00 35.12 315 GLU A CA 1
ATOM 2445 C C . GLU A 1 315 ? -24.363 7.185 9.423 1.00 34.14 315 GLU A C 1
ATOM 2446 O O . GLU A 1 315 ? -24.391 7.545 8.246 1.00 37.30 315 GLU A O 1
ATOM 2452 N N . PRO A 1 316 ? -23.550 7.751 10.332 1.00 34.54 316 PRO A N 1
ATOM 2453 C CA . PRO A 1 316 ? -22.557 8.728 9.870 1.00 34.17 316 PRO A CA 1
ATOM 2454 C C . PRO A 1 316 ? -21.440 8.056 9.078 1.00 34.35 316 PRO A C 1
ATOM 2455 O O . PRO A 1 316 ? -20.943 7.007 9.488 1.00 40.22 316 PRO A O 1
ATOM 2459 N N . ILE A 1 317 ? -21.051 8.642 7.953 1.00 34.04 317 ILE A N 1
ATOM 2460 C CA . ILE A 1 317 ? -19.933 8.097 7.194 1.00 37.88 317 ILE A CA 1
ATOM 2461 C C . ILE A 1 317 ? -18.619 8.330 7.937 1.00 39.64 317 ILE A C 1
ATOM 2462 O O . ILE A 1 317 ? -18.414 9.378 8.549 1.00 34.75 317 ILE A O 1
ATOM 2467 N N . SER A 1 318 ? -17.746 7.329 7.892 1.00 36.57 318 SER A N 1
ATOM 2468 C CA . SER A 1 318 ? -16.443 7.382 8.540 1.00 37.69 318 SER A CA 1
ATOM 2469 C C . SER A 1 318 ? -15.360 7.945 7.615 1.00 39.25 318 SER A C 1
ATOM 2470 O O . SER A 1 318 ? -15.328 7.641 6.425 1.00 32.13 318 SER A O 1
ATOM 2473 N N . ALA A 1 319 ? -14.472 8.766 8.169 1.00 35.25 319 ALA A N 1
ATOM 2474 C CA . ALA A 1 319 ? -13.378 9.336 7.391 1.00 37.30 319 ALA A CA 1
ATOM 2475 C C . ALA A 1 319 ? -12.417 8.248 6.925 1.00 43.99 319 ALA A C 1
ATOM 2476 O O . ALA A 1 319 ? -11.922 8.280 5.796 1.00 39.20 319 ALA A O 1
ATOM 2478 N N . ALA A 1 320 ? -12.156 7.289 7.808 1.00 37.19 320 ALA A N 1
ATOM 2479 C CA . ALA A 1 320 ? -11.279 6.166 7.494 1.00 38.84 320 ALA A CA 1
ATOM 2480 C C . ALA A 1 320 ? -11.866 5.313 6.375 1.00 36.32 320 ALA A C 1
ATOM 2481 O O . ALA A 1 320 ? -11.147 4.854 5.490 1.00 38.91 320 ALA A O 1
ATOM 2483 N N . THR A 1 321 ? -13.176 5.100 6.426 1.00 37.81 321 THR A N 1
ATOM 2484 C CA . THR A 1 321 ? -13.881 4.372 5.375 1.00 32.41 321 THR A CA 1
ATOM 2485 C C . THR A 1 321 ? -13.718 5.065 4.021 1.00 38.45 321 THR A C 1
ATOM 2486 O O . THR A 1 321 ? -13.425 4.420 3.011 1.00 32.97 321 THR A O 1
ATOM 2490 N N . VAL A 1 322 ? -13.896 6.384 4.010 1.00 30.29 322 VAL A N 1
ATOM 2491 C CA . VAL A 1 322 ? -13.751 7.162 2.786 1.00 31.39 322 VAL A CA 1
ATOM 2492 C C . VAL A 1 322 ? -12.320 7.090 2.250 1.00 44.39 322 VAL A C 1
ATOM 2493 O O . VAL A 1 322 ? -12.108 6.930 1.043 1.00 38.97 322 VAL A O 1
ATOM 2497 N N . ARG A 1 323 ? -11.344 7.199 3.146 1.00 35.79 323 ARG A N 1
ATOM 2498 C CA . ARG A 1 323 ? -9.943 7.120 2.744 1.00 34.97 323 ARG A CA 1
ATOM 2499 C C . ARG A 1 323 ? -9.624 5.762 2.125 1.00 39.10 323 ARG A C 1
ATOM 2500 O O . ARG A 1 323 ? -9.067 5.686 1.031 1.00 37.55 323 ARG A O 1
ATOM 2508 N N . ARG A 1 324 ? -9.990 4.692 2.825 1.00 31.20 324 ARG A N 1
ATOM 2509 C CA . ARG A 1 324 ? -9.690 3.340 2.367 1.00 36.45 324 ARG A CA 1
ATOM 2510 C C . ARG A 1 324 ? -10.350 2.979 1.038 1.00 36.42 324 ARG A C 1
ATOM 2511 O O . ARG A 1 324 ? -9.742 2.295 0.212 1.00 38.54 324 ARG A O 1
ATOM 2519 N N . PHE A 1 325 ? -11.583 3.430 0.820 1.00 30.29 325 PHE A N 1
ATOM 2520 C CA . PHE A 1 325 ? -12.277 3.070 -0.413 1.00 31.75 325 PHE A CA 1
ATOM 2521 C C . PHE A 1 325 ? -11.657 3.792 -1.613 1.00 36.93 325 PHE A C 1
ATOM 2522 O O . PHE A 1 325 ? -11.463 3.192 -2.673 1.00 32.68 325 PHE A O 1
ATOM 2530 N N . ASN A 1 326 ? -11.335 5.072 -1.440 1.00 27.41 326 ASN A N 1
ATOM 2531 C CA . ASN A 1 326 ? -10.706 5.844 -2.510 1.00 35.15 326 ASN A CA 1
ATOM 2532 C C . ASN A 1 326 ? -9.270 5.409 -2.790 1.00 33.32 326 ASN A C 1
ATOM 2533 O O . ASN A 1 326 ? -8.820 5.455 -3.933 1.00 34.85 326 ASN A O 1
ATOM 2538 N N . GLU A 1 327 ? -8.551 4.986 -1.756 1.00 30.62 327 GLU A N 1
ATOM 2539 C CA . GLU A 1 327 ? -7.209 4.447 -1.966 1.00 40.44 327 GLU A CA 1
ATOM 2540 C C . GLU A 1 327 ? -7.289 3.147 -2.759 1.00 41.39 327 GLU A C 1
ATOM 2541 O O . GLU A 1 327 ? -6.482 2.906 -3.663 1.00 39.05 327 GLU A O 1
ATOM 2547 N N . ALA A 1 328 ? -8.287 2.329 -2.437 1.00 33.81 328 ALA A N 1
ATOM 2548 C CA . ALA A 1 328 ? -8.462 1.038 -3.095 1.00 35.92 328 ALA A CA 1
ATOM 2549 C C . ALA A 1 328 ? -8.956 1.157 -4.540 1.00 35.99 328 ALA A C 1
ATOM 2550 O O . ALA A 1 328 ? -8.506 0.413 -5.412 1.00 37.55 328 ALA A O 1
ATOM 2552 N N . PHE A 1 329 ? -9.868 2.087 -4.804 1.00 30.11 329 PHE A N 1
ATOM 2553 C CA . PHE A 1 329 ? -10.538 2.097 -6.105 1.00 31.97 329 PHE A CA 1
ATOM 2554 C C . PHE A 1 329 ? -10.333 3.368 -6.918 1.00 29.65 329 PHE A C 1
ATOM 2555 O O . PHE A 1 329 ? -10.727 3.433 -8.086 1.00 33.48 329 PHE A O 1
ATOM 2563 N N . GLY A 1 330 ? -9.721 4.374 -6.306 1.00 32.49 330 GLY A N 1
ATOM 2564 C CA . GLY A 1 330 ? -9.217 5.521 -7.048 1.00 31.37 330 GLY A CA 1
ATOM 2565 C C . GLY A 1 330 ? -8.343 5.180 -8.254 1.00 36.10 330 GLY A C 1
ATOM 2566 O O . GLY A 1 330 ? -8.506 5.774 -9.324 1.00 38.86 330 GLY A O 1
ATOM 2567 N N . PRO A 1 331 ? -7.402 4.227 -8.102 1.00 34.57 331 PRO A N 1
ATOM 2568 C CA . PRO A 1 331 ? -6.595 3.812 -9.262 1.00 32.14 331 PRO A CA 1
ATOM 2569 C C . PRO A 1 331 ? -7.413 3.249 -10.424 1.00 39.04 331 PRO A C 1
ATOM 2570 O O . PRO A 1 331 ? -6.884 3.131 -11.526 1.00 35.58 331 PRO A O 1
ATOM 2574 N N . PHE A 1 332 ? -8.674 2.903 -10.185 1.00 39.35 332 PHE A N 1
ATOM 2575 C CA . PHE A 1 332 ? -9.525 2.381 -11.248 1.00 28.59 332 PHE A CA 1
ATOM 2576 C C . PHE A 1 332 ? -10.500 3.431 -11.747 1.00 32.26 332 PHE A C 1
ATOM 2577 O O . P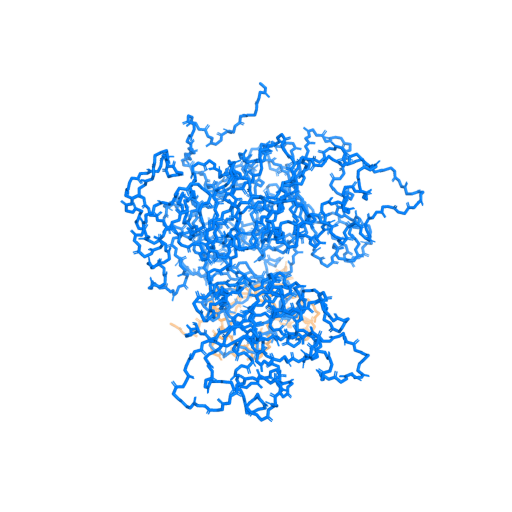HE A 1 332 ? -11.443 3.121 -12.480 1.00 37.05 332 PHE A O 1
ATOM 2585 N N . GLY A 1 333 ? -10.267 4.676 -11.348 1.00 33.32 333 GLY A N 1
ATOM 2586 C CA . GLY A 1 333 ? -11.043 5.791 -11.857 1.00 35.75 333 GLY A CA 1
ATOM 2587 C C . GLY A 1 333 ? -12.259 6.155 -11.024 1.00 36.95 333 GLY A C 1
ATOM 2588 O O . GLY A 1 333 ? -13.065 6.980 -11.448 1.00 32.93 333 GLY A O 1
ATOM 2589 N N . PHE A 1 334 ? -12.403 5.552 -9.845 1.00 33.50 334 PHE A N 1
ATOM 2590 C CA . PHE A 1 334 ? -13.542 5.876 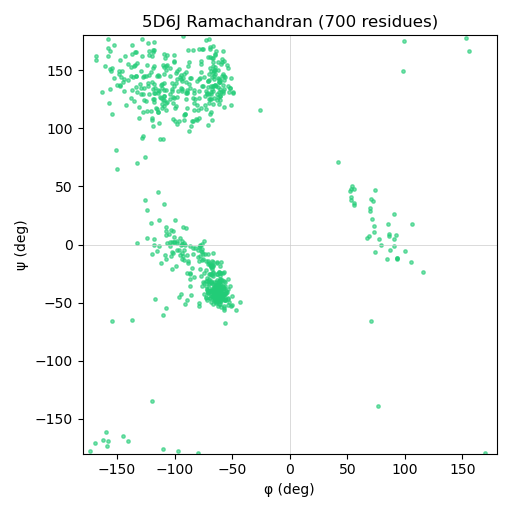-8.983 1.00 27.94 334 PHE A CA 1
ATOM 2591 C C . PHE A 1 334 ? -13.486 7.339 -8.561 1.00 30.69 334 PHE A C 1
ATOM 2592 O O . PHE A 1 334 ? -12.485 7.787 -7.999 1.00 36.61 334 PHE A O 1
ATOM 2600 N N . PRO A 1 335 ? -14.566 8.091 -8.837 1.00 29.88 335 PRO A N 1
ATOM 2601 C CA . PRO A 1 335 ? -14.665 9.514 -8.499 1.00 27.40 335 PRO A CA 1
ATOM 2602 C C . PRO A 1 335 ? -15.037 9.704 -7.029 1.00 35.37 335 PRO A C 1
ATOM 2603 O O . PRO A 1 335 ? -16.091 9.227 -6.609 1.00 30.22 335 PRO A O 1
ATOM 2607 N N . PRO A 1 336 ? -14.180 10.386 -6.255 1.00 36.48 336 PRO A N 1
ATOM 2608 C CA . PRO A 1 336 ? -14.469 10.620 -4.832 1.00 34.56 336 PRO A CA 1
ATOM 2609 C C . PRO A 1 336 ? -15.839 11.272 -4.596 1.00 35.65 336 PRO A C 1
ATOM 2610 O O . PRO A 1 336 ? -16.464 11.026 -3.564 1.00 35.32 336 PRO A O 1
ATOM 2614 N N . LYS A 1 337 ? -16.311 12.070 -5.548 1.00 31.15 337 LYS A N 1
ATOM 2615 C CA . LYS A 1 337 ? -17.598 12.742 -5.397 1.00 32.78 337 LYS A CA 1
ATOM 2616 C C . LYS A 1 337 ? -18.789 11.780 -5.488 1.00 29.37 337 LYS A C 1
ATOM 2617 O O . LYS A 1 337 ? -19.903 12.139 -5.122 1.00 30.93 337 LYS A O 1
ATOM 2623 N N . ALA A 1 338 ? -18.555 10.565 -5.974 1.00 30.84 338 ALA A N 1
ATOM 2624 C CA . ALA A 1 338 ? -19.624 9.574 -6.087 1.00 34.70 338 ALA A CA 1
ATOM 2625 C C . ALA A 1 338 ? -20.109 9.069 -4.717 1.00 31.17 338 ALA A C 1
ATOM 2626 O O . ALA A 1 338 ? -21.247 8.619 -4.590 1.00 30.55 338 ALA A O 1
ATOM 2628 N N . ILE A 1 339 ? -19.259 9.136 -3.695 1.00 27.78 339 ILE A N 1
ATOM 2629 C CA . ILE A 1 339 ? -19.710 8.773 -2.350 1.00 29.86 339 ILE A CA 1
ATOM 2630 C C . ILE A 1 339 ? -20.626 9.869 -1.812 1.00 29.92 339 ILE A C 1
ATOM 2631 O O . ILE A 1 339 ? -20.203 11.009 -1.647 1.00 31.99 339 ILE A O 1
ATOM 2636 N N . LYS A 1 340 ? -21.887 9.519 -1.568 1.00 31.08 340 LYS A N 1
ATOM 2637 C CA . LYS A 1 340 ? -22.895 10.481 -1.130 1.00 27.69 340 LYS A CA 1
ATOM 2638 C C . LYS A 1 340 ? -23.370 10.217 0.303 1.00 33.71 340 LYS A C 1
ATOM 2639 O O . LYS A 1 340 ? -24.324 9.462 0.518 1.00 24.76 340 LYS A O 1
ATOM 2645 N N . PRO A 1 341 ? -22.708 10.832 1.294 1.00 27.57 341 PRO A N 1
ATOM 2646 C CA . PRO A 1 341 ? -23.270 10.734 2.645 1.00 29.79 341 PRO A CA 1
ATOM 2647 C C . PRO A 1 341 ? -24.669 11.347 2.670 1.00 32.86 341 PRO A C 1
ATOM 2648 O O . PRO A 1 341 ? -24.919 12.345 1.995 1.00 29.70 341 PRO A O 1
ATOM 2652 N N . SER A 1 342 ? -25.583 10.739 3.412 1.00 27.21 342 SER A N 1
ATOM 2653 C CA . SER A 1 342 ? -26.956 11.208 3.419 1.00 29.11 342 SER A CA 1
ATOM 2654 C C . SER A 1 342 ? -27.614 11.002 4.766 1.00 29.11 342 SER A C 1
ATOM 2655 O O . SER A 1 342 ? -27.176 10.174 5.562 1.00 32.89 342 SER A O 1
ATOM 2658 N N . TYR A 1 343 ? -28.675 11.765 5.007 1.00 27.32 343 TYR A N 1
ATOM 2659 C CA . TYR A 1 343 ? -29.523 11.566 6.167 1.00 30.70 343 TYR A CA 1
ATOM 2660 C C . TYR A 1 343 ? -30.843 10.965 5.703 1.00 30.46 343 TYR A C 1
ATOM 2661 O O . TYR A 1 343 ? -31.442 11.425 4.731 1.00 25.99 343 TYR A O 1
ATOM 2670 N N . GLY A 1 344 ? -31.278 9.923 6.400 1.00 26.36 344 GLY A N 1
ATOM 2671 C CA . GLY A 1 344 ? -32.525 9.263 6.093 1.00 30.69 344 GLY A CA 1
ATOM 2672 C C . GLY A 1 344 ? -33.079 8.495 7.276 1.00 33.47 344 GLY A C 1
ATOM 2673 O O . GLY A 1 344 ? -32.361 8.209 8.232 1.00 28.87 344 GLY A O 1
ATOM 2674 N N . LEU A 1 345 ? -34.364 8.165 7.205 1.00 28.02 345 LEU A N 1
ATOM 2675 C CA . LEU A 1 345 ? -35.040 7.408 8.252 1.00 27.65 345 LEU A CA 1
ATOM 2676 C C . LEU A 1 345 ? -36.396 6.949 7.736 1.00 24.95 345 LEU A C 1
ATOM 2677 O O . LEU A 1 345 ? -36.929 7.517 6.781 1.00 27.88 345 LEU A O 1
ATOM 2682 N N . ALA A 1 346 ? -36.944 5.917 8.368 1.00 27.68 346 ALA A N 1
ATOM 2683 C CA . ALA A 1 346 ? -38.204 5.327 7.924 1.00 29.21 346 ALA A CA 1
ATOM 2684 C C . ALA A 1 346 ? -39.334 6.351 7.903 1.00 30.91 346 ALA A C 1
ATOM 2685 O O . ALA A 1 346 ? -40.187 6.311 7.013 1.00 26.66 346 ALA A O 1
ATOM 2687 N N . GLU A 1 347 ? -39.338 7.264 8.879 1.00 23.10 347 GLU A N 1
ATOM 2688 C CA . GLU A 1 347 ? -40.423 8.242 9.016 1.00 26.41 347 GLU A CA 1
ATOM 2689 C C . GLU A 1 347 ? -40.532 9.158 7.790 1.00 29.41 347 GLU A C 1
ATOM 2690 O O . GLU A 1 347 ? -41.593 9.718 7.501 1.00 31.25 347 GLU A O 1
ATOM 2696 N N . ALA A 1 348 ? -39.433 9.302 7.064 1.00 23.63 348 ALA A N 1
ATOM 2697 C CA . ALA A 1 348 ? -39.415 10.157 5.888 1.00 26.35 348 ALA A CA 1
ATOM 2698 C C . ALA A 1 348 ? -39.552 9.352 4.591 1.00 32.12 348 ALA A C 1
ATOM 2699 O O . ALA A 1 348 ? -39.196 9.846 3.522 1.00 25.47 348 ALA A O 1
ATOM 2701 N N . THR A 1 349 ? -40.083 8.131 4.703 1.00 24.57 349 THR A N 1
ATOM 2702 C CA . THR A 1 349 ? -40.020 7.098 3.655 1.00 25.35 349 THR A CA 1
ATOM 2703 C C . THR A 1 349 ? -38.576 6.603 3.554 1.00 25.96 349 THR A C 1
ATOM 2704 O O . THR A 1 349 ? -38.296 5.444 3.855 1.00 25.44 349 THR A O 1
ATOM 2708 N N . LEU A 1 350 ? -37.670 7.478 3.125 1.00 26.99 350 LEU A N 1
ATOM 2709 C CA . LEU A 1 350 ? -36.233 7.240 3.272 1.00 25.57 350 LEU A CA 1
ATOM 2710 C C . LEU A 1 350 ? -35.447 8.545 3.313 1.00 23.36 350 LEU A C 1
ATOM 2711 O O . LEU A 1 350 ? -34.874 8.889 4.339 1.00 34.62 350 LEU A O 1
ATOM 2716 N N . PHE A 1 351 ? -35.456 9.280 2.207 1.00 28.43 351 PHE A N 1
ATOM 2717 C CA . PHE A 1 351 ? -34.445 10.303 1.955 1.00 23.67 351 PHE A CA 1
ATOM 2718 C C . PHE A 1 351 ? -34.781 11.707 2.468 1.00 26.80 351 PHE A C 1
ATOM 2719 O O . PHE A 1 351 ? -35.852 12.242 2.187 1.00 26.37 351 PHE A O 1
ATOM 2727 N N . VAL A 1 352 ? -33.836 12.307 3.189 1.00 26.52 352 VAL A N 1
ATOM 2728 C CA . VAL A 1 352 ? -33.998 13.673 3.691 1.00 31.13 352 VAL A CA 1
ATOM 2729 C C . VAL A 1 352 ? -32.961 14.631 3.101 1.00 28.55 352 VAL A C 1
ATOM 2730 O O . VAL A 1 352 ? -33.309 15.719 2.648 1.00 31.12 352 VAL A O 1
ATOM 2734 N N . SER A 1 353 ? -31.694 14.226 3.100 1.00 24.89 353 SER A N 1
ATOM 2735 C CA . SER A 1 353 ? -30.620 15.119 2.673 1.00 28.52 353 SER A CA 1
ATOM 2736 C C . SER A 1 353 ? -29.394 14.381 2.149 1.00 32.56 353 SER A C 1
ATOM 2737 O O . SER A 1 353 ? -29.108 13.267 2.572 1.00 30.95 353 SER A O 1
ATOM 2740 N N . THR A 1 354 ? -28.660 15.023 1.246 1.00 27.09 354 THR A N 1
ATOM 2741 C CA . THR A 1 354 ? -27.356 14.525 0.817 1.00 31.12 354 THR A CA 1
ATOM 2742 C C . THR A 1 354 ? -26.518 15.667 0.238 1.00 30.11 354 THR A C 1
ATOM 2743 O O . THR A 1 354 ? -26.982 16.801 0.141 1.00 30.60 354 THR A O 1
ATOM 2747 N N . THR A 1 355 ? -25.280 15.366 -0.138 1.00 31.82 355 THR A N 1
ATOM 2748 C CA . THR A 1 355 ? -24.389 16.372 -0.700 1.00 29.92 355 THR A CA 1
ATOM 2749 C C . THR A 1 355 ? -24.831 16.823 -2.093 1.00 36.33 355 THR A C 1
ATOM 2750 O O . THR A 1 355 ? -25.480 16.071 -2.818 1.00 34.19 355 THR A O 1
ATOM 2754 N N . PRO A 1 356 ? -24.501 18.069 -2.462 1.00 38.81 356 PRO A N 1
ATOM 2755 C CA . PRO A 1 356 ? -24.677 18.468 -3.863 1.00 33.79 356 PRO A CA 1
ATOM 2756 C C . PRO A 1 356 ? -23.718 17.685 -4.753 1.00 34.47 356 PRO A C 1
ATOM 2757 O O . PRO A 1 356 ? -22.671 17.255 -4.268 1.00 29.34 356 PRO A O 1
ATOM 2761 N N . SER A 1 357 ? -24.072 17.503 -6.025 1.00 33.01 357 SER A N 1
ATOM 2762 C CA . SER A 1 357 ? -23.319 16.626 -6.922 1.00 45.16 357 SER A CA 1
ATOM 2763 C C . SER A 1 357 ? -21.866 17.050 -7.117 1.00 36.21 357 SER A C 1
ATOM 2764 O O . SER A 1 357 ? -21.013 16.224 -7.435 1.00 44.53 357 SER A O 1
ATOM 2767 N N . ALA A 1 358 ? -21.580 18.331 -6.921 1.00 34.51 358 ALA A N 1
ATOM 2768 C CA . ALA A 1 358 ? -20.215 18.821 -7.080 1.00 54.72 358 ALA A CA 1
ATOM 2769 C C . ALA A 1 358 ? -19.287 18.386 -5.941 1.00 46.26 358 ALA A C 1
ATOM 2770 O O . ALA A 1 358 ? -18.066 18.352 -6.107 1.00 42.08 358 ALA A O 1
ATOM 2772 N N . GLU A 1 359 ? -19.861 18.040 -4.792 1.00 33.87 359 GLU A N 1
ATOM 2773 C CA . GLU A 1 359 ? -19.070 17.910 -3.568 1.00 34.03 359 GLU A CA 1
ATOM 2774 C C . GLU A 1 359 ? -18.684 16.493 -3.155 1.00 30.97 359 GLU A C 1
ATOM 2775 O O . GLU A 1 359 ? -19.329 15.513 -3.535 1.00 32.39 359 GLU A O 1
ATOM 2781 N N . GLU A 1 360 ? -17.623 16.422 -2.354 1.00 30.30 360 GLU A N 1
ATOM 2782 C CA . GLU A 1 360 ? -17.131 15.186 -1.759 1.00 30.76 360 GLU A CA 1
ATOM 2783 C C . GLU A 1 360 ? -17.602 15.093 -0.308 1.00 32.01 360 GLU A C 1
ATOM 2784 O O . GLU A 1 360 ? -18.028 16.098 0.264 1.00 31.56 360 GLU A O 1
ATOM 2790 N N . PRO A 1 361 ? -17.544 13.887 0.289 1.00 35.64 361 PRO A N 1
ATOM 2791 C CA . PRO A 1 361 ? -17.886 13.753 1.712 1.00 36.99 361 PRO A CA 1
ATOM 2792 C C . PRO A 1 361 ? -17.121 14.732 2.609 1.00 41.31 361 PRO A C 1
ATOM 2793 O O . PRO A 1 361 ? -15.907 14.898 2.460 1.00 34.52 361 PRO A O 1
ATOM 2797 N N . LYS A 1 362 ? -17.832 15.376 3.528 1.00 31.57 362 LYS A N 1
ATOM 2798 C CA . LYS A 1 362 ? -17.204 16.299 4.465 1.00 34.24 362 LYS A CA 1
ATOM 2799 C C . LYS A 1 362 ? -17.316 15.785 5.900 1.00 41.01 362 LYS A C 1
ATOM 2800 O O . LYS A 1 362 ? -18.415 15.637 6.441 1.00 35.16 362 LYS A O 1
ATOM 2806 N N . ILE A 1 363 ? -16.170 15.498 6.506 1.00 32.29 363 ILE A N 1
ATOM 2807 C CA . ILE A 1 363 ? -16.124 15.133 7.913 1.00 35.49 363 ILE A CA 1
ATOM 2808 C C . ILE A 1 363 ? -15.302 16.164 8.671 1.00 37.11 363 ILE A C 1
ATOM 2809 O O . ILE A 1 363 ? -14.139 16.397 8.344 1.00 40.45 363 ILE A O 1
ATOM 2814 N N . ILE A 1 364 ? -15.907 16.785 9.677 1.00 35.39 364 ILE A N 1
ATOM 2815 C CA . ILE A 1 364 ? -15.200 17.774 10.484 1.00 39.48 364 ILE A CA 1
ATOM 2816 C C . ILE A 1 364 ? -14.912 17.249 11.883 1.00 39.51 364 ILE A C 1
ATOM 2817 O O . ILE A 1 364 ? -15.494 16.255 12.316 1.00 41.11 364 ILE A O 1
ATOM 2822 N N . THR A 1 365 ? -13.998 17.916 12.579 1.00 46.42 365 THR A N 1
ATOM 2823 C CA . THR A 1 365 ? -13.738 17.636 13.987 1.00 40.48 365 THR A CA 1
ATOM 2824 C C . THR A 1 365 ? -14.158 18.841 14.828 1.00 46.27 365 THR A C 1
ATOM 2825 O O . THR A 1 365 ? -13.827 19.985 14.506 1.00 41.95 365 THR A O 1
ATOM 2829 N N . VAL A 1 366 ? -14.907 18.584 15.894 1.00 36.37 366 VAL A N 1
ATOM 2830 C CA . VAL A 1 366 ? -15.460 19.662 16.700 1.00 34.15 366 VAL A CA 1
ATOM 2831 C C . VAL A 1 366 ? -15.003 19.554 18.146 1.00 36.02 366 VAL A C 1
ATOM 2832 O O . VAL A 1 366 ? -14.524 18.502 18.573 1.00 36.70 366 VAL A O 1
ATOM 2836 N N . ASP A 1 367 ? -15.155 20.651 18.887 1.00 43.36 367 ASP A N 1
ATOM 2837 C CA . ASP A 1 367 ? -14.734 20.732 20.288 1.00 35.44 367 ASP A CA 1
ATOM 2838 C C . ASP A 1 367 ? -15.672 19.952 21.209 1.00 31.05 367 ASP A C 1
ATOM 2839 O O . ASP A 1 367 ? -16.861 20.267 21.304 1.00 33.85 367 ASP A O 1
ATOM 2844 N N . ARG A 1 368 ? -15.125 18.964 21.911 1.00 31.91 368 ARG A N 1
ATOM 2845 C CA . ARG A 1 368 ? -15.919 18.117 22.797 1.00 38.36 368 ARG A CA 1
ATOM 2846 C C . ARG A 1 368 ? -16.689 18.918 23.847 1.00 44.36 368 ARG A C 1
ATOM 2847 O O . ARG A 1 368 ? -17.885 18.696 24.043 1.00 40.72 368 ARG A O 1
ATOM 2855 N N . ASP A 1 369 ? -16.010 19.852 24.509 1.00 43.48 369 ASP A N 1
ATOM 2856 C CA . ASP A 1 369 ? -16.646 20.656 25.554 1.00 44.71 369 ASP A CA 1
ATOM 2857 C C . ASP A 1 369 ? -17.807 21.488 25.005 1.00 35.57 369 ASP A C 1
ATOM 2858 O O . ASP A 1 369 ? -18.879 21.550 25.610 1.00 43.51 369 ASP A O 1
ATOM 2863 N N . GLN A 1 370 ? -17.593 22.126 23.861 1.00 40.54 370 GLN A N 1
ATOM 2864 C CA . GLN A 1 370 ? -18.656 22.884 23.206 1.00 42.00 370 GLN A CA 1
ATOM 2865 C C . GLN A 1 370 ? -19.801 21.970 22.755 1.00 37.21 370 GLN A C 1
ATOM 2866 O O . GLN A 1 370 ? -20.977 22.310 22.906 1.00 36.63 370 GLN A O 1
ATOM 2872 N N . LEU A 1 371 ? -19.448 20.810 22.204 1.00 37.45 371 LEU A N 1
ATOM 2873 C CA . LEU A 1 371 ? -20.438 19.847 21.727 1.00 37.09 371 LEU A CA 1
ATOM 2874 C C . LEU A 1 371 ? -21.337 19.370 22.869 1.00 36.24 371 LEU A C 1
ATOM 2875 O O . LEU A 1 371 ? -22.565 19.414 22.764 1.00 30.74 371 LEU A O 1
ATOM 2880 N N . ASN A 1 372 ? -20.720 18.931 23.963 1.00 32.22 372 ASN A N 1
ATOM 2881 C CA . ASN A 1 372 ? -21.465 18.505 25.151 1.00 38.64 372 ASN A CA 1
ATOM 2882 C C . ASN A 1 372 ? -22.365 19.603 25.721 1.00 38.64 372 ASN A C 1
ATOM 2883 O O . ASN A 1 372 ? -23.358 19.312 26.389 1.00 39.93 372 ASN A O 1
ATOM 2888 N N . SER A 1 373 ? -22.023 20.860 25.445 1.00 38.24 373 SER A N 1
ATOM 2889 C CA . SER A 1 373 ? -22.835 21.991 25.888 1.00 36.29 373 SER A CA 1
ATOM 2890 C C . SER A 1 373 ? -23.804 22.458 24.808 1.00 45.97 373 SER A C 1
ATOM 2891 O O . SER A 1 373 ? -24.482 23.472 24.969 1.00 42.49 373 SER A O 1
ATOM 2894 N N . GLY A 1 374 ? -23.862 21.727 23.700 1.00 40.67 374 GLY A N 1
ATOM 2895 C CA . GLY A 1 374 ? -24.876 21.983 22.692 1.00 33.02 374 GLY A CA 1
ATOM 2896 C C . GLY A 1 374 ? -24.486 22.963 21.601 1.00 35.50 374 GLY A C 1
ATOM 2897 O O . GLY A 1 374 ? -25.346 23.610 21.000 1.00 31.68 374 GLY A O 1
ATOM 2898 N N . ARG A 1 375 ? -23.193 23.075 21.325 1.00 35.94 375 ARG A N 1
ATOM 2899 C CA . ARG A 1 375 ? -22.747 23.976 20.272 1.00 42.80 375 ARG A CA 1
ATOM 2900 C C . ARG A 1 375 ? -21.649 23.352 19.429 1.00 38.91 375 ARG A C 1
ATOM 2901 O O . ARG A 1 375 ? -20.817 22.593 19.931 1.00 34.36 375 ARG A O 1
ATOM 2909 N N . ILE A 1 376 ? -21.662 23.672 18.138 1.00 33.96 376 ILE A N 1
ATOM 2910 C CA . ILE A 1 376 ? -20.677 23.137 17.210 1.00 35.41 376 ILE A CA 1
ATOM 2911 C C . ILE A 1 376 ? -19.570 24.153 16.968 1.00 37.42 376 ILE A C 1
ATOM 2912 O O . ILE A 1 376 ? -19.828 25.257 16.486 1.00 46.71 376 ILE A O 1
ATOM 2917 N N . VAL A 1 377 ? -18.342 23.779 17.316 1.00 38.20 377 VAL A N 1
ATOM 2918 C CA . VAL A 1 377 ? -17.169 24.612 17.058 1.00 39.69 377 VAL A CA 1
ATOM 2919 C C . VAL A 1 377 ? -16.031 23.738 16.554 1.00 37.03 377 VAL A C 1
ATOM 2920 O O . VAL A 1 377 ? -15.671 22.753 17.199 1.00 36.62 377 VAL A O 1
ATOM 2924 N N . GLU A 1 378 ? -15.464 24.086 15.403 1.00 35.29 378 GLU A N 1
ATOM 2925 C CA . GLU A 1 378 ? -14.405 23.266 14.824 1.00 39.43 378 GLU A CA 1
ATOM 2926 C C . GLU A 1 378 ? -13.084 23.424 15.555 1.00 40.63 378 GLU A C 1
ATOM 2927 O O . GLU A 1 378 ? -12.738 24.510 16.014 1.00 42.91 378 GLU A O 1
ATOM 2933 N N . VAL A 1 379 ? -12.356 22.318 15.650 1.00 40.63 379 VAL A N 1
ATOM 2934 C CA . VAL A 1 379 ? -11.009 22.299 16.196 1.00 41.50 379 VAL A CA 1
ATOM 2935 C C . VAL A 1 379 ? -10.134 21.468 15.270 1.00 47.16 379 VAL A C 1
ATOM 2936 O O . VAL A 1 379 ? -10.644 20.734 14.420 1.00 47.19 379 VAL A O 1
ATOM 2940 N N . ASP A 1 380 ? -8.821 21.578 15.431 1.00 41.50 380 ASP A N 1
ATOM 2941 C CA . ASP A 1 380 ? -7.898 20.799 14.618 1.00 51.42 380 ASP A CA 1
ATOM 2942 C C . ASP A 1 380 ? -8.059 19.316 14.923 1.00 49.22 380 ASP A C 1
ATOM 2943 O O . ASP A 1 380 ? -8.412 18.937 16.038 1.00 45.77 380 ASP A O 1
ATOM 2948 N N . ALA A 1 381 ? -7.801 18.484 13.922 1.00 45.55 381 ALA A N 1
ATOM 2949 C CA . ALA A 1 381 ? -7.972 17.046 14.050 1.00 46.65 381 ALA A CA 1
ATOM 2950 C C . ALA A 1 381 ? -7.069 16.449 15.128 1.00 42.13 381 ALA A C 1
ATOM 2951 O O . ALA A 1 381 ? -7.363 15.382 15.668 1.00 43.64 381 ALA A O 1
ATOM 2953 N N . ASP A 1 382 ? -5.973 17.134 15.441 1.00 45.12 382 ASP A N 1
ATOM 2954 C CA . ASP A 1 382 ? -5.013 16.616 16.413 1.00 43.30 382 ASP A CA 1
ATOM 2955 C C . ASP A 1 382 ? -5.279 17.147 17.822 1.00 45.51 382 ASP A C 1
ATOM 2956 O O . ASP A 1 382 ? -4.564 16.808 18.764 1.00 48.17 382 ASP A O 1
ATOM 2961 N N . SER A 1 383 ? -6.306 17.981 17.955 1.00 43.25 383 SER A N 1
ATOM 2962 C CA . SER A 1 383 ? -6.721 18.488 19.258 1.00 42.74 383 SER A CA 1
ATOM 2963 C C . SER A 1 383 ? -7.240 17.365 20.143 1.00 49.46 383 SER A C 1
ATOM 2964 O O . SER A 1 383 ? -7.991 16.509 19.686 1.00 46.98 383 SER A O 1
ATOM 2967 N N . PRO A 1 384 ? -6.847 17.367 21.423 1.00 51.46 384 PRO A N 1
ATOM 2968 C CA . PRO A 1 384 ? -7.351 16.363 22.368 1.00 47.38 384 PRO A CA 1
ATOM 2969 C C . PRO A 1 384 ? -8.852 16.520 22.643 1.00 35.58 384 PRO A C 1
ATOM 2970 O O . PRO A 1 384 ? -9.448 15.683 23.320 1.00 42.27 384 PRO A O 1
ATOM 2974 N N . LYS A 1 385 ? -9.443 17.591 22.125 1.00 34.62 385 LYS A N 1
ATOM 2975 C CA . LYS A 1 385 ? -10.873 17.839 22.259 1.00 41.36 385 LYS A CA 1
ATOM 2976 C C . LYS A 1 385 ? -11.658 17.391 21.022 1.00 38.04 385 LYS A C 1
ATOM 2977 O O . LYS A 1 385 ? -12.877 17.564 20.960 1.00 39.84 385 LYS A O 1
ATOM 2983 N N . ALA A 1 386 ? -10.963 16.832 20.035 1.00 42.22 386 ALA A N 1
ATOM 2984 C CA . ALA A 1 386 ? -11.576 16.564 18.732 1.00 51.24 386 ALA A CA 1
ATOM 2985 C C . ALA A 1 386 ? -12.610 15.445 18.770 1.00 43.26 386 ALA A C 1
ATOM 2986 O O . ALA A 1 386 ? -12.324 14.327 19.205 1.00 37.49 386 ALA A O 1
ATOM 2988 N N . VAL A 1 387 ? -13.814 15.766 18.310 1.00 38.12 387 VAL A N 1
ATOM 2989 C CA . VAL A 1 387 ? -14.855 14.768 18.074 1.00 30.92 387 VAL A CA 1
ATOM 2990 C C . VAL A 1 387 ? -15.293 14.839 16.611 1.00 36.07 387 VAL A C 1
ATOM 2991 O O . VAL A 1 387 ? -15.602 15.918 16.106 1.00 31.38 387 VAL A O 1
ATOM 2995 N N . ALA A 1 388 ? -15.318 13.696 15.929 1.00 39.21 388 ALA A N 1
ATOM 2996 C CA . ALA A 1 388 ? -15.667 13.668 14.510 1.00 32.67 388 ALA A CA 1
ATOM 2997 C C . ALA A 1 388 ? -17.170 13.817 14.279 1.00 38.49 388 ALA A C 1
ATOM 2998 O O . ALA A 1 388 ? -17.980 13.199 14.969 1.00 34.89 388 ALA A O 1
ATOM 3000 N N . GLN A 1 389 ? -17.534 14.645 13.304 1.00 29.72 389 GLN A N 1
ATOM 3001 C CA . GLN A 1 389 ? -18.928 14.787 12.895 1.00 32.28 389 GLN A CA 1
ATOM 3002 C C . GLN A 1 389 ? -19.022 14.711 11.373 1.00 37.51 389 GLN A C 1
ATOM 3003 O O . GLN A 1 389 ? -18.271 15.384 10.665 1.00 31.73 389 GLN A O 1
ATOM 3009 N N . ALA A 1 390 ? -19.942 13.889 10.873 1.00 34.80 390 ALA A N 1
ATOM 3010 C CA . ALA A 1 390 ? -20.078 13.681 9.432 1.00 31.11 390 ALA A CA 1
ATOM 3011 C C . ALA A 1 390 ? -21.234 14.480 8.855 1.00 34.55 390 ALA A C 1
ATOM 3012 O O . ALA A 1 390 ? -22.367 14.378 9.326 1.00 32.81 390 ALA A O 1
ATOM 3014 N N . SER A 1 391 ? -20.941 15.274 7.832 1.00 29.46 391 SER A N 1
ATOM 3015 C CA . SER A 1 391 ? -21.971 16.043 7.146 1.00 30.50 391 SER A CA 1
ATOM 3016 C C . SER A 1 391 ? -22.950 15.142 6.402 1.00 31.68 391 SER A C 1
ATOM 3017 O O . SER A 1 391 ? -22.543 14.189 5.740 1.00 27.52 391 SER A O 1
ATOM 3020 N N . ALA A 1 392 ? -24.237 15.459 6.513 1.00 28.11 392 ALA A N 1
ATOM 3021 C CA . ALA A 1 392 ? -25.275 14.777 5.749 1.00 34.39 392 ALA A CA 1
ATOM 3022 C C . ALA A 1 392 ? -25.778 15.663 4.601 1.00 32.28 392 ALA A C 1
ATOM 3023 O O . ALA A 1 392 ? -26.778 15.347 3.950 1.00 31.67 392 ALA A O 1
ATOM 3025 N N . GLY A 1 393 ? -25.091 16.779 4.369 1.00 30.15 393 GLY A N 1
ATOM 3026 C CA . GLY A 1 393 ? -25.368 17.629 3.217 1.00 25.74 393 GLY A CA 1
ATOM 3027 C C . GLY A 1 393 ? -26.596 18.522 3.307 1.00 32.08 393 GLY A C 1
ATOM 3028 O O . GLY A 1 393 ? -26.881 19.107 4.352 1.00 34.59 393 GLY A O 1
ATOM 3029 N N . LYS A 1 394 ? -27.329 18.615 2.199 1.00 30.71 394 LYS A N 1
ATOM 3030 C CA . LYS A 1 394 ? -28.425 19.574 2.048 1.00 33.61 394 LYS A CA 1
ATOM 3031 C C . LYS A 1 394 ? -29.782 18.888 2.008 1.00 32.62 394 LYS A C 1
ATOM 3032 O O . LYS A 1 394 ? -29.935 17.869 1.342 1.00 33.09 394 LYS A O 1
ATOM 3038 N N . VAL A 1 395 ? -30.770 19.467 2.687 1.00 28.04 395 VAL A N 1
ATOM 3039 C CA . VAL A 1 395 ? -32.137 18.948 2.665 1.00 27.38 395 VAL A CA 1
ATOM 3040 C C . VAL A 1 395 ? -32.718 18.946 1.246 1.00 35.04 395 VAL A C 1
ATOM 3041 O O . VAL A 1 395 ? -32.504 19.881 0.471 1.00 34.47 395 VAL A O 1
ATOM 3045 N N . GLY A 1 396 ? -33.448 17.887 0.907 1.00 32.86 396 GLY A N 1
ATOM 3046 C CA . GLY A 1 396 ? -33.989 17.733 -0.433 1.00 37.35 396 GLY A CA 1
ATOM 3047 C C . GLY A 1 396 ? -35.158 18.650 -0.762 1.00 45.04 396 GLY A C 1
ATOM 3048 O O . GLY A 1 396 ? -35.653 19.390 0.096 1.00 35.50 396 GLY A O 1
ATOM 3049 N N . ILE A 1 397 ? -35.606 18.581 -2.013 1.00 36.79 397 ILE A N 1
ATOM 3050 C CA . ILE A 1 397 ? -36.679 19.433 -2.516 1.00 33.66 397 ILE A CA 1
ATOM 3051 C C . ILE A 1 397 ? -38.027 19.046 -1.904 1.00 34.62 397 ILE A C 1
ATOM 3052 O O . ILE A 1 397 ? -38.268 17.873 -1.600 1.00 34.34 397 ILE A O 1
ATOM 3057 N N . ALA A 1 398 ? -38.886 20.043 -1.702 1.00 34.75 398 ALA A N 1
ATOM 3058 C CA . ALA A 1 398 ? -40.212 19.836 -1.118 1.00 29.01 398 ALA A CA 1
ATOM 3059 C C . ALA A 1 398 ? -40.113 19.145 0.241 1.00 32.11 398 ALA A C 1
ATOM 3060 O O . ALA A 1 398 ? -40.977 18.359 0.626 1.00 31.85 398 ALA A O 1
ATOM 3062 N N . GLU A 1 399 ? -39.050 19.457 0.966 1.00 34.96 399 GLU A N 1
ATOM 3063 C CA . GLU A 1 399 ? -38.764 18.798 2.226 1.00 42.34 399 GLU A CA 1
ATOM 3064 C C . GLU A 1 399 ? -38.062 19.789 3.148 1.00 29.79 399 GLU A C 1
ATOM 3065 O O . GLU A 1 399 ? -37.348 20.667 2.673 1.00 31.63 399 GLU A O 1
ATOM 3071 N N . TRP A 1 400 ? -38.257 19.656 4.457 1.00 33.26 400 TRP A N 1
ATOM 3072 C CA . TRP A 1 400 ? -37.647 20.594 5.399 1.00 29.91 400 TRP A CA 1
ATOM 3073 C C . TRP A 1 400 ? -37.139 19.910 6.663 1.00 31.18 400 TRP A C 1
ATOM 3074 O O . TRP A 1 400 ? -37.766 18.987 7.182 1.00 33.75 400 TRP A O 1
ATOM 3085 N N . ALA A 1 401 ? -35.993 20.375 7.148 1.00 29.22 401 ALA A N 1
ATOM 3086 C CA . ALA A 1 401 ? -35.476 19.954 8.441 1.00 33.70 401 ALA A CA 1
ATOM 3087 C C . ALA A 1 401 ? -35.125 21.187 9.260 1.00 37.92 401 ALA A C 1
ATOM 3088 O O . ALA A 1 401 ? -34.507 22.121 8.746 1.00 34.04 401 ALA A O 1
ATOM 3090 N N . VAL A 1 402 ? -35.529 21.195 10.526 1.00 34.00 402 VAL A N 1
ATOM 3091 C CA . VAL A 1 402 ? -35.146 22.274 11.429 1.00 32.54 402 VAL A CA 1
ATOM 3092 C C . VAL A 1 402 ? -34.569 21.720 12.721 1.00 38.38 402 VAL A C 1
ATOM 3093 O O . VAL A 1 402 ? -34.932 20.629 13.171 1.00 33.94 402 VAL A O 1
ATOM 3097 N N . ILE A 1 403 ? -33.653 22.487 13.301 1.00 35.68 403 ILE A N 1
ATOM 3098 C CA . ILE A 1 403 ? -33.094 22.176 14.606 1.00 32.04 403 ILE A CA 1
ATOM 3099 C C . ILE A 1 403 ? -33.896 22.933 15.662 1.00 42.04 403 ILE A C 1
ATOM 3100 O O . ILE A 1 403 ? -34.190 24.120 15.506 1.00 39.75 403 ILE A O 1
ATOM 3105 N N . VAL A 1 404 ? -34.251 22.247 16.738 1.00 39.35 404 VAL A N 1
ATOM 3106 C CA . VAL A 1 404 ? -35.296 22.751 17.604 1.00 44.51 404 VAL A CA 1
ATOM 3107 C C . VAL A 1 404 ? -35.045 22.460 19.086 1.00 43.54 404 VAL A C 1
ATOM 3108 O O . VAL A 1 404 ? -34.498 21.415 19.440 1.00 43.87 404 VAL A O 1
ATOM 3112 N N . ASP A 1 405 ? -35.406 23.414 19.942 1.00 49.60 405 ASP A N 1
ATOM 3113 C CA . ASP A 1 405 ? -35.591 23.129 21.362 1.00 41.00 405 ASP A CA 1
ATOM 3114 C C . ASP A 1 405 ? -36.956 22.473 21.497 1.00 41.04 405 ASP A C 1
ATOM 3115 O O . ASP A 1 405 ? -37.983 23.128 21.305 1.00 42.28 405 ASP A O 1
ATOM 3120 N N . ALA A 1 406 ? -36.960 21.176 21.793 1.00 47.02 406 ALA A N 1
ATOM 3121 C CA . ALA A 1 406 ? -38.173 20.360 21.718 1.00 54.80 406 ALA A CA 1
ATOM 3122 C C . ALA A 1 406 ? -39.289 20.839 22.646 1.00 47.23 406 ALA A C 1
ATOM 3123 O O . ALA A 1 406 ? -40.449 20.901 22.236 1.00 48.93 406 ALA A O 1
ATOM 3125 N N . GLU A 1 407 ? -38.938 21.169 23.888 1.00 52.47 407 GLU A N 1
ATOM 3126 C CA . GLU A 1 407 ? -39.925 21.586 24.887 1.00 50.04 407 GLU A CA 1
ATOM 3127 C C . GLU A 1 407 ? -40.762 22.782 24.439 1.00 57.05 407 GLU A C 1
ATOM 3128 O O . GLU A 1 407 ? -41.976 22.812 24.646 1.00 52.09 407 GLU A O 1
ATOM 3134 N N . SER A 1 408 ? -40.113 23.763 23.820 1.00 46.86 408 SER A N 1
ATOM 3135 C CA . SER A 1 408 ? -40.798 24.984 23.414 1.00 48.37 408 SER A CA 1
ATOM 3136 C C . SER A 1 408 ? -41.137 25.003 21.925 1.00 47.44 408 SER A C 1
ATOM 3137 O O . SER A 1 408 ? -41.831 25.910 21.462 1.00 54.02 408 SER A O 1
ATOM 3140 N N . ALA A 1 409 ? -40.645 24.007 21.187 1.00 51.95 409 ALA A N 1
ATOM 3141 C CA . ALA A 1 409 ? -40.871 23.898 19.742 1.00 38.41 409 ALA A CA 1
ATOM 3142 C C . ALA A 1 409 ? -40.423 25.151 18.991 1.00 37.64 409 ALA A C 1
ATOM 3143 O O . ALA A 1 409 ? -41.159 25.695 18.165 1.00 36.44 409 ALA A O 1
ATOM 3145 N N . THR A 1 410 ? -39.215 25.614 19.287 1.00 38.94 410 THR A N 1
ATOM 3146 C CA . THR A 1 410 ? -38.697 26.810 18.643 1.00 42.34 410 THR A CA 1
ATOM 3147 C C . THR A 1 410 ? -37.381 26.512 17.938 1.00 40.97 410 THR A C 1
ATOM 3148 O O . THR A 1 410 ? -36.509 25.832 18.485 1.00 37.53 410 THR A O 1
ATOM 3152 N N . GLU A 1 411 ? -37.247 27.032 16.721 1.00 36.40 411 GLU A N 1
ATOM 3153 C CA . GLU A 1 411 ? -36.053 26.820 15.914 1.00 40.83 411 GLU A CA 1
ATOM 3154 C C . GLU A 1 411 ? -34.825 27.456 16.557 1.00 43.98 411 GLU A C 1
ATOM 3155 O O . GLU A 1 411 ? -34.890 28.573 17.066 1.00 47.33 411 GLU A O 1
ATOM 3161 N N . LEU A 1 412 ? -33.710 26.730 16.533 1.00 45.91 412 LEU A N 1
ATOM 3162 C CA . LEU A 1 412 ? -32.450 27.215 17.079 1.00 30.37 412 LEU A CA 1
ATOM 3163 C C . LEU A 1 412 ? -31.570 27.813 15.986 1.00 44.70 412 LEU A C 1
ATOM 3164 O O . LEU A 1 412 ? -31.654 27.407 14.827 1.00 45.53 412 LEU A O 1
ATOM 3169 N N . PRO A 1 413 ? -30.722 28.787 16.351 1.00 53.49 413 PRO A N 1
ATOM 3170 C CA . PRO A 1 413 ? -29.776 29.351 15.383 1.00 43.72 413 PRO A CA 1
ATOM 3171 C C . PRO A 1 413 ? -28.761 28.307 14.931 1.00 43.41 413 PRO A C 1
ATOM 3172 O O . PRO A 1 413 ? -28.471 27.373 15.684 1.00 40.21 413 PRO A O 1
ATOM 3176 N N . ASP A 1 414 ? -28.231 28.467 13.723 1.00 37.43 414 ASP A N 1
ATOM 3177 C CA . ASP A 1 414 ? -27.193 27.578 13.214 1.00 36.88 414 ASP A CA 1
ATOM 3178 C C . ASP A 1 414 ? -26.043 27.429 14.203 1.00 39.64 414 ASP A C 1
ATOM 3179 O O . ASP A 1 414 ? -25.677 28.382 14.888 1.00 43.08 414 ASP A O 1
ATOM 3184 N N . GLY A 1 415 ? -25.485 26.225 14.280 1.00 40.87 415 GLY A N 1
ATOM 3185 C CA . GLY A 1 415 ? -24.359 25.958 15.158 1.00 32.05 415 GLY A CA 1
ATOM 3186 C C . GLY A 1 415 ? -24.782 25.434 16.519 1.00 38.30 415 GLY A C 1
ATOM 3187 O O . GLY A 1 415 ? -23.958 24.947 17.299 1.00 41.07 415 GLY A O 1
ATOM 3188 N N . GLN A 1 416 ? -26.073 25.528 16.810 1.00 35.38 416 GLN A N 1
ATOM 3189 C CA . GLN A 1 416 ? -26.594 25.018 18.073 1.00 42.41 416 GLN A CA 1
ATOM 3190 C C . GLN A 1 416 ? -27.291 23.671 17.886 1.00 44.18 416 GLN A C 1
ATOM 3191 O O . GLN A 1 416 ? -28.011 23.452 16.904 1.00 38.65 416 GLN A O 1
ATOM 3197 N N . VAL A 1 417 ? -27.055 22.771 18.835 1.00 32.44 417 VAL A N 1
ATOM 3198 C CA . VAL A 1 417 ? -27.596 21.421 18.786 1.00 37.42 417 VAL A CA 1
ATOM 3199 C C . VAL A 1 417 ? -28.997 21.339 19.388 1.00 38.85 417 VAL A C 1
ATOM 3200 O O . VAL A 1 417 ? -29.266 21.897 20.454 1.00 45.52 417 VAL A O 1
ATOM 3204 N N . GLY A 1 418 ? -29.887 20.646 18.690 1.00 37.49 418 GLY A N 1
ATOM 3205 C CA . GLY A 1 418 ? -31.225 20.382 19.188 1.00 33.54 418 GLY A CA 1
ATOM 3206 C C . GLY A 1 418 ? -31.835 19.183 18.487 1.00 39.60 418 GLY A C 1
ATOM 3207 O O . GLY A 1 418 ? -31.164 18.496 17.711 1.00 35.93 418 GLY A O 1
ATOM 3208 N N . GLU A 1 419 ? -33.109 18.924 18.760 1.00 36.50 419 GLU A N 1
ATOM 3209 C CA . GLU A 1 419 ? -33.819 17.855 18.077 1.00 37.94 419 GLU A CA 1
ATOM 3210 C C . GLU A 1 419 ? -34.013 18.224 16.619 1.00 36.12 419 GLU A C 1
ATOM 3211 O O . GLU A 1 419 ? -34.345 19.367 16.302 1.00 40.38 419 GLU A O 1
ATOM 3217 N N . ILE A 1 420 ? -33.787 17.262 15.732 1.00 35.67 420 ILE A N 1
ATOM 3218 C CA . ILE A 1 420 ? -34.116 17.447 14.324 1.00 29.88 420 ILE A CA 1
ATOM 3219 C C . ILE A 1 420 ? -35.594 17.140 14.115 1.00 26.72 420 ILE A C 1
ATOM 3220 O O . ILE A 1 420 ? -36.057 16.045 14.431 1.00 31.82 420 ILE A O 1
ATOM 3225 N N . TRP A 1 421 ? -36.338 18.116 13.611 1.00 29.36 421 TRP A N 1
ATOM 3226 C CA . TRP A 1 421 ? -37.726 17.895 13.220 1.00 27.54 421 TRP A CA 1
ATOM 3227 C C . TRP A 1 421 ? -37.801 18.055 11.712 1.00 27.54 421 TRP A C 1
ATOM 3228 O O . TRP A 1 421 ? -37.080 18.874 11.146 1.00 29.67 421 TRP A O 1
ATOM 3239 N N . ILE A 1 422 ? -38.651 17.268 11.059 1.00 29.84 422 ILE A N 1
ATOM 3240 C CA . ILE A 1 422 ? -38.748 17.313 9.605 1.00 30.74 422 ILE A CA 1
ATOM 3241 C C . ILE A 1 422 ? -40.192 17.350 9.122 1.00 31.46 422 ILE A C 1
ATOM 3242 O O . ILE A 1 422 ? -41.105 16.899 9.812 1.00 27.64 422 ILE A O 1
ATOM 3247 N N . SER A 1 423 ? -40.386 17.897 7.928 1.00 30.30 423 SER A N 1
ATOM 3248 C CA . SER A 1 423 ? -41.717 18.035 7.356 1.00 33.48 423 SER A CA 1
ATOM 3249 C C . SER A 1 423 ? -41.668 17.869 5.846 1.00 27.94 423 SER A C 1
ATOM 3250 O O . SER A 1 423 ? -40.674 18.215 5.216 1.00 27.58 423 SER A O 1
ATOM 3253 N N . GLY A 1 424 ? -42.751 17.359 5.268 1.00 26.82 424 GLY A N 1
ATOM 3254 C CA . GLY A 1 424 ? -42.817 17.170 3.832 1.00 31.69 424 GLY A CA 1
ATOM 3255 C C . GLY A 1 424 ? -43.812 16.093 3.453 1.00 26.87 424 GLY A C 1
ATOM 3256 O O . GLY A 1 424 ? -44.251 15.319 4.297 1.00 28.73 424 GLY A O 1
ATOM 3257 N N . GLN A 1 425 ? -44.162 16.030 2.175 1.00 32.65 425 GLN A N 1
ATOM 3258 C CA . GLN A 1 425 ? -45.174 15.085 1.727 1.00 37.55 425 GLN A CA 1
ATOM 3259 C C . GLN A 1 425 ? -44.651 13.651 1.658 1.00 33.37 425 GLN A C 1
ATOM 3260 O O . GLN A 1 425 ? -45.429 12.720 1.452 1.00 27.93 425 GLN A O 1
ATOM 3266 N N . ASN A 1 426 ? -43.343 13.476 1.843 1.00 28.25 426 ASN A N 1
ATOM 3267 C CA . ASN A 1 426 ? -42.756 12.140 1.959 1.00 33.27 426 ASN A CA 1
ATOM 3268 C C . ASN A 1 426 ? -42.850 11.585 3.380 1.00 35.62 426 ASN A C 1
ATOM 3269 O O . ASN A 1 426 ? -42.543 10.417 3.616 1.00 31.61 426 ASN A O 1
ATOM 3274 N N . MET A 1 427 ? -43.277 12.413 4.330 1.00 24.98 427 MET A N 1
ATOM 3275 C CA . MET A 1 427 ? -43.396 11.947 5.711 1.00 26.95 427 MET A CA 1
ATOM 3276 C C . MET A 1 427 ? -44.574 10.989 5.880 1.00 24.97 427 MET A C 1
ATOM 3277 O O . MET A 1 427 ? -45.695 11.277 5.450 1.00 29.09 427 MET A O 1
ATOM 3282 N N . GLY A 1 428 ? -44.312 9.847 6.513 1.00 25.73 428 GLY A N 1
ATOM 3283 C CA . GLY A 1 428 ? -45.340 8.857 6.781 1.00 29.13 428 GLY A CA 1
ATOM 3284 C C . GLY A 1 428 ? -46.486 9.413 7.606 1.00 32.02 428 GLY A C 1
ATOM 3285 O O . GLY A 1 428 ? -46.368 10.491 8.180 1.00 30.53 428 GLY A O 1
ATOM 3286 N N . THR A 1 429 ? -47.596 8.682 7.670 1.00 27.92 429 THR A N 1
ATOM 3287 C CA . THR A 1 429 ? -48.804 9.221 8.285 1.00 32.48 429 THR A CA 1
ATOM 3288 C C . THR A 1 429 ? -49.018 8.716 9.709 1.00 34.62 429 THR A C 1
ATOM 3289 O O . THR A 1 429 ? -50.014 9.056 10.346 1.00 37.15 429 THR A O 1
ATOM 3293 N N . GLY A 1 430 ? -48.081 7.913 10.202 1.00 32.20 430 GLY A N 1
ATOM 3294 C CA . GLY A 1 430 ? -48.155 7.393 11.555 1.00 28.96 430 GLY A CA 1
ATOM 3295 C C . GLY A 1 430 ? -47.435 6.070 11.711 1.00 36.41 430 GLY A C 1
ATOM 3296 O O . GLY A 1 430 ? -46.888 5.539 10.744 1.00 32.62 430 GLY A O 1
ATOM 3297 N N . TYR A 1 431 ? -47.417 5.562 12.941 1.00 27.28 431 TYR A N 1
ATOM 3298 C CA . TYR A 1 431 ? -46.907 4.232 13.253 1.00 32.40 431 TYR A CA 1
ATOM 3299 C C . TYR A 1 431 ? -48.060 3.229 13.323 1.00 42.13 431 TYR A C 1
ATOM 3300 O O . TYR A 1 431 ? -49.061 3.489 13.994 1.00 38.33 431 TYR A O 1
ATOM 3309 N N . TRP A 1 432 ? -47.922 2.079 12.668 1.00 32.16 432 TRP A N 1
ATOM 3310 C CA . TRP A 1 432 ? -48.998 1.093 12.690 1.00 31.77 432 TRP A CA 1
ATOM 3311 C C . TRP A 1 432 ? -49.314 0.598 14.099 1.00 32.85 432 TRP A C 1
ATOM 3312 O O . TRP A 1 432 ? -48.424 0.159 14.831 1.00 31.46 432 TRP A O 1
ATOM 3323 N N . GLY A 1 433 ? -50.592 0.670 14.460 1.00 32.73 433 GLY A N 1
ATOM 3324 C CA . GLY A 1 433 ? -51.083 0.129 15.715 1.00 33.03 433 GLY A CA 1
ATOM 3325 C C . GLY A 1 433 ? -50.686 0.932 16.937 1.00 37.96 433 GLY A C 1
ATOM 3326 O O . GLY A 1 433 ? -50.874 0.478 18.064 1.00 41.56 433 GLY A O 1
ATOM 3327 N N . LYS A 1 434 ? -50.141 2.126 16.722 1.00 38.69 434 LYS A N 1
ATOM 3328 C CA . LYS A 1 434 ? -49.675 2.960 17.831 1.00 35.11 434 LYS A CA 1
ATOM 3329 C C . LYS A 1 434 ? -50.164 4.397 17.699 1.00 39.32 434 LYS A C 1
ATOM 3330 O O . LYS A 1 434 ? -49.370 5.301 17.434 1.00 43.53 434 LYS A O 1
ATOM 3336 N N . PRO A 1 435 ? -51.477 4.611 17.893 1.00 40.79 435 PRO A N 1
ATOM 3337 C CA . PRO A 1 435 ? -52.116 5.907 17.617 1.00 50.46 435 PRO A CA 1
ATOM 3338 C C . PRO A 1 435 ? -51.596 7.072 18.469 1.00 45.64 435 PRO A C 1
ATOM 3339 O O . PRO A 1 435 ? -51.493 8.180 17.947 1.00 42.55 435 PRO A O 1
ATOM 3343 N N . GLU A 1 436 ? -51.274 6.837 19.739 1.00 34.80 436 GLU A N 1
ATOM 3344 C CA . GLU A 1 436 ? -50.781 7.916 20.599 1.00 49.01 436 GLU A CA 1
ATOM 3345 C C . GLU A 1 436 ? -49.358 8.323 20.234 1.00 40.74 436 GLU A C 1
ATOM 3346 O O . GLU A 1 436 ? -49.057 9.514 20.137 1.00 43.07 436 GLU A O 1
ATOM 3352 N N . GLU A 1 437 ? -48.481 7.339 20.042 1.00 40.10 437 GLU A N 1
ATOM 3353 C CA . GLU A 1 437 ? -47.119 7.629 19.614 1.00 38.92 437 GLU A CA 1
ATOM 3354 C C . GLU A 1 437 ? -47.129 8.327 18.260 1.00 36.58 437 GLU A C 1
ATOM 3355 O O . GLU A 1 437 ? -46.257 9.147 17.974 1.00 36.94 437 GLU A O 1
ATOM 3361 N N . SER A 1 438 ? -48.125 8.007 17.436 1.00 31.21 438 SER A N 1
ATOM 3362 C CA . SER A 1 438 ? -48.253 8.621 16.117 1.00 38.14 438 SER A CA 1
ATOM 3363 C C . SER A 1 438 ? -48.495 10.118 16.243 1.00 42.98 438 SER A C 1
ATOM 3364 O O . SER A 1 438 ? -47.877 10.921 15.536 1.00 38.92 438 SER A O 1
ATOM 3367 N N . VAL A 1 439 ? -49.397 10.488 17.146 1.00 39.37 439 VAL A N 1
ATOM 3368 C CA . VAL A 1 439 ? -49.719 11.893 17.362 1.00 34.28 439 VAL A CA 1
ATOM 3369 C C . VAL A 1 439 ? -48.497 12.634 17.881 1.00 36.33 439 VAL A C 1
ATOM 3370 O O . VAL A 1 439 ? -48.133 13.685 17.357 1.00 39.33 439 VAL A O 1
ATOM 3374 N N . ALA A 1 440 ? -47.858 12.067 18.901 1.00 33.52 440 ALA A N 1
ATOM 3375 C CA . ALA A 1 440 ? -46.691 12.685 19.523 1.00 44.43 440 ALA A CA 1
ATOM 3376 C C . ALA A 1 440 ? -45.508 12.821 18.557 1.00 51.27 440 ALA A C 1
ATOM 3377 O O . ALA A 1 440 ? -44.767 13.806 18.609 1.00 40.38 440 ALA A O 1
ATOM 3379 N N . THR A 1 441 ? -45.329 11.837 17.680 1.00 41.64 441 THR A N 1
ATOM 3380 C CA . THR A 1 441 ? -44.165 11.824 16.795 1.00 34.84 441 THR A CA 1
ATOM 3381 C C . THR A 1 441 ? -44.399 12.630 15.520 1.00 34.50 441 THR A C 1
ATOM 3382 O O . THR A 1 441 ? -43.530 13.392 15.095 1.00 38.81 441 THR A O 1
ATOM 3386 N N . PHE A 1 442 ? -45.575 12.474 14.919 1.00 34.99 442 PHE A N 1
ATOM 3387 C CA . PHE A 1 442 ? -45.815 13.004 13.576 1.00 32.61 442 PHE A CA 1
ATOM 3388 C C . PHE A 1 442 ? -46.550 14.343 13.509 1.00 37.87 442 PHE A C 1
ATOM 3389 O O . PHE A 1 442 ? -46.494 15.023 12.484 1.00 39.13 442 PHE A O 1
ATOM 3397 N N . GLN A 1 443 ? -47.237 14.728 14.582 1.00 36.80 443 GLN A N 1
ATOM 3398 C CA . GLN A 1 443 ? -48.173 15.850 14.495 1.00 47.06 443 GLN A CA 1
ATOM 3399 C C . GLN A 1 443 ? -47.718 17.112 15.222 1.00 47.26 443 GLN A C 1
ATOM 3400 O O . GLN A 1 443 ? -48.546 17.845 15.759 1.00 53.20 443 GLN A O 1
ATOM 3406 N N . ASN A 1 444 ? -46.417 17.382 15.229 1.00 42.49 444 ASN A N 1
ATOM 3407 C CA . ASN A 1 444 ? -45.902 18.516 15.991 1.00 45.06 444 ASN A CA 1
ATOM 3408 C C . ASN A 1 444 ? -45.936 19.825 15.213 1.00 49.75 444 ASN A C 1
ATOM 3409 O O . ASN A 1 444 ? -45.697 19.853 14.008 1.00 44.91 444 ASN A O 1
ATOM 3414 N N . ILE A 1 445 ? -46.235 20.910 15.923 1.00 43.50 445 ILE A N 1
ATOM 3415 C CA . ILE A 1 445 ? -46.303 22.236 15.323 1.00 41.85 445 ILE A CA 1
ATOM 3416 C C . ILE A 1 445 ? -45.041 23.027 15.663 1.00 40.71 445 ILE A C 1
ATOM 3417 O O . ILE A 1 445 ? -44.590 23.025 16.806 1.00 41.80 445 ILE A O 1
ATOM 3422 N N . LEU A 1 446 ? -44.455 23.674 14.659 1.00 42.90 446 LEU A N 1
ATOM 3423 C CA . LEU A 1 446 ? -43.271 24.501 14.869 1.00 47.25 446 LEU A CA 1
ATOM 3424 C C . LEU A 1 446 ? -43.688 25.906 15.295 1.00 52.99 446 LEU A C 1
ATOM 3425 O O . LEU A 1 446 ? -44.096 26.716 14.464 1.00 48.41 446 LEU A O 1
ATOM 3430 N N . LYS A 1 447 ? -43.574 26.191 16.588 1.00 50.89 447 LYS A N 1
ATOM 3431 C CA . LYS A 1 447 ? -44.118 27.422 17.156 1.00 56.67 447 LYS A CA 1
ATOM 3432 C C . LYS A 1 447 ? -43.320 28.685 16.819 1.00 49.34 447 LYS A C 1
ATOM 3433 O O . LYS A 1 447 ? -43.898 29.760 16.677 1.00 54.96 447 LYS A O 1
ATOM 3439 N N . SER A 1 448 ? -42.002 28.566 16.687 1.00 44.47 448 SER A N 1
ATOM 3440 C CA . SER A 1 448 ? -41.174 29.740 16.427 1.00 44.40 448 SER A CA 1
ATOM 3441 C C . SER A 1 448 ? -39.995 29.458 15.499 1.00 48.50 448 SER A C 1
ATOM 3442 O O . SER A 1 448 ? -39.253 28.491 15.689 1.00 44.44 448 SER A O 1
ATOM 3445 N N . ARG A 1 449 ? -39.825 30.326 14.505 1.00 37.33 449 ARG A N 1
ATOM 3446 C CA . ARG A 1 449 ? -38.740 30.203 13.540 1.00 38.53 449 ARG A CA 1
ATOM 3447 C C . ARG A 1 449 ? -37.683 31.272 13.750 1.00 58.18 449 ARG A C 1
ATOM 3448 O O . ARG A 1 449 ? -37.941 32.302 14.374 1.00 57.59 449 ARG A O 1
ATOM 3456 N N . THR A 1 450 ? -36.493 31.023 13.217 1.00 42.74 450 THR A N 1
ATOM 3457 C CA . THR A 1 450 ? -35.434 32.021 13.204 1.00 39.77 450 THR A CA 1
ATOM 3458 C C . THR A 1 450 ? -35.485 32.813 11.900 1.00 46.47 450 THR A C 1
ATOM 3459 O O . THR A 1 450 ? -36.329 32.555 11.037 1.00 53.30 450 THR A O 1
ATOM 3463 N N . ASN A 1 451 ? -34.581 33.776 11.758 1.00 44.14 451 ASN A N 1
ATOM 3464 C CA . ASN A 1 451 ? -34.476 34.545 10.525 1.00 47.25 451 ASN A CA 1
ATOM 3465 C C . ASN A 1 451 ? -33.028 34.613 10.053 1.00 55.57 451 ASN A C 1
ATOM 3466 O O . ASN A 1 451 ? -32.202 35.283 10.676 1.00 59.01 451 ASN A O 1
ATOM 3471 N N . PRO A 1 452 ? -32.709 33.907 8.953 1.00 54.71 452 PRO A N 1
ATOM 3472 C CA . PRO A 1 452 ? -33.637 33.092 8.157 1.00 47.47 452 PRO A CA 1
ATOM 3473 C C . PRO A 1 452 ? -33.975 31.753 8.812 1.00 48.66 452 PRO A C 1
ATOM 3474 O O . PRO A 1 452 ? -33.323 31.352 9.780 1.00 43.89 452 PRO A O 1
ATOM 3478 N N . SER A 1 453 ? -34.989 31.075 8.284 1.00 47.64 453 SER A N 1
ATOM 3479 C CA . SER A 1 453 ? -35.436 29.803 8.843 1.00 45.17 453 SER A CA 1
ATOM 3480 C C . SER A 1 453 ? -35.215 28.641 7.880 1.00 47.30 453 SER A C 1
ATOM 3481 O O . SER A 1 453 ? -35.334 28.792 6.663 1.00 40.18 453 SER A O 1
ATOM 3484 N N . HIS A 1 454 ? -34.900 27.474 8.433 1.00 43.82 454 HIS A N 1
ATOM 3485 C CA . HIS A 1 454 ? -34.742 26.277 7.616 1.00 39.53 454 HIS A CA 1
ATOM 3486 C C . HIS A 1 454 ? -36.111 25.690 7.277 1.00 43.34 454 HIS A C 1
ATOM 3487 O O . HIS A 1 454 ? -36.216 24.738 6.501 1.00 41.57 454 HIS A O 1
ATOM 3494 N N . ALA A 1 455 ? -37.160 26.280 7.848 1.00 37.16 455 ALA A N 1
ATOM 3495 C CA . ALA A 1 455 ? -38.530 25.884 7.541 1.00 30.63 455 ALA A CA 1
ATOM 3496 C C . ALA A 1 455 ? -39.114 26.740 6.421 1.00 35.97 455 ALA A C 1
ATOM 3497 O O . ALA A 1 455 ? -40.283 26.587 6.061 1.00 42.92 455 ALA A O 1
ATOM 3499 N N . GLU A 1 456 ? -38.293 27.633 5.874 1.00 39.89 456 GLU A N 1
ATOM 3500 C CA . GLU A 1 456 ? -38.722 28.534 4.810 1.00 41.84 456 GLU A CA 1
ATOM 3501 C C . GLU A 1 456 ? -39.251 27.765 3.605 1.00 44.50 456 GLU A C 1
ATOM 3502 O O . GLU A 1 456 ? -38.523 26.995 2.980 1.00 44.94 456 GLU A O 1
ATOM 3508 N N . GLY A 1 457 ? -40.519 27.982 3.280 1.00 45.18 457 GLY A N 1
ATOM 3509 C CA . GLY A 1 457 ? -41.154 27.277 2.182 1.00 41.53 457 GLY A CA 1
ATOM 3510 C C . GLY A 1 457 ? -42.271 26.386 2.687 1.00 36.95 457 GLY A C 1
ATOM 3511 O O . GLY A 1 457 ? -43.191 26.037 1.947 1.00 52.90 457 GLY A O 1
ATOM 3512 N N . ALA A 1 458 ? -42.180 26.010 3.957 1.00 37.73 458 ALA A N 1
ATOM 3513 C CA . ALA A 1 458 ? -43.210 25.209 4.604 1.00 43.31 458 ALA A CA 1
ATOM 3514 C C . ALA A 1 458 ? -44.300 26.118 5.154 1.00 52.29 458 ALA A C 1
ATOM 3515 O O . ALA A 1 458 ? -44.013 27.214 5.637 1.00 54.24 458 ALA A O 1
ATOM 3517 N N . THR A 1 459 ? -45.547 25.666 5.075 1.00 45.21 459 THR A N 1
ATOM 3518 C CA . THR A 1 459 ? -46.659 26.426 5.633 1.00 43.28 459 THR A CA 1
ATOM 3519 C C . THR A 1 459 ? -46.529 26.480 7.149 1.00 51.65 459 THR A C 1
ATOM 3520 O O . THR A 1 459 ? -45.875 25.631 7.754 1.00 51.16 459 THR A O 1
ATOM 3524 N N . ASP A 1 460 ? -47.142 27.480 7.769 1.00 54.83 460 ASP A N 1
ATOM 3525 C CA . ASP A 1 460 ? -46.957 27.663 9.201 1.00 51.45 460 ASP A CA 1
ATOM 3526 C C . ASP A 1 460 ? -47.744 26.618 9.982 1.00 37.35 460 ASP A C 1
ATOM 3527 O O . ASP A 1 460 ? -47.384 26.273 11.108 1.00 48.08 460 ASP A O 1
ATOM 3532 N N . ASP A 1 461 ? -48.801 26.095 9.372 1.00 48.14 461 ASP A N 1
ATOM 3533 C CA . ASP A 1 461 ? -49.591 25.040 10.001 1.00 64.24 461 ASP A CA 1
ATOM 3534 C C . ASP A 1 461 ? -49.101 23.645 9.588 1.00 58.69 461 ASP A C 1
ATOM 3535 O O . ASP A 1 461 ? -49.797 22.649 9.790 1.00 55.58 461 ASP A O 1
ATOM 3540 N N . ALA A 1 462 ? -47.902 23.583 9.013 1.00 52.90 462 ALA A N 1
ATOM 3541 C CA . ALA A 1 462 ? -47.305 22.309 8.619 1.00 46.25 462 ALA A CA 1
ATOM 3542 C C . ALA A 1 462 ? -47.079 21.422 9.830 1.00 45.87 462 ALA A C 1
ATOM 3543 O O . ALA A 1 462 ? -46.853 21.904 10.942 1.00 45.48 462 ALA A O 1
ATOM 3545 N N . THR A 1 463 ? -47.142 20.118 9.609 1.00 39.56 463 THR A N 1
ATOM 3546 C CA . THR A 1 463 ? -46.946 19.164 10.685 1.00 47.01 463 THR A CA 1
ATOM 3547 C C . THR A 1 463 ? -45.503 18.654 10.649 1.00 42.37 463 THR A C 1
ATOM 3548 O O . THR A 1 463 ? -44.923 18.474 9.575 1.00 39.86 463 THR A O 1
ATOM 3552 N N . TRP A 1 464 ? -44.920 18.447 11.827 1.00 36.20 464 TRP A N 1
ATOM 3553 C CA . TRP A 1 464 ? -43.494 18.142 11.933 1.00 36.28 464 TRP A CA 1
ATOM 3554 C C . TRP A 1 464 ? -43.223 16.830 12.654 1.00 34.18 464 TRP A C 1
ATOM 3555 O O . TRP A 1 464 ? -43.860 16.516 13.660 1.00 35.88 464 TRP A O 1
ATOM 3566 N N . VAL A 1 465 ? -42.258 16.077 12.132 1.00 34.38 465 VAL A N 1
ATOM 3567 C CA . VAL A 1 465 ? -41.897 14.775 12.684 1.00 29.71 465 VAL A CA 1
ATOM 3568 C C . VAL A 1 465 ? -40.687 14.866 13.603 1.00 34.48 465 VAL A C 1
ATOM 3569 O O . VAL A 1 465 ? -39.644 15.385 13.212 1.00 35.85 465 VAL A O 1
ATOM 3573 N N . ARG A 1 466 ? -40.829 14.358 14.823 1.00 31.95 466 ARG A N 1
ATOM 3574 C CA . ARG A 1 466 ? -39.705 14.273 15.742 1.00 31.07 466 ARG A CA 1
ATOM 3575 C C . ARG A 1 466 ? -38.884 13.039 15.414 1.00 34.44 466 ARG A C 1
ATOM 3576 O O . ARG A 1 466 ? -39.304 11.917 15.684 1.00 33.63 466 ARG A O 1
ATOM 3584 N N . THR A 1 467 ? -37.707 13.260 14.839 1.00 32.83 467 THR A N 1
ATOM 3585 C CA . THR A 1 467 ? -36.866 12.176 14.347 1.00 26.98 467 THR A CA 1
ATOM 3586 C C . THR A 1 467 ? -36.300 11.292 15.455 1.00 29.74 467 THR A C 1
ATOM 3587 O O . THR A 1 467 ? -36.001 10.123 15.220 1.00 29.86 467 THR A O 1
ATOM 3591 N N . GLY A 1 468 ? -36.149 11.850 16.655 1.00 29.68 468 GLY A N 1
ATOM 3592 C CA . GLY A 1 468 ? -35.471 11.154 17.739 1.00 26.28 468 GLY A CA 1
ATOM 3593 C C . GLY A 1 468 ? -33.962 11.366 17.699 1.00 32.57 468 GLY A C 1
ATOM 3594 O O . GLY A 1 468 ? -33.213 10.751 18.463 1.00 27.21 468 GLY A O 1
ATOM 3595 N N . ASP A 1 469 ? -33.512 12.243 16.804 1.00 27.33 469 ASP A N 1
ATOM 3596 C CA . ASP A 1 469 ? -32.084 12.535 16.660 1.00 25.78 469 ASP A CA 1
ATOM 3597 C C . ASP A 1 469 ? -31.720 13.929 17.154 1.00 30.45 469 ASP A C 1
ATOM 3598 O O . ASP A 1 469 ? -32.511 14.859 17.026 1.00 28.64 469 ASP A O 1
ATOM 3603 N N . TYR A 1 470 ? -30.518 14.067 17.709 1.00 25.85 470 TYR A N 1
ATOM 3604 C CA . TYR A 1 470 ? -29.913 15.381 17.921 1.00 32.65 470 TYR A CA 1
ATOM 3605 C C . TYR A 1 470 ? -29.054 15.742 16.721 1.00 30.63 470 TYR A C 1
ATOM 3606 O O . TYR A 1 470 ? -28.424 14.876 16.106 1.00 32.37 470 TYR A O 1
ATOM 3615 N N . GLY A 1 471 ? -29.005 17.026 16.399 1.00 30.78 471 GLY A N 1
ATOM 3616 C CA . GLY A 1 471 ? -28.160 17.479 15.316 1.00 30.06 471 GLY A CA 1
ATOM 3617 C C . GLY A 1 471 ? -28.031 18.982 15.274 1.00 31.66 471 GLY A C 1
ATOM 3618 O O . GLY A 1 471 ? -28.471 19.677 16.188 1.00 34.15 471 GLY A O 1
ATOM 3619 N N . ALA A 1 472 ? -27.423 19.480 14.202 1.00 33.50 472 ALA A N 1
ATOM 3620 C CA . ALA A 1 472 ? -27.255 20.912 14.001 1.00 36.40 472 ALA A CA 1
ATOM 3621 C C . ALA A 1 472 ? -26.980 21.224 12.538 1.00 35.08 472 ALA A C 1
ATOM 3622 O O . ALA A 1 472 ? -26.465 20.384 11.800 1.00 33.24 472 ALA A O 1
ATOM 3624 N N . PHE A 1 473 ? -27.339 22.430 12.118 1.00 33.04 473 PHE A N 1
ATOM 3625 C CA . PHE A 1 473 ? -26.831 22.966 10.866 1.00 31.54 473 PHE A CA 1
ATOM 3626 C C . PHE A 1 473 ? -25.540 23.711 11.157 1.00 39.87 473 PHE A C 1
ATOM 3627 O O . PHE A 1 473 ? -25.484 24.520 12.081 1.00 36.63 473 PHE A O 1
ATOM 3635 N N . TYR A 1 474 ? -24.497 23.431 10.386 1.00 34.53 474 TYR A N 1
ATOM 3636 C CA . TYR A 1 474 ? -23.239 24.142 10.557 1.00 35.90 474 TYR A CA 1
ATOM 3637 C C . TYR A 1 474 ? -22.578 24.399 9.214 1.00 39.98 474 TYR A C 1
ATOM 3638 O O . TYR A 1 474 ? -22.256 23.461 8.483 1.00 39.35 474 TYR A O 1
ATOM 3647 N N . ASP A 1 475 ? -22.379 25.679 8.911 1.00 40.10 475 ASP A N 1
ATOM 3648 C CA . ASP A 1 475 ? -21.743 26.118 7.674 1.00 34.45 475 ASP A CA 1
ATOM 3649 C C . ASP A 1 475 ? -22.421 25.499 6.453 1.00 38.76 475 ASP A C 1
ATOM 3650 O O . ASP A 1 475 ? -21.755 24.990 5.557 1.00 39.27 475 ASP A O 1
ATOM 3655 N N . GLY A 1 476 ? -23.751 25.536 6.437 1.00 40.71 476 GLY A N 1
ATOM 3656 C CA . GLY A 1 476 ? -24.513 25.107 5.279 1.00 35.85 476 GLY A CA 1
ATOM 3657 C C . GLY A 1 476 ? -24.963 23.655 5.274 1.00 41.02 476 GLY A C 1
ATOM 3658 O O . GLY A 1 476 ? -25.799 23.278 4.455 1.00 36.28 476 GLY A O 1
ATOM 3659 N N . ASP A 1 477 ? -24.431 22.845 6.188 1.00 32.71 477 ASP A N 1
ATOM 3660 C CA . ASP A 1 477 ? -24.692 21.404 6.177 1.00 40.40 477 ASP A CA 1
ATOM 3661 C C . ASP A 1 477 ? -25.387 20.867 7.426 1.00 36.75 477 ASP A C 1
ATOM 3662 O O . ASP A 1 477 ? -25.242 21.411 8.513 1.00 31.04 477 ASP A O 1
ATOM 3667 N N . LEU A 1 478 ? -26.132 19.778 7.257 1.00 31.16 478 LEU A N 1
ATOM 3668 C CA . LEU A 1 478 ? -26.781 19.109 8.377 1.00 27.86 478 LEU A CA 1
ATOM 3669 C C . LEU A 1 478 ? -25.864 18.051 8.984 1.00 34.35 478 LEU A C 1
ATOM 3670 O O . LEU A 1 478 ? -25.290 17.224 8.270 1.00 30.73 478 LEU A O 1
ATOM 3675 N N . TYR A 1 479 ? -25.720 18.094 10.305 1.00 29.47 479 TYR A N 1
ATOM 3676 C CA . TYR A 1 479 ? -24.964 17.087 11.039 1.00 29.68 479 TYR A CA 1
ATOM 3677 C C . TYR A 1 479 ? -25.878 16.400 12.040 1.00 29.73 479 TYR A C 1
ATOM 3678 O O . TYR A 1 479 ? -26.713 17.049 12.655 1.00 31.32 479 TYR A O 1
ATOM 3687 N N . ILE A 1 480 ? -25.731 15.087 12.186 1.00 32.55 480 ILE A N 1
ATOM 3688 C CA . ILE A 1 480 ? -26.467 14.350 13.207 1.00 31.29 480 ILE A CA 1
ATOM 3689 C C . ILE A 1 480 ? -25.472 13.958 14.298 1.00 34.52 480 ILE A C 1
ATOM 3690 O O . ILE A 1 480 ? -24.531 13.201 14.044 1.00 31.57 480 ILE A O 1
ATOM 3695 N N . THR A 1 481 ? -25.667 14.487 15.503 1.00 26.28 481 THR A N 1
ATOM 3696 C CA . THR A 1 481 ? -24.689 14.289 16.569 1.00 35.50 481 THR A CA 1
ATOM 3697 C C . THR A 1 481 ? -24.939 12.999 17.348 1.00 34.33 481 THR A C 1
ATOM 3698 O O . THR A 1 481 ? -24.004 12.385 17.867 1.00 36.32 481 THR A O 1
ATOM 3702 N N . GLY A 1 482 ? -26.197 12.579 17.419 1.00 28.09 482 GLY A N 1
ATOM 3703 C CA . GLY A 1 482 ? -26.532 11.368 18.144 1.00 31.96 482 GLY A CA 1
ATOM 3704 C C . GLY A 1 482 ? -28.021 11.180 18.324 1.00 31.45 482 GLY A C 1
ATOM 3705 O O . GLY A 1 482 ? -28.821 11.999 17.871 1.00 35.12 482 GLY A O 1
ATOM 3706 N N . ARG A 1 483 ? -28.391 10.095 18.992 1.00 30.17 483 ARG A N 1
ATOM 3707 C CA . ARG A 1 483 ? -29.792 9.778 19.235 1.00 36.32 483 ARG A CA 1
ATOM 3708 C C . ARG A 1 483 ? -30.239 10.318 20.589 1.00 30.77 483 ARG A C 1
ATOM 3709 O O . ARG A 1 483 ? -29.541 10.148 21.591 1.00 31.85 483 ARG A O 1
ATOM 3717 N N . VAL A 1 484 ? -31.401 10.966 20.613 1.00 33.49 484 VAL A N 1
ATOM 3718 C CA . VAL A 1 484 ? -31.935 11.562 21.837 1.00 35.08 484 VAL A CA 1
ATOM 3719 C C . VAL A 1 484 ? -31.985 10.564 22.998 1.00 47.66 484 VAL A C 1
ATOM 3720 O O . VAL A 1 484 ? -31.503 10.856 24.094 1.00 47.54 484 VAL A O 1
ATOM 3724 N N . LYS A 1 485 ? -32.540 9.381 22.749 1.00 38.37 485 LYS A N 1
ATOM 3725 C CA . LYS A 1 485 ? -32.690 8.373 23.798 1.00 37.98 485 LYS A CA 1
ATOM 3726 C C . LYS A 1 485 ? -31.365 7.803 24.300 1.00 41.70 485 LYS A C 1
ATOM 3727 O O . LYS A 1 485 ? -31.310 7.224 25.382 1.00 38.99 485 LYS A O 1
ATOM 3733 N N . ASP A 1 486 ? -30.300 7.953 23.519 1.00 37.31 486 ASP A N 1
ATOM 3734 C CA . ASP A 1 486 ? -29.011 7.399 23.916 1.00 30.05 486 ASP A CA 1
ATOM 3735 C C . ASP A 1 486 ? -28.114 8.382 24.679 1.00 31.43 486 ASP A C 1
ATOM 3736 O O . ASP A 1 486 ? -27.090 7.976 25.218 1.00 33.61 486 ASP A O 1
ATOM 3741 N N . LEU A 1 487 ? -28.484 9.658 24.729 1.00 32.13 487 LEU A N 1
ATOM 3742 C CA . LEU A 1 487 ? -27.621 10.660 25.360 1.00 43.10 487 LEU A CA 1
ATOM 3743 C C . LEU A 1 487 ? -27.375 10.343 26.834 1.00 31.18 487 LEU A C 1
ATOM 3744 O O . LEU A 1 487 ? -28.314 10.122 27.591 1.00 36.69 487 LEU A O 1
ATOM 3749 N N . VAL A 1 488 ? -26.106 10.305 27.227 1.00 34.31 488 VAL A N 1
ATOM 3750 C CA . VAL A 1 488 ? -25.744 9.999 28.608 1.00 38.82 488 VAL A CA 1
ATOM 3751 C C . VAL A 1 488 ? -25.647 11.279 29.436 1.00 42.64 488 VAL A C 1
ATOM 3752 O O . VAL A 1 488 ? -24.763 12.110 29.222 1.00 39.19 488 VAL A O 1
ATOM 3756 N N . ILE A 1 489 ? -26.576 11.435 30.373 1.00 38.99 489 ILE A N 1
ATOM 3757 C CA . ILE A 1 489 ? -26.648 12.633 31.199 1.00 40.19 489 ILE A CA 1
ATOM 3758 C C . ILE A 1 489 ? -26.335 12.306 32.655 1.00 49.79 489 ILE A C 1
ATOM 3759 O O . ILE A 1 489 ? -27.163 11.736 33.365 1.00 45.35 489 ILE A O 1
ATOM 3764 N N . ILE A 1 490 ? -25.132 12.671 33.088 1.00 35.93 490 ILE A N 1
ATOM 3765 C CA . ILE A 1 490 ? -24.644 12.323 34.419 1.00 42.01 490 ILE A CA 1
ATOM 3766 C C . ILE A 1 490 ? -24.108 13.552 35.147 1.00 42.98 490 ILE A C 1
ATOM 3767 O O . ILE A 1 490 ? -23.296 14.298 34.596 1.00 40.36 490 ILE A O 1
ATOM 3772 N N . ASP A 1 491 ? -24.577 13.754 36.377 1.00 46.30 491 ASP A N 1
ATOM 3773 C CA . ASP A 1 491 ? -24.130 14.851 37.240 1.00 41.50 491 ASP A CA 1
ATOM 3774 C C . ASP A 1 491 ? -24.251 16.208 36.555 1.00 43.50 491 ASP A C 1
ATOM 3775 O O . ASP A 1 491 ? -23.361 17.048 36.667 1.00 42.46 491 ASP A O 1
ATOM 3780 N N . GLY A 1 492 ? -25.352 16.409 35.835 1.00 50.00 492 GLY A N 1
ATOM 3781 C CA . GLY A 1 492 ? -25.610 17.669 35.162 1.00 48.46 492 GLY A CA 1
ATOM 3782 C C . GLY A 1 492 ? -24.757 17.916 33.927 1.00 51.30 492 GLY A C 1
ATOM 3783 O O . GLY A 1 492 ? -24.668 19.046 33.450 1.00 54.38 492 GLY A O 1
ATOM 3784 N N . ARG A 1 493 ? -24.128 16.864 33.407 1.00 46.58 493 ARG A N 1
ATOM 3785 C CA . ARG A 1 493 ? -23.295 16.981 32.211 1.00 48.27 493 ARG A CA 1
ATOM 3786 C C . ARG A 1 493 ? -23.683 15.979 31.118 1.00 50.01 493 ARG A C 1
ATOM 3787 O O . ARG A 1 493 ? -24.064 14.845 31.405 1.00 40.24 493 ARG A O 1
ATOM 3795 N N . ASN A 1 494 ? -23.564 16.404 29.863 1.00 51.61 494 ASN A N 1
ATOM 3796 C CA . ASN A 1 494 ? -23.910 15.560 28.723 1.00 36.58 494 ASN A CA 1
ATOM 3797 C C . ASN A 1 494 ? -22.712 14.807 28.170 1.00 37.75 494 ASN A C 1
ATOM 3798 O O . ASN A 1 494 ? -21.611 15.347 28.092 1.00 41.57 494 ASN A O 1
ATOM 3803 N N . HIS A 1 495 ? -22.936 13.555 27.787 1.00 39.48 495 HIS A N 1
ATOM 3804 C CA . HIS A 1 495 ? -21.924 12.754 27.112 1.00 32.54 495 HIS A CA 1
ATOM 3805 C C . HIS A 1 495 ? -22.565 11.983 25.962 1.00 45.66 495 HIS A C 1
ATOM 3806 O O . HIS A 1 495 ? -23.618 11.367 26.139 1.00 36.03 495 HIS A O 1
ATOM 3813 N N . TYR A 1 496 ? -21.932 12.017 24.792 1.00 32.50 496 TYR A N 1
ATOM 3814 C CA . TYR A 1 496 ? -22.364 11.184 23.679 1.00 42.32 496 TYR A CA 1
ATOM 3815 C C . TYR A 1 496 ? -21.750 9.797 23.823 1.00 40.92 496 TYR A C 1
ATOM 3816 O O . TYR A 1 496 ? -20.530 9.660 23.954 1.00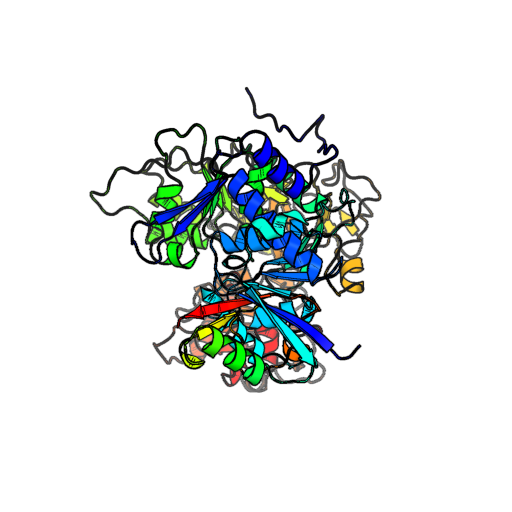 40.71 496 TYR A O 1
ATOM 3825 N N . PRO A 1 497 ? -22.599 8.759 23.799 1.00 34.72 497 PRO A N 1
ATOM 3826 C CA . PRO A 1 497 ? -22.182 7.371 24.052 1.00 39.84 497 PRO A CA 1
ATOM 3827 C C . PRO A 1 497 ? -21.093 6.898 23.108 1.00 39.90 497 PRO A C 1
ATOM 3828 O O . PRO A 1 497 ? -20.154 6.247 23.573 1.00 34.74 497 PRO A O 1
ATOM 3832 N N . GLN A 1 498 ? -21.217 7.214 21.816 1.00 30.01 498 GLN A N 1
ATOM 3833 C CA . GLN A 1 498 ? -20.222 6.787 20.837 1.00 36.51 498 GLN A CA 1
ATOM 3834 C C . GLN A 1 498 ? -18.865 7.423 21.152 1.00 33.47 498 GLN A C 1
ATOM 3835 O O . GLN A 1 498 ? -17.821 6.831 20.892 1.00 37.38 498 GLN A O 1
ATOM 3841 N N . ASP A 1 499 ? -18.885 8.619 21.731 1.00 42.09 499 ASP A N 1
ATOM 3842 C CA . ASP A 1 499 ? -17.658 9.278 22.169 1.00 28.56 499 ASP A CA 1
ATOM 3843 C C . ASP A 1 499 ? -17.052 8.527 23.360 1.00 37.80 499 ASP A C 1
ATOM 3844 O O . ASP A 1 499 ? -15.846 8.276 23.404 1.00 35.04 499 ASP A O 1
ATOM 3849 N N . LEU A 1 500 ? -17.896 8.146 24.314 1.00 37.65 500 LEU A N 1
ATOM 3850 C CA . LEU A 1 500 ? -17.447 7.345 25.447 1.00 36.20 500 LEU A CA 1
ATOM 3851 C C . LEU A 1 500 ? -16.962 5.965 25.000 1.00 36.13 500 LEU A C 1
ATOM 3852 O O . LEU A 1 500 ? -15.906 5.502 25.430 1.00 39.37 500 LEU A O 1
ATOM 3857 N N . GLU A 1 501 ? -17.737 5.313 24.137 1.00 37.67 501 GLU A N 1
ATOM 3858 C CA . GLU A 1 501 ? -17.364 4.002 23.603 1.00 41.45 501 GLU A CA 1
ATOM 3859 C C . GLU A 1 501 ? -16.021 4.032 22.875 1.00 40.33 501 GLU A C 1
ATOM 3860 O O . GLU A 1 501 ? -15.244 3.080 22.948 1.00 43.66 501 GLU A O 1
ATOM 3866 N N . TYR A 1 502 ? -15.742 5.131 22.183 1.00 36.86 502 TYR A N 1
ATOM 3867 C CA . TYR A 1 502 ? -14.471 5.272 21.487 1.00 38.63 502 TYR A CA 1
ATOM 3868 C C . TYR A 1 502 ? -13.298 5.352 22.469 1.00 52.07 502 TYR A C 1
ATOM 3869 O O . TYR A 1 502 ? -12.236 4.785 22.216 1.00 56.56 502 TYR A O 1
ATOM 3878 N N . SER A 1 503 ? -13.483 6.057 23.585 1.00 42.04 503 SER A N 1
ATOM 3879 C CA . SER A 1 503 ? -12.437 6.136 24.607 1.00 38.26 503 SER A CA 1
ATOM 3880 C C . SER A 1 503 ? -12.182 4.769 25.238 1.00 39.82 503 SER A C 1
ATOM 3881 O O . SER A 1 503 ? -11.038 4.398 25.503 1.00 43.49 503 SER A O 1
ATOM 3884 N N . ALA A 1 504 ? -13.256 4.020 25.460 1.00 38.74 504 ALA A N 1
ATOM 3885 C CA . ALA A 1 504 ? -13.159 2.701 26.071 1.00 46.94 504 ALA A CA 1
ATOM 3886 C C . ALA A 1 504 ? -12.392 1.709 25.194 1.00 55.66 504 ALA A C 1
ATOM 3887 O O . ALA A 1 504 ? -11.579 0.936 25.704 1.00 47.95 504 ALA A O 1
ATOM 3889 N N . GLN A 1 505 ? -12.642 1.723 23.884 1.00 50.41 505 GLN A N 1
ATOM 3890 C CA . GLN A 1 505 ? -11.948 0.794 22.990 1.00 53.98 505 GLN A CA 1
ATOM 3891 C C . GLN A 1 505 ? -10.485 1.204 22.815 1.00 52.41 505 GLN A C 1
ATOM 3892 O O . GLN A 1 505 ? -9.610 0.360 22.620 1.00 57.19 505 GLN A O 1
ATOM 3898 N N . GLU A 1 506 ? -10.229 2.506 22.888 1.00 51.91 506 GLU A N 1
ATOM 3899 C CA . GLU A 1 506 ? -8.875 3.035 22.784 1.00 51.36 506 GLU A CA 1
ATOM 3900 C C . GLU A 1 506 ? -8.047 2.691 24.024 1.00 54.77 506 GLU A C 1
ATOM 3901 O O . GLU A 1 506 ? -6.819 2.613 23.966 1.00 53.45 506 GLU A O 1
ATOM 3907 N N . ALA A 1 507 ? -8.733 2.474 25.141 1.00 47.34 507 ALA A N 1
ATOM 3908 C CA . ALA A 1 507 ? -8.070 2.274 26.424 1.00 50.14 507 ALA A CA 1
ATOM 3909 C C . ALA A 1 507 ? -7.600 0.839 26.631 1.00 61.53 507 ALA A C 1
ATOM 3910 O O . ALA A 1 507 ? -6.630 0.600 27.349 1.00 59.00 507 ALA A O 1
ATOM 3912 N N . SER A 1 508 ? -8.289 -0.113 26.011 1.00 56.99 508 SER A N 1
ATOM 3913 C CA . SER A 1 508 ? -8.004 -1.522 26.258 1.00 53.02 508 SER A CA 1
ATOM 3914 C C . SER A 1 508 ? -7.970 -2.344 24.971 1.00 66.34 508 SER A C 1
ATOM 3915 O O . SER A 1 508 ? -8.730 -2.092 24.033 1.00 64.63 508 SER A O 1
ATOM 3918 N N . LYS A 1 509 ? -7.074 -3.326 24.936 1.00 68.73 509 LYS A N 1
ATOM 3919 C CA . LYS A 1 509 ? -6.973 -4.240 23.805 1.00 70.42 509 LYS A CA 1
ATOM 3920 C C . LYS A 1 509 ? -8.172 -5.174 23.759 1.00 69.23 509 LYS A C 1
ATOM 3921 O O . LYS A 1 509 ? -8.593 -5.609 22.687 1.00 71.24 509 LYS A O 1
ATOM 3927 N N . ALA A 1 510 ? -8.726 -5.468 24.931 1.00 63.40 510 ALA A N 1
ATOM 3928 C CA . ALA A 1 510 ? -9.850 -6.390 25.046 1.00 59.58 510 ALA A CA 1
ATOM 3929 C C . ALA A 1 510 ? -11.179 -5.746 24.638 1.00 64.67 510 ALA A C 1
ATOM 3930 O O . ALA A 1 510 ? -12.224 -6.396 24.660 1.00 60.88 510 ALA A O 1
ATOM 3932 N N . ILE A 1 511 ? -11.137 -4.469 24.272 1.00 77.85 511 ILE A N 1
ATOM 3933 C CA . ILE A 1 511 ? -12.340 -3.754 23.860 1.00 62.74 511 ILE A CA 1
ATOM 3934 C C . ILE A 1 511 ? -12.259 -3.369 22.387 1.00 69.76 511 ILE A C 1
ATOM 3935 O O . ILE A 1 511 ? -11.422 -2.553 21.991 1.00 66.90 511 ILE A O 1
ATOM 3940 N N . ARG A 1 512 ? -13.134 -3.967 21.584 1.00 86.35 512 ARG A N 1
ATOM 3941 C CA . ARG A 1 512 ? -13.154 -3.746 20.140 1.00 64.36 512 ARG A CA 1
ATOM 3942 C C . ARG A 1 512 ? -14.229 -2.736 19.748 1.00 67.08 512 ARG A C 1
ATOM 3943 O O . ARG A 1 512 ? -15.340 -2.766 20.283 1.00 55.93 512 ARG A O 1
ATOM 3951 N N . THR A 1 513 ? -13.904 -1.844 18.815 1.00 56.28 513 THR A N 1
ATOM 3952 C CA . THR A 1 513 ? -14.894 -0.903 18.298 1.00 66.06 513 THR A CA 1
ATOM 3953 C C . THR A 1 513 ? -16.077 -1.666 17.699 1.00 65.47 513 THR A C 1
ATOM 3954 O O . THR A 1 513 ? -15.894 -2.675 17.019 1.00 61.37 513 THR A O 1
ATOM 3958 N N . GLY A 1 514 ? -17.287 -1.194 17.978 1.00 55.79 514 GLY A N 1
ATOM 3959 C CA . GLY A 1 514 ? -18.489 -1.827 17.475 1.00 46.32 514 GLY A CA 1
ATOM 3960 C C . GLY A 1 514 ? -18.982 -2.931 18.385 1.00 55.40 514 GLY A C 1
ATOM 3961 O O . GLY A 1 514 ? -20.044 -3.508 18.152 1.00 63.69 514 GLY A O 1
ATOM 3962 N N . TYR A 1 5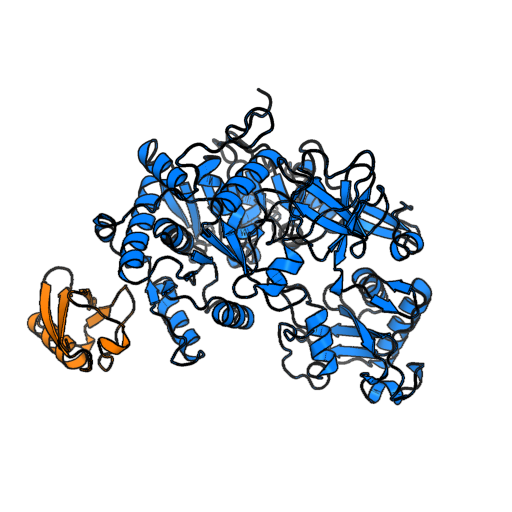15 ? -18.210 -3.227 19.424 1.00 50.33 515 TYR A N 1
ATOM 3963 C CA . TYR A 1 515 ? -18.578 -4.274 20.369 1.00 59.47 515 TYR A CA 1
ATOM 3964 C C . TYR A 1 515 ? -18.630 -3.749 21.800 1.00 58.47 515 TYR A C 1
ATOM 3965 O O . TYR A 1 515 ? -18.380 -4.496 22.746 1.00 49.98 515 TYR A O 1
ATOM 3974 N N . VAL A 1 516 ? -18.956 -2.468 21.953 1.00 53.54 516 VAL A N 1
ATOM 3975 C CA . VAL A 1 516 ? -19.021 -1.842 23.270 1.00 41.24 516 VAL A CA 1
ATOM 3976 C C . VAL A 1 516 ? -20.147 -0.811 23.323 1.00 42.36 516 VAL A C 1
ATOM 3977 O O . VAL A 1 516 ? -20.383 -0.089 22.358 1.00 40.98 516 VAL A O 1
ATOM 3981 N N . ALA A 1 517 ? -20.859 -0.763 24.446 1.00 35.35 517 ALA A N 1
ATOM 3982 C CA . ALA A 1 517 ? -21.957 0.184 24.608 1.00 38.54 517 ALA A CA 1
ATOM 3983 C C . ALA A 1 517 ? -21.863 0.970 25.918 1.00 48.44 517 ALA A C 1
ATOM 3984 O O . ALA A 1 517 ? -21.556 0.413 26.976 1.00 41.87 517 ALA A O 1
ATOM 3986 N N . ALA A 1 518 ? -22.150 2.266 25.837 1.00 41.27 518 ALA A N 1
ATOM 3987 C CA . ALA A 1 518 ? -22.195 3.123 27.014 1.00 35.94 518 ALA A CA 1
ATOM 3988 C C . ALA A 1 518 ? -23.613 3.623 27.257 1.00 35.44 518 ALA A C 1
ATOM 3989 O O . ALA A 1 518 ? -24.290 4.084 26.338 1.00 36.18 518 ALA A O 1
ATOM 3991 N N . PHE A 1 519 ? -24.060 3.525 28.503 1.00 35.96 519 PHE A N 1
ATOM 3992 C CA . PHE A 1 519 ? -25.383 4.002 28.891 1.00 34.35 519 PHE A CA 1
ATOM 3993 C C . PHE A 1 519 ? -25.386 4.268 30.392 1.00 40.09 519 PHE A C 1
ATOM 3994 O O . PHE A 1 519 ? -24.449 3.883 31.091 1.00 41.65 519 PHE A O 1
ATOM 4002 N N . SER A 1 520 ? -26.434 4.921 30.888 1.00 32.11 520 SER A N 1
ATOM 4003 C CA . SER A 1 520 ? -26.550 5.165 32.319 1.00 36.20 520 SER A CA 1
ATOM 4004 C C . SER A 1 520 ? -27.781 4.491 32.915 1.00 46.85 520 SER A C 1
ATOM 4005 O O . SER A 1 520 ? -28.775 4.247 32.224 1.00 43.14 520 SER A O 1
ATOM 4008 N N . VAL A 1 521 ? -27.697 4.187 34.205 1.00 41.86 521 VAL A N 1
ATOM 4009 C CA . VAL A 1 521 ? -28.824 3.662 34.965 1.00 43.56 521 VAL A CA 1
ATOM 4010 C C . VAL A 1 521 ? -28.909 4.386 36.308 1.00 50.23 521 VAL A C 1
ATOM 4011 O O . VAL A 1 521 ? -27.899 4.896 36.803 1.00 41.13 521 VAL A O 1
ATOM 4015 N N . PRO A 1 522 ? -30.116 4.460 36.893 1.00 40.88 522 PRO A N 1
ATOM 4016 C CA . PRO A 1 522 ? -30.218 4.998 38.253 1.00 50.92 522 PRO A CA 1
ATOM 4017 C C . PRO A 1 522 ? -29.335 4.203 39.212 1.00 48.94 522 PRO A C 1
ATOM 4018 O O . PRO A 1 522 ? -29.235 2.982 39.073 1.00 40.18 522 PRO A O 1
ATOM 4022 N N . ALA A 1 523 ? -28.692 4.896 40.149 1.00 41.67 523 ALA A N 1
ATOM 4023 C CA . ALA A 1 523 ? -27.721 4.279 41.051 1.00 51.20 523 ALA A CA 1
ATOM 4024 C C . ALA A 1 523 ? -28.277 3.069 41.803 1.00 37.32 523 ALA A C 1
ATOM 4025 O O . ALA A 1 523 ? -27.589 2.057 41.950 1.00 41.97 523 ALA A O 1
ATOM 4027 N N . ASN A 1 524 ? -29.520 3.167 42.265 1.00 47.70 524 ASN A N 1
ATOM 4028 C CA . ASN A 1 524 ? -30.114 2.102 43.070 1.00 55.56 524 ASN A CA 1
ATOM 4029 C C . ASN A 1 524 ? -30.552 0.885 42.254 1.00 64.51 524 ASN A C 1
ATOM 4030 O O . ASN A 1 524 ? -31.005 -0.111 42.818 1.00 63.79 524 ASN A O 1
ATOM 4035 N N . GLN A 1 525 ? -30.417 0.959 40.932 1.00 54.42 525 GLN A N 1
ATOM 4036 C CA . GLN A 1 525 ? -30.715 -0.193 40.084 1.00 53.56 525 GLN A CA 1
ATOM 4037 C C . GLN A 1 525 ? -29.432 -0.908 39.676 1.00 47.64 525 GLN A C 1
ATOM 4038 O O . GLN A 1 525 ? -29.462 -1.884 38.925 1.00 47.89 525 GLN A O 1
ATOM 4044 N N . LEU A 1 526 ? -28.304 -0.420 40.182 1.00 46.48 526 LEU A N 1
ATOM 4045 C CA . LEU A 1 526 ? -27.021 -1.071 39.950 1.00 45.27 526 LEU A CA 1
ATOM 4046 C C . LEU A 1 526 ? -26.976 -2.417 40.662 1.00 54.04 526 LEU A C 1
ATOM 4047 O O . LEU A 1 526 ? -27.524 -2.561 41.757 1.00 49.41 526 LEU A O 1
ATOM 4052 N N . PRO A 1 527 ? -26.322 -3.412 40.042 1.00 60.49 527 PRO A N 1
ATOM 4053 C CA . PRO A 1 527 ? -26.168 -4.734 40.657 1.00 64.21 527 PRO A CA 1
ATOM 4054 C C . PRO A 1 527 ? -25.325 -4.674 41.930 1.00 68.40 527 PRO A C 1
ATOM 4055 O O . PRO A 1 527 ? -24.664 -3.666 42.182 1.00 68.48 527 PRO A O 1
ATOM 4059 N N . ASP A 1 528 ? -25.344 -5.747 42.713 1.00 70.65 528 ASP A N 1
ATOM 4060 C CA . ASP A 1 528 ? -24.674 -5.758 44.007 1.00 74.56 528 ASP A CA 1
ATOM 4061 C C . ASP A 1 528 ? -23.151 -5.751 43.887 1.00 70.82 528 ASP A C 1
ATOM 4062 O O . ASP A 1 528 ? -22.470 -5.196 44.749 1.00 77.89 528 ASP A O 1
ATOM 4067 N N . GLU A 1 529 ? -22.625 -6.359 42.826 1.00 62.15 529 GLU A N 1
ATOM 4068 C CA . GLU A 1 529 ? -21.178 -6.406 42.602 1.00 76.40 529 GLU A CA 1
ATOM 4069 C C . GLU A 1 529 ? -20.555 -5.014 42.624 1.00 80.98 529 GLU A C 1
ATOM 4070 O O . GLU A 1 529 ? -19.452 -4.826 43.139 1.00 78.10 529 GLU A O 1
ATOM 4076 N N . VAL A 1 530 ? -21.272 -4.049 42.056 1.00 68.94 530 VAL A N 1
ATOM 4077 C CA . VAL A 1 530 ? -20.828 -2.660 42.010 1.00 69.13 530 VAL A CA 1
ATOM 4078 C C . VAL A 1 530 ? -20.554 -2.108 43.406 1.00 68.12 530 VAL A C 1
ATOM 4079 O O . VAL A 1 530 ? -19.464 -1.611 43.687 1.00 55.44 530 VAL A O 1
ATOM 4083 N N . PHE A 1 531 ? -21.555 -2.207 44.274 1.00 58.57 531 PHE A N 1
ATOM 4084 C CA . PHE A 1 531 ? -21.477 -1.660 45.623 1.00 66.59 531 PHE A CA 1
ATOM 4085 C C . PHE A 1 531 ? -20.471 -2.397 46.511 1.00 77.09 531 PHE A C 1
ATOM 4086 O O . PHE A 1 531 ? -20.035 -1.868 47.535 1.00 74.25 531 PHE A O 1
ATOM 4094 N N . GLU A 1 532 ? -20.102 -3.611 46.116 1.00 69.98 532 GLU A N 1
ATOM 4095 C CA . GLU A 1 532 ? -19.137 -4.401 46.873 1.00 70.00 532 GLU A CA 1
ATOM 4096 C C . GLU A 1 532 ? -17.723 -4.205 46.339 1.00 69.69 532 GLU A C 1
ATOM 4097 O O . GLU A 1 532 ? -16.747 -4.604 46.975 1.00 67.86 532 GLU A O 1
ATOM 4103 N N . ASN A 1 533 ? -17.622 -3.594 45.164 1.00 58.98 533 ASN A N 1
ATOM 4104 C CA . ASN A 1 533 ? -16.328 -3.272 44.575 1.00 76.30 533 ASN A CA 1
ATOM 4105 C C . ASN A 1 533 ? -15.778 -1.968 45.148 1.00 79.99 533 ASN A C 1
ATOM 4106 O O . ASN A 1 533 ? -16.492 -0.968 45.239 1.00 74.89 533 ASN A O 1
ATOM 4111 N N . ALA A 1 534 ? -14.506 -1.982 45.529 1.00 74.49 534 ALA A N 1
ATOM 4112 C CA . ALA A 1 534 ? -13.873 -0.802 46.103 1.00 73.45 534 ALA A CA 1
ATOM 4113 C C . ALA A 1 534 ? -13.659 0.287 45.054 1.00 66.42 534 ALA A C 1
ATOM 4114 O O . ALA A 1 534 ? -13.879 1.468 45.320 1.00 67.27 534 ALA A O 1
ATOM 4116 N N . HIS A 1 535 ? -13.244 -0.122 43.859 1.00 74.25 535 HIS A N 1
ATOM 4117 C CA . HIS A 1 535 ? -12.829 0.818 42.820 1.00 68.34 535 HIS A CA 1
ATOM 4118 C C . HIS A 1 535 ? -13.993 1.483 42.082 1.00 57.14 535 HIS A C 1
ATOM 4119 O O . HIS A 1 535 ? -13.775 2.331 41.216 1.00 57.32 535 HIS A O 1
ATOM 4126 N N . SER A 1 536 ? -15.222 1.106 42.420 1.00 52.92 536 SER A N 1
ATOM 4127 C CA . SER A 1 536 ? -16.388 1.662 41.741 1.00 56.92 536 SER A CA 1
ATOM 4128 C C . SER A 1 536 ? -16.600 3.133 42.104 1.00 55.70 536 SER A C 1
ATOM 4129 O O . SER A 1 536 ? -16.990 3.939 41.258 1.00 44.52 536 SER A O 1
ATOM 4132 N N . GLY A 1 537 ? -16.340 3.476 43.364 1.00 54.76 537 GLY A N 1
ATOM 4133 C CA . GLY A 1 537 ? -16.463 4.851 43.824 1.00 36.22 537 GLY A CA 1
ATOM 4134 C C . GLY A 1 537 ? -17.879 5.202 44.234 1.00 51.13 537 GLY A C 1
ATOM 4135 O O . GLY A 1 537 ? -18.240 6.377 44.331 1.00 47.00 537 GLY A O 1
ATOM 4136 N N . ILE A 1 538 ? -18.689 4.176 44.471 1.00 42.77 538 ILE A N 1
ATOM 4137 C CA . ILE A 1 538 ? -20.077 4.374 44.871 1.00 59.00 538 ILE A CA 1
ATOM 4138 C C . ILE A 1 538 ? -20.514 3.265 45.833 1.00 43.39 538 ILE A C 1
ATOM 4139 O O . ILE A 1 538 ? -20.073 2.121 45.716 1.00 52.68 538 ILE A O 1
ATOM 4144 N N . LYS A 1 539 ? -21.352 3.612 46.804 1.00 50.64 539 LYS A N 1
ATOM 4145 C CA . LYS A 1 539 ? -21.864 2.621 47.748 1.00 74.16 539 LYS A CA 1
ATOM 4146 C C . LYS A 1 539 ? -23.383 2.680 47.841 1.00 61.35 539 LYS A C 1
ATOM 4147 O O . LYS A 1 539 ? -23.999 3.672 47.446 1.00 50.96 539 LYS A O 1
ATOM 4153 N N . ARG A 1 540 ? -23.975 1.614 48.376 1.00 60.80 540 ARG A N 1
ATOM 4154 C CA . ARG A 1 540 ? -25.421 1.419 48.327 1.00 62.08 540 ARG A CA 1
ATOM 4155 C C . ARG A 1 540 ? -26.218 2.523 49.015 1.00 57.28 540 ARG A C 1
ATOM 4156 O O . ARG A 1 540 ? -25.899 2.947 50.126 1.00 58.59 540 ARG A O 1
ATOM 4164 N N . ASP A 1 541 ? -27.253 2.984 48.321 1.00 60.58 541 ASP A N 1
ATOM 4165 C CA . ASP A 1 541 ? -28.213 3.937 48.859 1.00 52.19 541 ASP A CA 1
ATOM 4166 C C . ASP A 1 541 ? -29.519 3.732 48.102 1.00 68.00 541 ASP A C 1
ATOM 4167 O O . ASP A 1 541 ? -29.594 4.006 46.903 1.00 73.60 541 ASP A O 1
ATOM 4172 N N . PRO A 1 542 ? -30.552 3.241 48.803 1.00 74.87 542 PRO A N 1
ATOM 4173 C CA . PRO A 1 542 ? -31.853 2.930 48.200 1.00 66.09 542 PRO A CA 1
ATOM 4174 C C . PRO A 1 542 ? -32.605 4.165 47.712 1.00 65.03 542 PRO A C 1
ATOM 4175 O O . PRO A 1 542 ? -33.559 4.029 46.944 1.00 74.15 542 PRO A O 1
ATOM 4179 N N . ASP A 1 543 ? -32.185 5.348 48.147 1.00 59.28 543 ASP A N 1
ATOM 4180 C CA . ASP A 1 543 ? -32.851 6.581 47.739 1.00 72.05 543 ASP A CA 1
ATOM 4181 C C . ASP A 1 543 ? -32.049 7.346 46.688 1.00 69.58 543 ASP A C 1
ATOM 4182 O O . ASP A 1 543 ? -32.477 8.400 46.215 1.00 63.46 543 ASP A O 1
ATOM 4187 N N . ASP A 1 544 ? -30.885 6.809 46.330 1.00 56.57 544 ASP A N 1
ATOM 4188 C CA . ASP A 1 544 ? -30.040 7.407 45.302 1.00 62.07 544 ASP A CA 1
ATOM 4189 C C . ASP A 1 544 ? -30.480 6.947 43.918 1.00 48.89 544 ASP A C 1
ATOM 4190 O O . ASP A 1 544 ? -30.239 5.802 43.533 1.00 49.29 544 ASP A O 1
ATOM 4195 N N . THR A 1 545 ? -31.128 7.840 43.176 1.00 42.68 545 THR A N 1
ATOM 4196 C CA . THR A 1 545 ? -31.596 7.520 41.830 1.00 45.90 545 THR A CA 1
ATOM 4197 C C . THR A 1 545 ? -30.762 8.208 40.751 1.00 60.19 545 THR A C 1
ATOM 4198 O O . THR A 1 545 ? -31.112 8.162 39.570 1.00 61.82 545 THR A O 1
ATOM 4202 N N . SER A 1 546 ? -29.665 8.844 41.158 1.00 52.75 546 SER A N 1
ATOM 4203 C CA . SER A 1 546 ? -28.816 9.586 40.227 1.00 57.91 546 SER A CA 1
ATOM 4204 C C . SER A 1 546 ? -28.228 8.665 39.152 1.00 43.46 546 SER A C 1
ATOM 4205 O O . SER A 1 546 ? -27.839 7.533 39.439 1.00 39.52 546 SER A O 1
ATOM 4208 N N . GLU A 1 547 ? -28.171 9.157 37.917 1.00 48.42 547 GLU A N 1
ATOM 4209 C CA . GLU A 1 547 ? -27.677 8.366 36.789 1.00 38.97 547 GLU A CA 1
ATOM 4210 C C . GLU A 1 547 ? -26.189 8.052 36.910 1.00 36.55 547 GLU A C 1
ATOM 4211 O O . GLU A 1 547 ? -25.379 8.937 37.177 1.00 39.38 547 GLU A O 1
ATOM 4217 N N . GLN A 1 548 ? -25.842 6.786 36.704 1.00 37.63 548 GLN A N 1
ATOM 4218 C CA . GLN A 1 548 ? -24.459 6.330 36.789 1.00 35.11 548 GLN A CA 1
ATOM 4219 C C . GLN A 1 548 ? -24.036 5.623 35.503 1.00 40.24 548 GLN A C 1
ATOM 4220 O O . GLN A 1 548 ? -24.839 4.925 34.894 1.00 40.24 548 GLN A O 1
ATOM 4226 N N . LEU A 1 549 ? -22.772 5.790 35.116 1.00 37.40 549 LEU A N 1
ATOM 4227 C CA . LEU A 1 549 ? -22.254 5.262 33.852 1.00 35.33 549 LEU A CA 1
ATOM 4228 C C . LEU A 1 549 ? -21.931 3.773 33.890 1.00 47.81 549 LEU A C 1
ATOM 4229 O O . LEU A 1 549 ? -21.257 3.290 34.803 1.00 42.36 549 LEU A O 1
ATOM 4234 N N . VAL A 1 550 ? -22.401 3.058 32.872 1.00 43.39 550 VAL A N 1
ATOM 4235 C CA . VAL A 1 550 ? -22.119 1.637 32.720 1.00 38.12 550 VAL A CA 1
ATOM 4236 C C . VAL A 1 550 ? -21.547 1.353 31.334 1.00 42.10 550 VAL A C 1
ATOM 4237 O O . VAL A 1 550 ? -22.048 1.863 30.332 1.00 41.01 550 VAL A O 1
ATOM 4241 N N . ILE A 1 551 ? -20.485 0.555 31.285 1.00 34.55 551 ILE A N 1
ATOM 4242 C CA . ILE A 1 551 ? -19.920 0.098 30.022 1.00 37.83 551 ILE A CA 1
ATOM 4243 C C . ILE A 1 551 ? -20.114 -1.413 29.873 1.00 52.72 551 ILE A C 1
ATOM 4244 O O . ILE A 1 551 ? -19.753 -2.179 30.766 1.00 46.94 551 ILE A O 1
ATOM 4249 N N . VAL A 1 552 ? -20.699 -1.834 28.755 1.00 47.69 552 VAL A N 1
ATOM 4250 C CA . VAL A 1 552 ? -20.803 -3.253 28.421 1.00 42.69 552 VAL A CA 1
ATOM 4251 C C . VAL A 1 552 ? -20.048 -3.545 27.125 1.00 43.91 552 VAL A C 1
ATOM 4252 O O . VAL A 1 552 ? -20.231 -2.855 26.122 1.00 50.19 552 VAL A O 1
ATOM 4256 N N . ALA A 1 553 ? -19.197 -4.563 27.147 1.00 43.54 553 ALA A N 1
ATOM 4257 C CA . ALA A 1 553 ? -18.383 -4.886 25.985 1.00 43.12 553 ALA A CA 1
ATOM 4258 C C . ALA A 1 553 ? -18.257 -6.388 25.773 1.00 65.67 553 ALA A C 1
ATOM 4259 O O . ALA A 1 553 ? -18.391 -7.178 26.710 1.00 51.33 553 ALA A O 1
ATOM 4261 N N . GLU A 1 554 ? -17.995 -6.773 24.528 1.00 53.42 554 GLU A N 1
ATOM 4262 C CA . GLU A 1 554 ? -17.788 -8.173 24.186 1.00 58.18 554 GLU A CA 1
ATOM 4263 C C . GLU A 1 554 ? -16.319 -8.480 23.959 1.00 68.02 554 GLU A C 1
ATOM 4264 O O . GLU A 1 554 ? -15.569 -7.655 23.442 1.00 73.22 554 GLU A O 1
ATOM 4270 N N . ARG A 1 555 ? -15.925 -9.682 24.345 1.00 75.72 555 ARG A N 1
ATOM 4271 C CA . ARG A 1 555 ? -14.595 -10.181 24.095 1.00 84.04 555 ARG A CA 1
ATOM 4272 C C . ARG A 1 555 ? -14.619 -10.848 22.738 1.00 88.01 555 ARG A C 1
ATOM 4273 O O . ARG A 1 555 ? -15.697 -11.066 22.188 1.00 97.13 555 ARG A O 1
ATOM 4281 N N . ALA A 1 556 ? -13.452 -11.152 22.182 1.00 95.09 556 ALA A N 1
ATOM 4282 C CA . ALA A 1 556 ? -13.413 -11.905 20.937 1.00 115.71 556 ALA A CA 1
ATOM 4283 C C . ALA A 1 556 ? -13.889 -13.335 21.200 1.00 127.98 556 ALA A C 1
ATOM 4284 O O . ALA A 1 556 ? -13.718 -13.851 22.306 1.00 120.64 556 ALA A O 1
ATOM 4286 N N . PRO A 1 557 ? -14.507 -13.975 20.194 1.00 128.28 557 PRO A N 1
ATOM 4287 C CA . PRO A 1 557 ? -14.824 -15.402 20.339 1.00 128.62 557 PRO A CA 1
ATOM 4288 C C . PRO A 1 557 ? -13.533 -16.229 20.350 1.00 134.93 557 PRO A C 1
ATOM 4289 O O . PRO A 1 557 ? -12.825 -16.262 19.344 1.00 125.04 557 PRO A O 1
ATOM 4293 N N . GLY A 1 558 ? -13.234 -16.868 21.480 1.00 131.40 558 GLY A N 1
ATOM 4294 C CA . GLY A 1 558 ? -11.928 -17.462 21.716 1.00 128.73 558 GLY A CA 1
ATOM 4295 C C . GLY A 1 558 ? -11.104 -16.522 22.583 1.00 134.84 558 GLY A C 1
ATOM 4296 O O . GLY A 1 558 ? -11.563 -15.427 22.900 1.00 132.49 558 GLY A O 1
ATOM 4297 N N . ALA A 1 559 ? -9.906 -16.951 22.979 1.00 136.70 559 ALA A N 1
ATOM 4298 C CA . ALA A 1 559 ? -8.931 -16.106 23.695 1.00 138.99 559 ALA A CA 1
ATOM 4299 C C . ALA A 1 559 ? -9.362 -15.694 25.112 1.00 143.24 559 ALA A C 1
ATOM 4300 O O . ALA A 1 559 ? -8.733 -14.870 25.757 1.00 125.71 559 ALA A O 1
ATOM 4302 N N . HIS A 1 560 ? -10.488 -16.240 25.534 1.00 147.05 560 HIS A N 1
ATOM 4303 C CA . HIS A 1 560 ? -10.742 -16.749 26.882 1.00 142.31 560 HIS A CA 1
ATOM 4304 C C . HIS A 1 560 ? -9.469 -17.192 27.655 1.00 142.27 560 HIS A C 1
ATOM 4305 O O . HIS A 1 560 ? -8.822 -18.177 27.260 1.00 134.38 560 HIS A O 1
ATOM 4312 N N . LYS A 1 561 ? -9.117 -16.536 28.772 1.00 134.39 561 LYS A N 1
ATOM 4313 C CA . LYS A 1 561 ? -9.913 -15.536 29.506 1.00 115.07 561 LYS A CA 1
ATOM 4314 C C . LYS A 1 561 ? -8.920 -14.600 30.224 1.00 112.85 561 LYS A C 1
ATOM 4315 O O . LYS A 1 561 ? -7.859 -15.052 30.648 1.00 116.59 561 LYS A O 1
ATOM 4321 N N . LEU A 1 562 ? -9.214 -13.302 30.314 1.00 109.68 562 LEU A N 1
ATOM 4322 C CA . LEU A 1 562 ? -8.295 -12.370 30.979 1.00 104.01 562 LEU A CA 1
ATOM 4323 C C . LEU A 1 562 ? -8.968 -11.601 32.116 1.00 93.23 562 LEU A C 1
ATOM 4324 O O . LEU A 1 562 ? -10.181 -11.404 32.109 1.00 90.46 562 LEU A O 1
ATOM 4329 N N . ASP A 1 563 ? -8.171 -11.151 33.083 1.00 88.54 563 ASP A N 1
ATOM 4330 C CA . ASP A 1 563 ? -8.711 -10.538 34.296 1.00 87.15 563 ASP A CA 1
ATOM 4331 C C . ASP A 1 563 ? -9.431 -9.223 33.999 1.00 76.39 563 ASP A C 1
ATOM 4332 O O . ASP A 1 563 ? -8.873 -8.313 33.382 1.00 74.60 563 ASP A O 1
ATOM 4337 N N . ILE A 1 564 ? -10.677 -9.142 34.458 1.00 65.24 564 ILE A N 1
ATOM 4338 C CA . ILE A 1 564 ? -11.533 -7.977 34.262 1.00 64.04 564 ILE A CA 1
ATOM 4339 C C . ILE A 1 564 ? -11.025 -6.768 35.058 1.00 71.76 564 ILE A C 1
ATOM 4340 O O . ILE A 1 564 ? -11.387 -5.623 34.776 1.00 60.99 564 ILE A O 1
ATOM 4345 N N . GLY A 1 565 ? -10.172 -7.036 36.043 1.00 59.75 565 GLY A N 1
ATOM 4346 C CA . GLY A 1 565 ? -9.613 -6.004 36.899 1.00 49.57 565 GLY A CA 1
ATOM 4347 C C . GLY A 1 565 ? -8.880 -4.884 36.182 1.00 56.44 565 GLY A C 1
ATOM 4348 O O . GLY A 1 565 ? -9.336 -3.742 36.193 1.00 54.76 565 GLY A O 1
ATOM 4349 N N . PRO A 1 566 ? -7.731 -5.199 35.563 1.00 58.62 566 PRO A N 1
ATOM 4350 C CA . PRO A 1 566 ? -6.950 -4.185 34.844 1.00 57.20 566 PRO A CA 1
ATOM 4351 C C . PRO A 1 566 ? -7.645 -3.669 33.581 1.00 68.32 566 PRO A C 1
ATOM 4352 O O . PRO A 1 566 ? -7.285 -2.602 33.081 1.00 67.04 566 PRO A O 1
ATOM 4356 N N . ILE A 1 567 ? -8.616 -4.415 33.066 1.00 62.91 567 ILE A N 1
ATOM 4357 C CA . ILE A 1 567 ? -9.401 -3.939 31.935 1.00 60.54 567 ILE A CA 1
ATOM 4358 C C . ILE A 1 567 ? -10.319 -2.822 32.409 1.00 53.47 567 ILE A C 1
ATOM 4359 O O . ILE A 1 567 ? -10.407 -1.767 31.783 1.00 49.11 567 ILE A O 1
ATOM 4364 N N . THR A 1 568 ? -11.000 -3.071 33.525 1.00 41.67 568 THR A N 1
ATOM 4365 C CA . THR A 1 568 ? -11.881 -2.087 34.138 1.00 51.05 568 THR A CA 1
ATOM 4366 C C . THR A 1 568 ? -11.104 -0.844 34.566 1.00 58.20 568 THR A C 1
ATOM 4367 O O . THR A 1 568 ? -11.555 0.282 34.358 1.00 53.92 568 THR A O 1
ATOM 4371 N N . ASP A 1 569 ? -9.930 -1.058 35.157 1.00 56.12 569 ASP A N 1
ATOM 4372 C CA . ASP A 1 569 ? -9.086 0.045 35.613 1.00 69.32 569 ASP A CA 1
ATOM 4373 C C . ASP A 1 569 ? -8.682 0.958 34.454 1.00 58.87 569 ASP A C 1
ATOM 4374 O O . ASP A 1 569 ? -8.784 2.182 34.550 1.00 48.27 569 ASP A O 1
ATOM 4379 N N . ASP A 1 570 ? -8.230 0.352 33.361 1.00 44.80 570 ASP A N 1
ATOM 4380 C CA . ASP A 1 570 ? -7.813 1.095 32.178 1.00 44.46 570 ASP A CA 1
ATOM 4381 C C . ASP A 1 570 ? -8.958 1.913 31.578 1.00 55.46 570 ASP A C 1
ATOM 4382 O O . ASP A 1 570 ? -8.774 3.072 31.199 1.00 49.36 570 ASP A O 1
ATOM 4387 N N . ILE A 1 571 ? -10.136 1.303 31.491 1.00 45.54 571 ILE A N 1
ATOM 4388 C CA . ILE A 1 571 ? -11.305 1.972 30.930 1.00 47.33 571 ILE A CA 1
ATOM 4389 C C . ILE A 1 571 ? -11.753 3.120 31.827 1.00 43.99 571 ILE A C 1
ATOM 4390 O O . ILE A 1 571 ? -12.055 4.218 31.348 1.00 43.78 571 ILE A O 1
ATOM 4395 N N . ARG A 1 572 ? -11.789 2.860 33.132 1.00 46.35 572 ARG A N 1
ATOM 4396 C CA . ARG A 1 572 ? -12.260 3.844 34.099 1.00 47.33 572 ARG A CA 1
ATOM 4397 C C . ARG A 1 572 ? -11.371 5.083 34.116 1.00 40.52 572 ARG A C 1
ATOM 4398 O O . ARG A 1 572 ? -11.870 6.207 34.098 1.00 43.10 572 ARG A O 1
ATOM 4406 N N . ALA A 1 573 ? -10.059 4.872 34.132 1.00 38.57 573 ALA A N 1
ATOM 4407 C CA . ALA A 1 573 ? -9.104 5.975 34.163 1.00 40.71 573 ALA A CA 1
ATOM 4408 C C . ALA A 1 573 ? -9.167 6.789 32.880 1.00 49.20 573 ALA A C 1
ATOM 4409 O O . ALA A 1 573 ? -9.219 8.020 32.918 1.00 43.99 573 ALA A O 1
ATOM 4411 N N . ALA A 1 574 ? -9.160 6.096 31.744 1.00 42.92 574 ALA A N 1
ATOM 4412 C CA . ALA A 1 574 ? -9.163 6.761 30.446 1.00 40.04 574 ALA A CA 1
ATOM 4413 C C . ALA A 1 574 ? -10.396 7.640 30.268 1.00 31.38 574 ALA A C 1
ATOM 4414 O O . ALA A 1 574 ? -10.293 8.778 29.814 1.00 44.70 574 ALA A O 1
ATOM 4416 N N . ILE A 1 575 ? -11.560 7.118 30.638 1.00 36.30 575 ILE A N 1
ATOM 4417 C CA . ILE A 1 575 ? -12.797 7.868 30.463 1.00 40.80 575 ILE A CA 1
ATOM 4418 C C . ILE A 1 575 ? -12.878 9.029 31.460 1.00 37.70 575 ILE A C 1
ATOM 4419 O O . ILE A 1 575 ? -13.334 10.124 31.119 1.00 38.15 575 ILE A O 1
ATOM 4424 N N . ALA A 1 576 ? -12.416 8.798 32.684 1.00 40.01 576 ALA A N 1
ATOM 4425 C CA . ALA A 1 576 ? -12.412 9.851 33.695 1.00 35.60 576 ALA A CA 1
ATOM 4426 C C . ALA A 1 576 ? -11.482 10.991 33.288 1.00 30.73 576 ALA A C 1
ATOM 4427 O O . ALA A 1 576 ? -11.833 12.164 33.413 1.00 38.66 576 ALA A O 1
ATOM 4429 N N . VAL A 1 577 ? -10.300 10.643 32.788 1.00 36.58 577 VAL A N 1
ATOM 4430 C CA . VAL A 1 577 ? -9.311 11.651 32.411 1.00 38.31 577 VAL A CA 1
ATOM 4431 C C . VAL A 1 577 ? -9.771 12.480 31.204 1.00 45.09 577 VAL A C 1
ATOM 4432 O O . VAL A 1 577 ? -9.584 13.697 31.172 1.00 39.01 577 VAL A O 1
ATOM 4436 N N . ARG A 1 578 ? -10.400 11.842 30.223 1.00 39.25 578 ARG A N 1
ATOM 4437 C CA . ARG A 1 578 ? -10.815 12.583 29.035 1.00 37.96 578 ARG A CA 1
ATOM 4438 C C . ARG A 1 578 ? -12.192 13.235 29.194 1.00 35.77 578 ARG A C 1
ATOM 4439 O O . ARG A 1 578 ? -12.419 14.342 28.696 1.00 40.02 578 ARG A O 1
ATOM 4447 N N . HIS A 1 579 ? -13.104 12.567 29.898 1.00 36.11 579 HIS A N 1
ATOM 4448 C CA . HIS A 1 579 ? -14.498 13.016 29.934 1.00 33.25 579 HIS A CA 1
ATOM 4449 C C . HIS A 1 579 ? -14.971 13.549 31.289 1.00 40.65 579 HIS A C 1
ATOM 4450 O O . HIS A 1 579 ? -16.016 14.197 31.373 1.00 41.96 579 HIS A O 1
ATOM 4457 N N . GLY A 1 580 ? -14.224 13.270 32.352 1.00 36.92 580 GLY A N 1
ATOM 4458 C CA . GLY A 1 580 ? -14.625 13.725 33.672 1.00 30.51 580 GLY A CA 1
ATOM 4459 C C . GLY A 1 580 ? -15.857 13.011 34.205 1.00 38.02 580 GLY A C 1
ATOM 4460 O O . GLY A 1 580 ? -16.657 13.590 34.944 1.00 39.71 580 GLY A O 1
ATOM 4461 N N . VAL A 1 581 ? -16.016 11.748 33.823 1.00 33.83 581 VAL A N 1
ATOM 4462 C CA . VAL A 1 581 ? -17.068 10.909 34.389 1.00 36.92 581 VAL A CA 1
ATOM 4463 C C . VAL A 1 581 ? -16.466 9.553 34.759 1.00 30.58 581 VAL A C 1
ATOM 4464 O O . VAL A 1 581 ? -15.560 9.063 34.082 1.00 34.72 581 VAL A O 1
ATOM 4468 N N . THR A 1 582 ? -16.950 8.961 35.849 1.00 32.86 582 THR A N 1
ATOM 4469 C CA . THR A 1 582 ? -16.396 7.706 36.356 1.00 36.59 582 THR A CA 1
ATOM 4470 C C . THR A 1 582 ? -17.350 6.533 36.137 1.00 31.79 582 THR A C 1
ATOM 4471 O O . THR A 1 582 ? -18.472 6.534 36.646 1.00 37.27 582 THR A O 1
ATOM 4475 N N . VAL A 1 583 ? -16.910 5.537 35.374 1.00 41.16 583 VAL A N 1
ATOM 4476 C CA . VAL A 1 583 ? -17.747 4.366 35.122 1.00 46.93 583 VAL A CA 1
ATOM 4477 C C . VAL A 1 583 ? -17.882 3.525 36.394 1.00 47.38 583 VAL A C 1
ATOM 4478 O O . VAL A 1 583 ? -16.893 3.207 37.058 1.00 45.20 583 VAL A O 1
ATOM 4482 N N . ARG A 1 584 ? -19.121 3.188 36.736 1.00 38.60 584 ARG A N 1
ATOM 4483 C CA . ARG A 1 584 ? -19.409 2.459 37.963 1.00 49.53 584 ARG A CA 1
ATOM 4484 C C . ARG A 1 584 ? -19.338 0.947 37.772 1.00 48.00 584 ARG A C 1
ATOM 4485 O O . ARG A 1 584 ? -19.263 0.201 38.746 1.00 54.46 584 ARG A O 1
ATOM 4493 N N . ASP A 1 585 ? -19.365 0.497 36.521 1.00 49.72 585 ASP A N 1
ATOM 4494 C CA . ASP A 1 585 ? -19.313 -0.936 36.237 1.00 47.48 585 ASP A CA 1
ATOM 4495 C C . ASP A 1 585 ? -18.937 -1.224 34.791 1.00 47.39 585 ASP A C 1
ATOM 4496 O O . ASP A 1 585 ? -19.505 -0.651 33.863 1.00 41.72 585 ASP A O 1
ATOM 4501 N N . VAL A 1 586 ? -17.971 -2.117 34.612 1.00 43.80 586 VAL A N 1
ATOM 4502 C CA . VAL A 1 586 ? -17.614 -2.605 33.291 1.00 40.24 586 VAL A CA 1
ATOM 4503 C C . VAL A 1 586 ? -17.954 -4.087 33.199 1.00 55.42 586 VAL A C 1
ATOM 4504 O O . VAL A 1 586 ? -17.366 -4.912 33.895 1.00 58.99 586 VAL A O 1
ATOM 4508 N N . LEU A 1 587 ? -18.915 -4.418 32.345 1.00 54.54 587 LEU A N 1
ATOM 4509 C CA . LEU A 1 587 ? -19.345 -5.798 32.180 1.00 40.33 587 LEU A CA 1
ATOM 4510 C C . LEU A 1 587 ? -18.867 -6.358 30.854 1.00 52.14 587 LEU A C 1
ATOM 4511 O O . LEU A 1 587 ? -19.180 -5.815 29.796 1.00 51.95 587 LEU A O 1
ATOM 4516 N N . LEU A 1 588 ? -18.099 -7.439 30.914 1.00 55.49 588 LEU A N 1
ATOM 4517 C CA . LEU A 1 588 ? -17.665 -8.124 29.705 1.00 63.29 588 LEU A CA 1
ATOM 4518 C C . LEU A 1 588 ? -18.527 -9.358 29.461 1.00 63.54 588 LEU A C 1
ATOM 4519 O O . LEU A 1 588 ? -18.837 -10.101 30.391 1.00 50.26 588 LEU A O 1
ATOM 4524 N N . THR A 1 589 ? -18.922 -9.557 28.206 1.00 56.10 589 THR A N 1
ATOM 4525 C CA . THR A 1 589 ? -19.736 -10.704 27.818 1.00 59.83 589 THR A CA 1
ATOM 4526 C C . THR A 1 589 ? -19.039 -11.501 26.724 1.00 49.77 589 THR A C 1
ATOM 4527 O O . THR A 1 589 ? -18.003 -11.085 26.206 1.00 62.02 589 THR A O 1
ATOM 4531 N N . ALA A 1 590 ? -19.608 -12.649 26.375 1.00 58.71 590 ALA A N 1
ATOM 4532 C CA . ALA A 1 590 ? -19.120 -13.409 25.229 1.00 63.56 590 ALA A CA 1
ATOM 4533 C C . ALA A 1 590 ? -19.567 -12.729 23.940 1.00 61.68 590 ALA A C 1
ATOM 4534 O O . ALA A 1 590 ? -20.411 -11.832 23.968 1.00 67.07 590 ALA A O 1
ATOM 4536 N N . ALA A 1 591 ? -19.002 -13.156 22.814 1.00 67.24 591 ALA A N 1
ATOM 4537 C CA . ALA A 1 591 ? -19.399 -12.620 21.516 1.00 70.35 591 ALA A CA 1
ATOM 4538 C C . ALA A 1 591 ? -20.876 -12.899 21.251 1.00 70.56 591 ALA A C 1
ATOM 4539 O O . ALA A 1 591 ? -21.397 -13.946 21.634 1.00 68.51 591 ALA A O 1
ATOM 4541 N N . GLY A 1 592 ? -21.550 -11.944 20.620 1.00 64.91 592 GLY A N 1
ATOM 4542 C CA . GLY A 1 592 ? -22.949 -12.100 20.264 1.00 48.75 592 GLY A CA 1
ATOM 4543 C C . GLY A 1 592 ? -23.920 -11.908 21.412 1.00 66.38 592 GLY A C 1
ATOM 4544 O O . GLY A 1 592 ? -25.128 -12.093 21.248 1.00 63.37 592 GLY A O 1
ATOM 4545 N N . ALA A 1 593 ? -23.403 -11.532 22.576 1.00 57.83 593 ALA A N 1
ATOM 4546 C CA . ALA A 1 593 ? -24.245 -11.328 23.741 1.00 50.84 593 ALA A CA 1
ATOM 4547 C C . ALA A 1 593 ? -25.114 -10.086 23.644 1.00 57.13 593 ALA A C 1
ATOM 4548 O O . ALA A 1 593 ? -26.283 -10.094 24.037 1.00 53.19 593 ALA A O 1
ATOM 4549 N N . ILE A 1 594 ? -24.540 -9.011 23.115 1.00 46.45 594 ILE A N 1
ATOM 4550 C CA . ILE A 1 594 ? -25.219 -7.719 23.077 1.00 58.09 594 ILE A CA 1
ATOM 4551 C C . ILE A 1 594 ? -26.246 -7.650 21.947 1.00 46.33 594 ILE A C 1
ATOM 4552 O O . ILE A 1 594 ? -25.916 -7.908 20.790 1.00 44.77 594 ILE A O 1
ATOM 4557 N N . PRO A 1 595 ? -27.498 -7.306 22.288 1.00 42.10 595 PRO A N 1
ATOM 4558 C CA . PRO A 1 595 ? -28.580 -7.144 21.311 1.00 45.47 595 PRO A CA 1
ATOM 4559 C C . PRO A 1 595 ? -28.211 -6.179 20.188 1.00 61.60 595 PRO A C 1
ATOM 4560 O O . PRO A 1 595 ? -27.618 -5.125 20.437 1.00 49.25 595 PRO A O 1
ATOM 4564 N N . ARG A 1 596 ? -28.548 -6.556 18.958 1.00 50.28 596 ARG A N 1
ATOM 4565 C CA . ARG A 1 596 ? -28.225 -5.741 17.797 1.00 51.69 596 ARG A CA 1
ATOM 4566 C C . ARG A 1 596 ? -29.441 -5.487 16.920 1.00 60.43 596 ARG A C 1
ATOM 4567 O O . ARG A 1 596 ? -30.538 -5.981 17.187 1.00 56.94 596 ARG A O 1
ATOM 4575 N N . THR A 1 597 ? -29.229 -4.701 15.872 1.00 57.97 597 THR A N 1
ATOM 4576 C CA . THR A 1 597 ? -30.310 -4.257 15.010 1.00 56.41 597 THR A CA 1
ATOM 4577 C C . THR A 1 597 ? -30.223 -4.921 13.645 1.00 58.44 597 THR A C 1
ATOM 4578 O O . THR A 1 597 ? -29.367 -5.780 13.412 1.00 54.54 597 THR A O 1
ATOM 4582 N N . SER A 1 598 ? -31.119 -4.506 12.752 1.00 67.65 598 SER A N 1
ATOM 4583 C CA . SER A 1 598 ? -31.141 -4.977 11.372 1.00 78.66 598 SER A CA 1
ATOM 4584 C C . SER A 1 598 ? -29.769 -4.839 10.735 1.00 65.41 598 SER A C 1
ATOM 4585 O O . SER A 1 598 ? -29.218 -5.804 10.203 1.00 66.38 598 SER A O 1
ATOM 4588 N N . SER A 1 599 ? -29.229 -3.624 10.812 1.00 56.70 599 SER A N 1
ATOM 4589 C CA . SER A 1 599 ? -27.927 -3.288 10.245 1.00 77.70 599 SER A CA 1
ATOM 4590 C C . SER A 1 599 ? -26.806 -4.133 10.847 1.00 63.43 599 SER A C 1
ATOM 4591 O O . SER A 1 599 ? -25.808 -4.422 10.186 1.00 74.60 599 SER A O 1
ATOM 4594 N N . GLY A 1 600 ? -26.980 -4.528 12.104 1.00 70.31 600 GLY A N 1
ATOM 4595 C CA . GLY A 1 600 ? -25.957 -5.261 12.826 1.00 58.59 600 GLY A CA 1
ATOM 4596 C C . GLY A 1 600 ? -25.291 -4.368 13.857 1.00 63.64 600 GLY A C 1
ATOM 4597 O O . GLY A 1 600 ? -24.199 -4.664 14.344 1.00 57.32 600 GLY A O 1
ATOM 4598 N N . LYS A 1 601 ? -25.949 -3.260 14.181 1.00 51.73 601 LYS A N 1
ATOM 4599 C CA . LYS A 1 601 ? -25.435 -2.335 15.185 1.00 58.47 601 LYS A CA 1
ATOM 4600 C C . LYS A 1 601 ? -26.067 -2.561 16.551 1.00 53.02 601 LYS A C 1
ATOM 4601 O O . LYS A 1 601 ? -27.224 -2.967 16.657 1.00 45.37 601 LYS A O 1
ATOM 4607 N N . ILE A 1 602 ? -25.292 -2.283 17.591 1.00 48.02 602 ILE A N 1
ATOM 4608 C CA . ILE A 1 602 ? -25.759 -2.402 18.964 1.00 44.60 602 ILE A CA 1
ATOM 4609 C C . ILE A 1 602 ? -26.969 -1.504 19.234 1.00 38.08 602 ILE A C 1
ATOM 4610 O O . ILE A 1 602 ? -26.973 -0.329 18.870 1.00 45.68 602 ILE A O 1
ATOM 4615 N N . GLY A 1 603 ? -28.007 -2.075 19.844 1.00 39.61 603 GLY A N 1
ATOM 4616 C CA . GLY A 1 603 ? -29.146 -1.303 20.312 1.00 41.00 603 GLY A CA 1
ATOM 4617 C C . GLY A 1 603 ? -28.973 -0.991 21.789 1.00 45.00 603 GLY A C 1
ATOM 4618 O O . GLY A 1 603 ? -29.130 -1.870 22.634 1.00 46.00 603 GLY A O 1
ATOM 4619 N N . ARG A 1 604 ? -28.656 0.262 22.104 1.00 45.02 604 ARG A N 1
ATOM 4620 C CA . ARG A 1 604 ? -28.198 0.618 23.449 1.00 39.86 604 ARG A CA 1
ATOM 4621 C C . ARG A 1 604 ? -29.270 0.496 24.529 1.00 34.27 604 ARG A C 1
ATOM 4622 O O . ARG A 1 604 ? -28.975 0.049 25.636 1.00 42.71 604 ARG A O 1
ATOM 4630 N N . ARG A 1 605 ? -30.502 0.891 24.228 1.00 33.58 605 ARG A N 1
ATOM 4631 C CA . ARG A 1 605 ? -31.580 0.728 25.197 1.00 42.47 605 ARG A CA 1
ATOM 4632 C C . ARG A 1 605 ? -31.828 -0.754 25.485 1.00 50.52 605 ARG A C 1
ATOM 4633 O O . ARG A 1 605 ? -32.189 -1.117 26.601 1.00 50.88 605 ARG A O 1
ATOM 4641 N N . ALA A 1 606 ? -31.622 -1.601 24.478 1.00 42.16 606 ALA A N 1
ATOM 4642 C CA . ALA A 1 606 ? -31.806 -3.041 24.630 1.00 51.94 606 ALA A CA 1
ATOM 4643 C C . ALA A 1 606 ? -30.644 -3.659 25.399 1.00 45.51 606 ALA A C 1
ATOM 4644 O O . ALA A 1 606 ? -30.829 -4.604 26.161 1.00 48.59 606 ALA A O 1
ATOM 4646 N N . CYS A 1 607 ? -29.442 -3.140 25.174 1.00 39.50 607 CYS A N 1
ATOM 4647 C CA . CYS A 1 607 ? -28.281 -3.559 25.944 1.00 44.05 607 CYS A CA 1
ATOM 4648 C C . CYS A 1 607 ? -28.462 -3.172 27.408 1.00 49.03 607 CYS A C 1
ATOM 4649 O O . CYS A 1 607 ? -28.175 -3.951 28.315 1.00 47.74 607 CYS A O 1
ATOM 4652 N N . ARG A 1 608 ? -28.958 -1.960 27.620 1.00 38.25 608 ARG A N 1
ATOM 4653 C CA . ARG A 1 608 ? -29.229 -1.451 28.954 1.00 43.59 608 ARG A CA 1
ATOM 4654 C C . ARG A 1 608 ? -30.246 -2.319 29.690 1.00 48.87 608 ARG A C 1
ATOM 4655 O O . ARG A 1 608 ? -30.053 -2.663 30.853 1.00 50.56 608 ARG A O 1
ATOM 4663 N N . ALA A 1 609 ? -31.332 -2.666 29.007 1.00 47.71 609 ALA A N 1
ATOM 4664 C CA . ALA A 1 609 ? -32.387 -3.468 29.615 1.00 49.19 609 ALA A CA 1
ATOM 4665 C C . ALA A 1 609 ? -31.883 -4.865 29.967 1.00 47.23 609 ALA A C 1
ATOM 4666 O O . ALA A 1 609 ? -32.268 -5.428 30.990 1.00 44.76 609 ALA A O 1
ATOM 4668 N N . ALA A 1 610 ? -31.015 -5.411 29.120 1.00 39.38 610 ALA A N 1
ATOM 4669 C CA . ALA A 1 610 ? -30.451 -6.741 29.335 1.00 41.76 610 ALA A CA 1
ATOM 4670 C C . ALA A 1 610 ? -29.342 -6.722 30.382 1.00 57.40 610 ALA A C 1
ATOM 4671 O O . ALA A 1 610 ? -28.992 -7.757 30.947 1.00 57.04 610 ALA A O 1
ATOM 4673 N N . TYR A 1 611 ? -28.765 -5.549 30.615 1.00 57.35 611 TYR A N 1
ATOM 4674 C CA . TYR A 1 611 ? -27.814 -5.390 31.704 1.00 53.92 611 TYR A CA 1
ATOM 4675 C C . TYR A 1 611 ? -28.579 -5.408 33.018 1.00 50.95 611 TYR A C 1
ATOM 4676 O O . TYR A 1 611 ? -28.199 -6.086 33.971 1.00 56.12 611 TYR A O 1
ATOM 4685 N N . LEU A 1 612 ? -29.684 -4.674 33.042 1.00 41.33 612 LEU A N 1
ATOM 4686 C CA . LEU A 1 612 ? -30.473 -4.512 34.250 1.00 44.16 612 LEU A CA 1
ATOM 4687 C C . LEU A 1 612 ? -31.355 -5.704 34.628 1.00 69.55 612 LEU A C 1
ATOM 4688 O O . LEU A 1 612 ? -31.980 -5.667 35.687 1.00 62.92 612 LEU A O 1
ATOM 4693 N N . ASP A 1 613 ? -31.438 -6.751 33.804 1.00 63.01 613 ASP A N 1
ATOM 4694 C CA . ASP A 1 613 ? -32.486 -7.742 34.085 1.00 72.09 613 ASP A CA 1
ATOM 4695 C C . ASP A 1 613 ? -32.163 -9.101 34.773 1.00 68.92 613 ASP A C 1
ATOM 4696 O O . ASP A 1 613 ? -33.097 -9.671 35.337 1.00 91.40 613 ASP A O 1
ATOM 4701 N N . GLY A 1 614 ? -30.941 -9.653 34.795 1.00 69.84 614 GLY A N 1
ATOM 4702 C CA . GLY A 1 614 ? -29.721 -9.206 34.149 1.00 65.80 614 GLY A CA 1
ATOM 4703 C C . GLY A 1 614 ? -29.168 -10.376 33.348 1.00 68.84 614 GLY A C 1
ATOM 4704 O O . GLY A 1 614 ? -28.433 -11.213 33.875 1.00 59.34 614 GLY A O 1
ATOM 4705 N N . SER A 1 615 ? -29.536 -10.431 32.069 1.00 73.05 615 SER A N 1
ATOM 4706 C CA . SER A 1 615 ? -29.202 -11.551 31.193 1.00 57.26 615 SER A CA 1
ATOM 4707 C C . SER A 1 615 ? -27.709 -11.654 30.927 1.00 69.02 615 SER A C 1
ATOM 4708 O O . SER A 1 615 ? -27.112 -12.720 31.075 1.00 76.81 615 SER A O 1
ATOM 4711 N N . LEU A 1 616 ? -27.123 -10.534 30.514 1.00 64.18 616 LEU A N 1
ATOM 4712 C CA . LEU A 1 616 ? -25.726 -10.480 30.101 1.00 62.82 616 LEU A CA 1
ATOM 4713 C C . LEU A 1 616 ? -24.794 -10.974 31.198 1.00 65.90 616 LEU A C 1
ATOM 4714 O O . LEU A 1 616 ? -23.797 -11.644 30.923 1.00 64.26 616 LEU A O 1
ATOM 4719 N N . ARG A 1 617 ? -25.129 -10.636 32.439 1.00 77.90 617 ARG A N 1
ATOM 4720 C CA . ARG A 1 617 ? -24.333 -11.032 33.593 1.00 73.92 617 ARG A CA 1
ATOM 4721 C C . ARG A 1 617 ? -24.176 -12.551 33.658 1.00 83.11 617 ARG A C 1
ATOM 4722 O O . ARG A 1 617 ? -23.058 -13.067 33.660 1.00 70.60 617 ARG A O 1
ATOM 4730 N N . ALA A 1 618 ? -25.299 -13.264 33.683 1.00 82.26 618 ALA A N 1
ATOM 4731 C CA . ALA A 1 618 ? -25.269 -14.716 33.846 1.00 90.13 618 ALA A CA 1
ATOM 4732 C C . ALA A 1 618 ? -25.110 -15.467 32.524 1.00 81.09 618 ALA A C 1
ATOM 4733 O O . ALA A 1 618 ? -25.046 -16.696 32.507 1.00 82.93 618 ALA A O 1
ATOM 4735 N N . GLY A 1 619 ? -25.046 -14.731 31.420 1.00 85.39 619 GLY A N 1
ATOM 4736 C CA . GLY A 1 619 ? -24.791 -15.334 30.125 1.00 78.57 619 GLY A CA 1
ATOM 4737 C C . GLY A 1 619 ? -26.040 -15.744 29.368 1.00 90.03 619 GLY A C 1
ATOM 4738 O O . GLY A 1 619 ? -25.947 -16.344 28.296 1.00 86.21 619 GLY A O 1
ATOM 4739 N N . LYS A 1 620 ? -27.207 -15.425 29.926 1.00 85.96 620 LYS A N 1
ATOM 4740 C CA . LYS A 1 620 ? -28.481 -15.698 29.261 1.00 94.49 620 LYS A CA 1
ATOM 4741 C C . LYS A 1 620 ? -28.540 -15.035 27.886 1.00 96.71 620 LYS A C 1
ATOM 4742 O O . LYS A 1 620 ? -27.813 -14.077 27.613 1.00 90.05 620 LYS A O 1
ATOM 4748 N N . VAL A 1 621 ? -29.406 -15.555 27.021 1.00 101.17 621 VAL A N 1
ATOM 4749 C CA . VAL A 1 621 ? -29.667 -14.923 25.736 1.00 87.06 621 VAL A CA 1
ATOM 4750 C C . VAL A 1 621 ? -30.424 -13.618 25.968 1.00 90.96 621 VAL A C 1
ATOM 4751 O O . VAL A 1 621 ? -31.471 -13.607 26.616 1.00 78.77 621 VAL A O 1
ATOM 4755 N N . ALA A 1 622 ? -29.886 -12.520 25.446 1.00 101.84 622 ALA A N 1
ATOM 4756 C CA . ALA A 1 622 ? -30.470 -11.202 25.673 1.00 91.86 622 ALA A CA 1
ATOM 4757 C C . ALA A 1 622 ? -31.548 -10.858 24.646 1.00 98.76 622 ALA A C 1
ATOM 4758 O O . ALA A 1 622 ? -31.386 -11.129 23.454 1.00 95.00 622 ALA A O 1
ATOM 4760 N N . ASN A 1 623 ? -32.646 -10.268 25.118 1.00 97.28 623 ASN A N 1
ATOM 4761 C CA . ASN A 1 623 ? -33.713 -9.793 24.239 1.00 94.31 623 ASN A CA 1
ATOM 4762 C C . ASN A 1 623 ? -33.187 -8.770 23.232 1.00 91.58 623 ASN A C 1
ATOM 4763 O O . ASN A 1 623 ? -32.510 -7.812 23.612 1.00 82.31 623 ASN A O 1
ATOM 4768 N N . ASP A 1 624 ? -33.510 -8.979 21.956 1.00 89.89 624 ASP A N 1
ATOM 4769 C CA . ASP A 1 624 ? -33.003 -8.140 20.870 1.00 86.91 624 ASP A CA 1
ATOM 4770 C C . ASP A 1 624 ? -33.545 -6.709 20.892 1.00 73.75 624 ASP A C 1
ATOM 4771 O O . ASP A 1 624 ? -32.936 -5.805 20.306 1.00 64.62 624 ASP A O 1
ATOM 4776 N N . PHE A 1 625 ? -34.676 -6.506 21.564 1.00 71.92 625 PHE A N 1
ATOM 4777 C CA . PHE A 1 625 ? -35.293 -5.186 21.647 1.00 74.69 625 PHE A CA 1
ATOM 4778 C C . PHE A 1 625 ? -35.692 -4.866 23.084 1.00 83.05 625 PHE A C 1
ATOM 4779 O O . PHE A 1 625 ? -35.893 -5.777 23.890 1.00 77.00 625 PHE A O 1
ATOM 4787 N N . PRO A 1 626 ? -35.807 -3.567 23.412 1.00 87.47 626 PRO A N 1
ATOM 4788 C CA . PRO A 1 626 ? -36.246 -3.159 24.752 1.00 75.71 626 PRO A CA 1
ATOM 4789 C C . PRO A 1 626 ? -37.752 -3.302 24.943 1.00 74.62 626 PRO A C 1
ATOM 4790 O O . PRO A 1 626 ? -38.496 -3.319 23.961 1.00 80.52 626 PRO A O 1
ATOM 4794 N N . ASP A 1 627 ? -38.187 -3.397 26.196 1.00 87.95 627 ASP A N 1
ATOM 4795 C CA . ASP A 1 627 ? -39.608 -3.423 26.529 1.00 95.04 627 ASP A CA 1
ATOM 4796 C C . ASP A 1 627 ? -40.272 -2.142 26.021 1.00 90.36 627 ASP A C 1
ATOM 4797 O O . ASP A 1 627 ? -39.607 -1.123 25.830 1.00 94.82 627 ASP A O 1
ATOM 4802 N N . ALA A 1 628 ? -41.583 -2.196 25.807 1.00 82.61 628 ALA A N 1
ATOM 4803 C CA . ALA A 1 628 ? -42.323 -1.050 25.285 1.00 90.27 628 ALA A CA 1
ATOM 4804 C C . ALA A 1 628 ? -42.449 0.074 26.316 1.00 98.89 628 ALA A C 1
ATOM 4805 O O . ALA A 1 628 ? -42.900 1.174 25.995 1.00 89.91 628 ALA A O 1
ATOM 4807 N N . THR A 1 629 ? -42.042 -0.206 27.551 1.00 99.48 629 THR A N 1
ATOM 4808 C CA . THR A 1 629 ? -42.129 0.771 28.631 1.00 100.81 629 THR A CA 1
ATOM 4809 C C . THR A 1 629 ? -40.821 1.537 28.823 1.00 99.09 629 THR A C 1
ATOM 4810 O O . THR A 1 629 ? -40.767 2.508 29.580 1.00 100.68 629 THR A O 1
ATOM 4814 N N . ASP A 1 630 ? -39.771 1.098 28.135 1.00 90.17 630 ASP A N 1
ATOM 4815 C CA . ASP A 1 630 ? -38.466 1.743 28.237 1.00 87.53 630 ASP A CA 1
ATOM 4816 C C . ASP A 1 630 ? -38.488 3.130 27.604 1.00 81.12 630 ASP A C 1
ATOM 4817 O O . ASP A 1 630 ? -38.194 4.125 28.264 1.00 83.90 630 ASP A O 1
ATOM 4822 N N . GLU B 2 1 ? -73.816 -22.397 4.520 1.00 99.42 21 GLU B N 1
ATOM 4823 C CA . GLU B 2 1 ? -73.825 -23.778 4.053 1.00 100.51 21 GLU B CA 1
ATOM 4824 C C . GLU B 2 1 ? -72.580 -24.519 4.550 1.00 93.13 21 GLU B C 1
ATOM 4825 O O . GLU B 2 1 ? -71.575 -23.899 4.898 1.00 87.40 21 GLU B O 1
ATOM 4831 N N . THR B 2 2 ? -72.653 -25.847 4.578 1.00 90.40 22 THR B N 1
ATOM 4832 C CA . THR B 2 2 ? -71.596 -26.674 5.148 1.00 85.36 22 THR B CA 1
ATOM 4833 C C . THR B 2 2 ? -70.700 -27.359 4.103 1.00 85.06 22 THR B C 1
ATOM 4834 O O . THR B 2 2 ? -69.667 -27.934 4.454 1.00 71.60 22 THR B O 1
ATOM 4838 N N . HIS B 2 3 ? -71.095 -27.292 2.832 1.00 89.34 23 HIS B N 1
ATOM 4839 C CA . HIS B 2 3 ? -70.372 -27.949 1.740 1.00 90.39 23 HIS B CA 1
ATOM 4840 C C . HIS B 2 3 ? -69.684 -26.943 0.818 1.00 76.70 23 HIS B C 1
ATOM 4841 O O . HIS B 2 3 ? -70.132 -25.801 0.700 1.00 80.54 23 HIS B O 1
ATOM 4848 N N . ILE B 2 4 ? -68.619 -27.374 0.145 1.00 66.67 24 ILE B N 1
ATOM 4849 C CA . ILE B 2 4 ? -68.044 -26.603 -0.961 1.00 76.15 24 ILE B CA 1
ATOM 4850 C C . ILE B 2 4 ? -67.670 -27.518 -2.124 1.00 72.06 24 ILE B C 1
ATOM 4851 O O . ILE B 2 4 ? -67.375 -28.700 -1.931 1.00 60.77 24 ILE B O 1
ATOM 4856 N N . ASN B 2 5 ? -67.678 -26.958 -3.330 1.00 68.45 25 ASN B N 1
ATOM 4857 C CA . ASN B 2 5 ? -67.220 -27.673 -4.514 1.00 68.43 25 ASN B CA 1
ATOM 4858 C C . ASN B 2 5 ? -65.728 -27.454 -4.740 1.00 58.31 25 ASN B C 1
ATOM 4859 O O . ASN B 2 5 ? -65.269 -26.317 -4.816 1.00 61.68 25 ASN B O 1
ATOM 4864 N N . LEU B 2 6 ? -64.972 -28.542 -4.840 1.00 55.29 26 LEU B N 1
ATOM 4865 C CA . LEU B 2 6 ? -63.541 -28.450 -5.113 1.00 59.69 26 LEU B CA 1
ATOM 4866 C C . LEU B 2 6 ? -63.170 -29.106 -6.438 1.00 65.21 26 LEU B C 1
ATOM 4867 O O . LEU B 2 6 ? -63.598 -30.218 -6.740 1.00 60.21 26 LEU B O 1
ATOM 4872 N N . LYS B 2 7 ? -62.353 -28.409 -7.214 1.00 64.41 27 LYS B N 1
ATOM 4873 C CA . LYS B 2 7 ? -61.890 -28.894 -8.502 1.00 58.64 27 LYS B CA 1
ATOM 4874 C C . LYS B 2 7 ? -60.408 -29.240 -8.489 1.00 57.47 27 LYS B C 1
ATOM 4875 O O . LYS B 2 7 ? -59.569 -28.416 -8.129 1.00 60.75 27 LYS B O 1
ATOM 4881 N N . VAL B 2 8 ? -60.107 -30.482 -8.859 1.00 55.84 28 VAL B N 1
ATOM 4882 C CA . VAL B 2 8 ? -58.740 -30.986 -8.890 1.00 55.63 28 VAL B CA 1
ATOM 4883 C C . VAL B 2 8 ? -58.267 -31.173 -10.331 1.00 65.09 28 VAL B C 1
ATOM 4884 O O . VAL B 2 8 ? -59.019 -31.652 -11.179 1.00 70.44 28 VAL B O 1
ATOM 4888 N N . SER B 2 9 ? -57.019 -30.804 -10.604 1.00 57.86 29 SER B N 1
ATOM 4889 C CA . SER B 2 9 ? -56.486 -30.867 -11.962 1.00 64.79 29 SER B CA 1
ATOM 4890 C C . SER B 2 9 ? -54.997 -31.181 -11.977 1.00 67.43 29 SER B C 1
ATOM 4891 O O . SER B 2 9 ? -54.233 -30.628 -11.187 1.00 66.44 29 SER B O 1
ATOM 4894 N N . ASP B 2 10 ? -54.587 -32.067 -12.882 1.00 70.28 30 ASP B N 1
ATOM 4895 C CA . ASP B 2 10 ? -53.175 -32.409 -13.025 1.00 74.88 30 ASP B CA 1
ATOM 4896 C C . ASP B 2 10 ? -52.631 -31.945 -14.373 1.00 69.52 30 ASP B C 1
ATOM 4897 O O . ASP B 2 10 ? -51.617 -32.454 -14.851 1.00 74.81 30 ASP B O 1
ATOM 4902 N N . GLY B 2 11 ? -53.312 -30.977 -14.979 1.00 76.93 31 GLY B N 1
ATOM 4903 C CA . GLY B 2 11 ? -52.890 -30.426 -16.253 1.00 81.86 31 GLY B CA 1
ATOM 4904 C C . GLY B 2 11 ? -53.744 -30.903 -17.411 1.00 92.11 31 GLY B C 1
ATOM 4905 O O . GLY B 2 11 ? -53.697 -30.337 -18.504 1.00 90.20 31 GLY B O 1
ATOM 4906 N N . SER B 2 12 ? -54.527 -31.950 -17.170 1.00 94.09 32 SER B N 1
ATOM 4907 C CA . SER B 2 12 ? -55.385 -32.520 -18.203 1.00 99.81 32 SER B CA 1
ATOM 4908 C C . SER B 2 12 ? -56.766 -32.860 -17.651 1.00 101.03 32 SER B C 1
ATOM 4909 O O . SER B 2 12 ? -57.769 -32.275 -18.060 1.00 90.61 32 SER B O 1
ATOM 4912 N N . SER B 2 13 ? -56.807 -33.813 -16.725 1.00 95.78 33 SER B N 1
ATOM 4913 C CA . SER B 2 13 ? -58.062 -34.255 -16.131 1.00 95.80 33 SER B CA 1
ATOM 4914 C C . SER B 2 13 ? -58.529 -33.297 -15.050 1.00 91.14 33 SER B C 1
ATOM 4915 O O . SER B 2 13 ? -57.885 -33.131 -14.022 1.00 90.48 33 SER B O 1
ATOM 4918 N N . GLU B 2 14 ? -59.672 -32.678 -15.302 1.00 89.02 34 GLU B N 1
ATOM 4919 C CA . GLU B 2 14 ? -60.233 -31.671 -14.418 1.00 75.39 34 GLU B CA 1
ATOM 4920 C C . GLU B 2 14 ? -61.487 -32.187 -13.735 1.00 88.23 34 GLU B C 1
ATOM 4921 O O . GLU B 2 14 ? -62.601 -32.045 -14.253 1.00 98.94 34 GLU B O 1
ATOM 4927 N N . ILE B 2 15 ? -61.296 -32.788 -12.567 1.00 81.31 35 ILE B N 1
ATOM 4928 C CA . ILE B 2 15 ? -62.368 -33.495 -11.884 1.00 80.15 35 ILE B CA 1
ATOM 4929 C C . ILE B 2 15 ? -62.938 -32.714 -10.695 1.00 80.59 35 ILE B C 1
ATOM 4930 O O . ILE B 2 15 ? -62.200 -32.245 -9.826 1.00 83.01 35 ILE B O 1
ATOM 4935 N N . PHE B 2 16 ? -64.263 -32.594 -10.660 1.00 74.08 36 PHE B N 1
ATOM 4936 C CA . PHE B 2 16 ? -64.949 -31.840 -9.615 1.00 68.21 36 PHE B CA 1
ATOM 4937 C C . PHE B 2 16 ? -65.396 -32.731 -8.458 1.00 73.83 36 PHE B C 1
ATOM 4938 O O . PHE B 2 16 ? -65.755 -33.890 -8.658 1.00 81.99 36 PHE B O 1
ATOM 4946 N N . PHE B 2 17 ? -65.370 -32.174 -7.250 1.00 71.25 37 PHE B N 1
ATOM 4947 C CA . PHE B 2 17 ? -65.810 -32.877 -6.047 1.00 63.36 37 PHE B CA 1
ATOM 4948 C C . PHE B 2 17 ? -66.726 -31.997 -5.206 1.00 72.39 37 PHE B C 1
ATOM 4949 O O . PHE B 2 17 ? -66.806 -30.785 -5.413 1.00 65.22 37 PHE B O 1
ATOM 4957 N N . LYS B 2 18 ? -67.422 -32.612 -4.257 1.00 75.02 38 LYS B N 1
ATOM 4958 C CA . LYS B 2 18 ? -68.015 -31.849 -3.170 1.00 65.93 38 LYS B CA 1
ATOM 4959 C C . LYS B 2 18 ? -67.723 -32.540 -1.853 1.00 77.14 38 LYS B C 1
ATOM 4960 O O . LYS B 2 18 ? -67.682 -33.769 -1.771 1.00 71.64 38 LYS B O 1
ATOM 4966 N N . ILE B 2 19 ? -67.520 -31.718 -0.829 1.00 78.38 39 ILE B N 1
ATOM 4967 C CA . ILE B 2 19 ? -66.975 -32.153 0.445 1.00 58.24 39 ILE B CA 1
ATOM 4968 C C . ILE B 2 19 ? -67.422 -31.179 1.537 1.00 60.54 39 ILE B C 1
ATOM 4969 O O . ILE B 2 19 ? -67.655 -29.997 1.268 1.00 54.41 39 ILE B O 1
ATOM 4974 N N . LYS B 2 20 ? -67.575 -31.685 2.757 1.00 62.92 40 LYS B N 1
ATOM 4975 C CA . LYS B 2 20 ? -67.894 -30.836 3.898 1.00 74.18 40 LYS B CA 1
ATOM 4976 C C . LYS B 2 20 ? -66.609 -30.163 4.353 1.00 56.20 40 LYS B C 1
ATOM 4977 O O . LYS B 2 20 ? -65.543 -30.779 4.344 1.00 55.28 40 LYS B O 1
ATOM 4983 N N . LYS B 2 21 ? -66.713 -28.902 4.757 1.00 55.01 41 LYS B N 1
ATOM 4984 C CA . LYS B 2 21 ? -65.538 -28.125 5.144 1.00 52.88 41 LYS B CA 1
ATOM 4985 C C . LYS B 2 21 ? -64.731 -28.787 6.265 1.00 54.19 41 LYS B C 1
ATOM 4986 O O . LYS B 2 21 ? -63.531 -28.544 6.396 1.00 51.51 41 LYS B O 1
ATOM 4992 N N . THR B 2 22 ? -65.383 -29.645 7.045 1.00 55.69 42 THR B N 1
ATOM 4993 C CA . THR B 2 22 ? -64.746 -30.297 8.187 1.00 57.92 42 THR B CA 1
ATOM 4994 C C . THR B 2 22 ? -64.145 -31.668 7.858 1.00 65.64 42 THR B C 1
ATOM 4995 O O . THR B 2 22 ? -63.460 -32.267 8.690 1.00 59.85 42 THR B O 1
ATOM 4999 N N . THR B 2 23 ? -64.396 -32.156 6.645 1.00 58.67 43 THR B N 1
ATOM 5000 C CA . THR B 2 23 ? -63.907 -33.469 6.219 1.00 65.81 43 THR B CA 1
ATOM 5001 C C . THR B 2 23 ? -62.467 -33.419 5.707 1.00 62.29 43 THR B C 1
ATOM 5002 O O . THR B 2 23 ? -62.138 -32.580 4.871 1.00 67.98 43 THR B O 1
ATOM 5006 N N . PRO B 2 24 ? -61.605 -34.324 6.205 1.00 66.24 44 PRO B N 1
ATOM 5007 C CA . PRO B 2 24 ? -60.222 -34.437 5.723 1.00 62.68 44 PRO B CA 1
ATOM 5008 C C . PRO B 2 24 ? -60.154 -34.688 4.219 1.00 67.55 44 PRO B C 1
ATOM 5009 O O . PRO B 2 24 ? -61.010 -35.386 3.671 1.00 66.09 44 PRO B O 1
ATOM 5013 N N . LEU B 2 25 ? -59.140 -34.125 3.568 1.00 68.19 45 LEU B N 1
ATOM 5014 C CA . LEU B 2 25 ? -59.020 -34.186 2.112 1.00 82.42 45 LEU B CA 1
ATOM 5015 C C . LEU B 2 25 ? -58.494 -35.533 1.612 1.00 80.04 45 LEU B C 1
ATOM 5016 O O . LEU B 2 25 ? -58.359 -35.742 0.405 1.00 70.14 45 LEU B O 1
ATOM 5021 N N . ARG B 2 26 ? -58.212 -36.437 2.549 1.00 76.75 46 ARG B N 1
ATOM 5022 C CA . ARG B 2 26 ? -57.664 -37.759 2.248 1.00 74.97 46 ARG B CA 1
ATOM 5023 C C . ARG B 2 26 ? -58.495 -38.540 1.235 1.00 80.00 46 ARG B C 1
ATOM 5024 O O . ARG B 2 26 ? -57.970 -39.031 0.235 1.00 83.55 46 ARG B O 1
ATOM 5032 N N . ARG B 2 27 ? -59.790 -38.656 1.506 1.00 71.44 47 ARG B N 1
ATOM 5033 C CA . ARG B 2 27 ? -60.691 -39.410 0.642 1.00 82.79 47 ARG B CA 1
ATOM 5034 C C . ARG B 2 27 ? -60.788 -38.779 -0.741 1.00 81.61 47 ARG B C 1
ATOM 5035 O O . ARG B 2 27 ? -60.883 -39.480 -1.748 1.00 81.39 47 ARG B O 1
ATOM 5043 N N . LEU B 2 28 ? -60.760 -37.451 -0.779 1.00 88.48 48 LEU B N 1
ATOM 5044 C CA . LEU B 2 28 ? -60.825 -36.707 -2.031 1.00 84.37 48 LEU B CA 1
ATOM 5045 C C . LEU B 2 28 ? -59.553 -36.909 -2.849 1.00 76.33 48 LEU B C 1
ATOM 5046 O O . LEU B 2 28 ? -59.607 -37.041 -4.072 1.00 80.70 48 LEU B O 1
ATOM 5051 N N . MET B 2 29 ? -58.412 -36.929 -2.168 1.00 69.11 49 MET B N 1
ATOM 5052 C CA . MET B 2 29 ? -57.127 -37.131 -2.828 1.00 75.01 49 MET B CA 1
ATOM 5053 C C . MET B 2 29 ? -57.024 -38.524 -3.441 1.00 86.05 49 MET B C 1
ATOM 5054 O O . MET B 2 29 ? -56.637 -38.672 -4.602 1.00 77.56 49 MET B O 1
ATOM 5059 N N . GLU B 2 30 ? -57.376 -39.540 -2.661 1.00 86.47 50 GLU B N 1
ATOM 5060 C CA . GLU B 2 30 ? -57.316 -40.920 -3.129 1.00 93.43 50 GLU B CA 1
ATOM 5061 C C . GLU B 2 30 ? -58.314 -41.178 -4.254 1.00 83.51 50 GLU B C 1
ATOM 5062 O O . GLU B 2 30 ? -58.053 -41.978 -5.150 1.00 85.10 50 GLU B O 1
ATOM 5068 N N . ALA B 2 31 ? -59.451 -40.491 -4.207 1.00 78.08 51 ALA B N 1
ATOM 5069 C CA . ALA B 2 31 ? -60.455 -40.598 -5.258 1.00 71.68 51 ALA B CA 1
ATOM 5070 C C . ALA B 2 31 ? -59.895 -40.097 -6.585 1.00 89.69 51 ALA B C 1
ATOM 5071 O O . ALA B 2 31 ? -60.044 -40.749 -7.620 1.00 96.29 51 ALA B O 1
ATOM 5073 N N . PHE B 2 32 ? -59.249 -38.936 -6.547 1.00 91.84 52 PHE B N 1
ATOM 5074 C CA . PHE B 2 32 ? -58.617 -38.375 -7.737 1.00 85.85 52 PHE B CA 1
ATOM 5075 C C . PHE B 2 32 ? -57.414 -39.208 -8.169 1.00 91.38 52 PHE B C 1
ATOM 5076 O O . PHE B 2 32 ? -57.101 -39.290 -9.358 1.00 81.28 52 PHE B O 1
ATOM 5084 N N . ALA B 2 33 ? -56.748 -39.822 -7.194 1.00 88.77 53 ALA B N 1
ATOM 5085 C CA . ALA B 2 33 ? -55.525 -40.585 -7.431 1.00 86.19 53 ALA B CA 1
ATOM 5086 C C . ALA B 2 33 ? -55.691 -41.704 -8.470 1.00 101.03 53 ALA B C 1
ATOM 5087 O O . ALA B 2 33 ? -54.864 -41.816 -9.384 1.00 106.82 53 ALA B O 1
ATOM 5089 N N . LYS B 2 34 ? -56.764 -42.498 -8.330 1.00 90.66 54 LYS B N 1
ATOM 5090 C CA . LYS B 2 34 ? -57.005 -43.703 -9.151 1.00 97.48 54 LYS B CA 1
ATOM 5091 C C . LYS B 2 34 ? -57.823 -43.478 -10.404 1.00 97.17 54 LYS B C 1
ATOM 5092 O O . LYS B 2 34 ? -57.894 -44.367 -11.255 1.00 102.25 54 LYS B O 1
ATOM 5098 N N . ARG B 2 35 ? -58.471 -42.330 -10.520 1.00 95.27 55 ARG B N 1
ATOM 5099 C CA . ARG B 2 35 ? -59.199 -42.059 -11.740 1.00 94.74 55 ARG B CA 1
ATOM 5100 C C . ARG B 2 35 ? -58.154 -41.655 -12.768 1.00 101.54 55 ARG B C 1
ATOM 5101 O O . ARG B 2 35 ? -58.432 -41.550 -13.963 1.00 107.33 55 ARG B O 1
ATOM 5109 N N . GLN B 2 36 ? -56.933 -41.458 -12.275 1.00 103.55 56 GLN B N 1
ATOM 5110 C CA . GLN B 2 36 ? -55.769 -41.218 -13.111 1.00 102.84 56 GLN B CA 1
ATOM 5111 C C . GLN B 2 36 ? -54.856 -42.446 -13.147 1.00 104.02 56 GLN B C 1
ATOM 5112 O O . GLN B 2 36 ? -53.800 -42.416 -13.774 1.00 103.31 56 GLN B O 1
ATOM 5118 N N . GLY B 2 37 ? -55.259 -43.517 -12.467 1.00 101.99 57 GLY B N 1
ATOM 5119 C CA . GLY B 2 37 ? -54.509 -44.759 -12.487 1.00 108.05 57 GLY B CA 1
ATOM 5120 C C . GLY B 2 37 ? -53.200 -44.711 -11.720 1.00 110.36 57 GLY B C 1
ATOM 5121 O O . GLY B 2 37 ? -52.294 -45.507 -11.981 1.00 110.52 57 GLY B O 1
ATOM 5122 N N . LYS B 2 38 ? -53.086 -43.778 -10.776 1.00 101.70 58 LYS B N 1
ATOM 5123 C CA . LYS B 2 38 ? -51.852 -43.607 -9.979 1.00 104.01 58 LYS B CA 1
ATOM 5124 C C . LYS B 2 38 ? -52.194 -43.828 -8.494 1.00 101.86 58 LYS B C 1
ATOM 5125 O O . LYS B 2 38 ? -53.377 -43.774 -8.158 1.00 100.36 58 LYS B O 1
ATOM 5131 N N . GLU B 2 39 ? -51.229 -44.079 -7.605 1.00 103.22 59 GLU B N 1
ATOM 5132 C CA . GLU B 2 39 ? -51.609 -44.081 -6.205 1.00 112.64 59 GLU B CA 1
ATOM 5133 C C . GLU B 2 39 ? -51.129 -42.898 -5.390 1.00 120.29 59 GLU B C 1
ATOM 5134 O O . GLU B 2 39 ? -50.156 -42.250 -5.739 1.00 114.25 59 GLU B O 1
ATOM 5140 N N . MET B 2 40 ? -51.885 -42.611 -4.329 1.00 117.36 60 MET B N 1
ATOM 5141 C CA . MET B 2 40 ? -51.868 -41.313 -3.645 1.00 115.15 60 MET B CA 1
ATOM 5142 C C . MET B 2 40 ? -50.506 -40.681 -3.393 1.00 122.31 60 MET B C 1
ATOM 5143 O O . MET B 2 40 ? -50.328 -39.513 -3.690 1.00 120.88 60 MET B O 1
ATOM 5148 N N . ASP B 2 41 ? -49.569 -41.447 -2.843 1.00 118.80 61 ASP B N 1
ATOM 5149 C CA . ASP B 2 41 ? -48.218 -40.941 -2.577 1.00 119.83 61 ASP B CA 1
ATOM 5150 C C . ASP B 2 41 ? -47.356 -40.854 -3.847 1.00 117.62 61 ASP B C 1
ATOM 5151 O O . ASP B 2 41 ? -46.198 -40.411 -3.792 1.00 111.92 61 ASP B O 1
ATOM 5156 N N . SER B 2 42 ? -47.929 -41.236 -4.990 1.00 114.30 62 SER B N 1
ATOM 5157 C CA . SER B 2 42 ? -47.296 -40.941 -6.272 1.00 109.17 62 SER B CA 1
ATOM 5158 C C . SER B 2 42 ? -47.638 -39.516 -6.693 1.00 109.47 62 SER B C 1
ATOM 5159 O O . SER B 2 42 ? -47.165 -39.028 -7.723 1.00 110.99 62 SER B O 1
ATOM 5162 N N . LEU B 2 43 ? -48.467 -38.855 -5.890 1.00 104.02 63 LEU B N 1
ATOM 5163 C CA . LEU B 2 43 ? -48.918 -37.504 -6.195 1.00 99.58 63 LEU B CA 1
ATOM 5164 C C . LEU B 2 43 ? -48.689 -36.535 -5.037 1.00 89.81 63 LEU B C 1
ATOM 5165 O O . LEU B 2 43 ? -48.808 -36.904 -3.868 1.00 87.65 63 LEU B O 1
ATOM 5170 N N . ARG B 2 44 ? -48.359 -35.292 -5.376 1.00 87.27 64 ARG B N 1
ATOM 5171 C CA . ARG B 2 44 ? -48.372 -34.200 -4.408 1.00 79.17 64 ARG B CA 1
ATOM 5172 C C . ARG B 2 44 ? -49.507 -33.241 -4.773 1.00 74.37 64 ARG B C 1
ATOM 5173 O O . ARG B 2 44 ? -49.722 -32.934 -5.948 1.00 63.34 64 ARG B O 1
ATOM 5181 N N . PHE B 2 45 ? -50.246 -32.785 -3.767 1.00 56.08 65 PHE B N 1
ATOM 5182 C CA . PHE B 2 45 ? -51.356 -31.869 -3.999 1.00 54.61 65 PHE B CA 1
ATOM 5183 C C . PHE B 2 45 ? -51.032 -30.469 -3.480 1.00 51.55 65 PHE B C 1
ATOM 5184 O O . PHE B 2 45 ? -50.634 -30.299 -2.328 1.00 48.25 65 PHE B O 1
ATOM 5192 N N . LEU B 2 46 ? -51.202 -29.470 -4.339 1.00 43.43 66 LEU B N 1
ATOM 5193 C CA . LEU B 2 46 ? -50.861 -28.099 -3.983 1.00 51.36 66 LEU B CA 1
ATOM 5194 C C . LEU B 2 46 ? -52.081 -27.182 -4.001 1.00 48.93 66 LEU B C 1
ATOM 5195 O O . LEU B 2 46 ? -52.928 -27.271 -4.891 1.00 49.78 66 LEU B O 1
ATOM 5200 N N . TYR B 2 47 ? -52.160 -26.309 -3.000 1.00 42.54 67 TYR B N 1
ATOM 5201 C CA . TYR B 2 47 ? -53.175 -25.263 -2.940 1.00 41.87 67 TYR B CA 1
ATOM 5202 C C . TYR B 2 47 ? -52.455 -23.922 -2.818 1.00 42.03 67 TYR B C 1
ATOM 5203 O O . TYR B 2 47 ? -51.774 -23.668 -1.821 1.00 37.49 67 TYR B O 1
ATOM 5212 N N . ASP B 2 48 ? -52.595 -23.086 -3.846 1.00 41.87 68 ASP B N 1
ATOM 5213 C CA . ASP B 2 48 ? -51.791 -21.871 -4.000 1.00 40.04 68 ASP B CA 1
ATOM 5214 C C . ASP B 2 48 ? -50.292 -22.174 -3.910 1.00 40.98 68 ASP B C 1
ATOM 5215 O O . ASP B 2 48 ? -49.524 -21.408 -3.326 1.00 38.06 68 ASP B O 1
ATOM 5220 N N . GLY B 2 49 ? -49.887 -23.304 -4.485 1.00 35.45 69 GLY B N 1
ATOM 5221 C CA . GLY B 2 49 ? -48.487 -23.689 -4.530 1.00 38.86 69 GLY B CA 1
ATOM 5222 C C . GLY B 2 49 ? -47.950 -24.286 -3.242 1.00 47.33 69 GLY B C 1
ATOM 5223 O O . GLY B 2 49 ? -46.777 -24.650 -3.161 1.00 45.13 69 GLY B O 1
ATOM 5224 N N . ILE B 2 50 ? -48.809 -24.386 -2.232 1.00 45.86 70 ILE B N 1
ATOM 5225 C CA . ILE B 2 50 ? -48.422 -24.921 -0.930 1.00 41.85 70 ILE B CA 1
ATOM 5226 C C . ILE B 2 50 ? -48.919 -26.360 -0.788 1.00 46.25 70 ILE B C 1
ATOM 5227 O O . ILE B 2 50 ? -50.078 -26.653 -1.085 1.00 40.46 70 ILE B O 1
ATOM 5232 N N . ARG B 2 51 ? -48.046 -27.261 -0.346 1.00 40.86 71 ARG B N 1
ATOM 5233 C CA . ARG B 2 51 ? -48.411 -28.676 -0.293 1.00 52.06 71 ARG B CA 1
ATOM 5234 C C . ARG B 2 51 ? -49.494 -28.940 0.751 1.00 44.96 71 ARG B C 1
ATOM 5235 O O . ARG B 2 51 ? -49.421 -28.445 1.875 1.00 47.24 71 ARG B O 1
ATOM 5243 N N . ILE B 2 52 ? -50.504 -29.713 0.357 1.00 48.11 72 ILE B N 1
ATOM 5244 C CA . ILE B 2 52 ? -51.572 -30.135 1.260 1.00 51.98 72 ILE B CA 1
ATOM 5245 C C . ILE B 2 52 ? -51.255 -31.489 1.894 1.00 59.99 72 ILE B C 1
ATOM 5246 O O . ILE B 2 52 ? -50.685 -32.367 1.244 1.00 66.38 72 ILE B O 1
ATOM 5251 N N . GLN B 2 53 ? -51.626 -31.654 3.160 1.00 76.95 73 GLN B N 1
ATOM 5252 C CA . GLN B 2 53 ? -51.542 -32.952 3.820 1.00 79.18 73 GLN B CA 1
ATOM 5253 C C . GLN B 2 53 ? -52.917 -33.616 3.816 1.00 72.10 73 GLN B C 1
ATOM 5254 O O . GLN B 2 53 ? -53.942 -32.937 3.886 1.00 66.57 73 GLN B O 1
ATOM 5260 N N . ALA B 2 54 ? -52.932 -34.942 3.733 1.00 71.41 74 ALA B N 1
ATOM 5261 C CA . ALA B 2 54 ? -54.167 -35.698 3.537 1.00 65.78 74 ALA B CA 1
ATOM 5262 C C . ALA B 2 54 ? -55.189 -35.528 4.661 1.00 69.73 74 ALA B C 1
ATOM 5263 O O . ALA B 2 54 ? -56.394 -35.598 4.419 1.00 63.93 74 ALA B O 1
ATOM 5265 N N . ASP B 2 55 ? -54.719 -35.314 5.886 1.00 58.48 75 ASP B N 1
ATOM 5266 C CA . ASP B 2 55 ? -55.632 -35.209 7.020 1.00 68.04 75 ASP B CA 1
ATOM 5267 C C . ASP B 2 55 ? -56.060 -33.765 7.292 1.00 72.94 75 ASP B C 1
ATOM 5268 O O . ASP B 2 55 ? -56.813 -33.503 8.230 1.00 63.13 75 ASP B O 1
ATOM 5273 N N . GLN B 2 56 ? -55.584 -32.832 6.470 1.00 62.62 76 GLN B N 1
ATOM 5274 C CA . GLN B 2 56 ? -56.047 -31.449 6.548 1.00 51.39 76 GLN B CA 1
ATOM 5275 C C . GLN B 2 56 ? -57.423 -31.308 5.905 1.00 51.04 76 GLN B C 1
ATOM 5276 O O . GLN B 2 56 ? -57.751 -32.021 4.958 1.00 53.39 76 GLN B O 1
ATOM 5282 N N . THR B 2 57 ? -58.221 -30.382 6.426 1.00 47.44 77 THR B N 1
ATOM 5283 C CA . THR B 2 57 ? -59.572 -30.147 5.930 1.00 44.41 77 THR B CA 1
ATOM 5284 C C . THR B 2 57 ? -59.634 -28.836 5.140 1.00 54.78 77 THR B C 1
ATOM 5285 O O . THR B 2 57 ? -58.730 -28.004 5.256 1.00 44.59 77 THR B O 1
ATOM 5289 N N . PRO B 2 58 ? -60.691 -28.649 4.326 1.00 46.30 78 PRO B N 1
ATOM 5290 C CA . PRO B 2 58 ? -60.871 -27.358 3.651 1.00 49.85 78 PRO B CA 1
ATOM 5291 C C . PRO B 2 58 ? -60.914 -26.188 4.635 1.00 51.17 78 PRO B C 1
ATOM 5292 O O . PRO B 2 58 ? -60.413 -25.101 4.334 1.00 42.82 78 PRO B O 1
ATOM 5296 N N . GLU B 2 59 ? -61.507 -26.420 5.802 1.00 50.44 79 GLU B N 1
ATOM 5297 C CA . GLU B 2 59 ? -61.619 -25.392 6.830 1.00 45.06 79 GLU B CA 1
ATOM 5298 C C . GLU B 2 59 ? -60.242 -24.989 7.355 1.00 51.53 79 GLU B C 1
ATOM 5299 O O . GLU B 2 59 ? -59.982 -23.809 7.597 1.00 45.15 79 GLU B O 1
ATOM 5305 N N . ASP B 2 60 ? -59.365 -25.975 7.523 1.00 40.47 80 ASP B N 1
ATOM 5306 C CA . ASP B 2 60 ? -57.987 -25.721 7.941 1.00 47.97 80 ASP B CA 1
ATOM 5307 C C . ASP B 2 60 ? -57.257 -24.812 6.958 1.00 51.77 80 ASP B C 1
ATOM 5308 O O . ASP B 2 60 ? -56.378 -24.044 7.347 1.00 45.17 80 ASP B O 1
ATOM 5313 N N . LEU B 2 61 ? -57.637 -24.902 5.686 1.00 44.50 81 LEU B N 1
ATOM 5314 C CA . LEU B 2 61 ? -56.942 -24.191 4.619 1.00 47.06 81 LEU B CA 1
ATOM 5315 C C . LEU B 2 61 ? -57.688 -22.944 4.154 1.00 40.42 81 LEU B C 1
ATOM 5316 O O . LEU B 2 61 ? -57.240 -22.262 3.233 1.00 41.62 81 LEU B O 1
ATOM 5321 N N . ASP B 2 62 ? -58.813 -22.651 4.802 1.00 44.38 82 ASP B N 1
ATOM 5322 C CA . ASP B 2 62 ? -59.680 -21.531 4.427 1.00 44.17 82 ASP B CA 1
ATOM 5323 C C . ASP B 2 62 ? -60.120 -21.592 2.971 1.00 42.95 82 ASP B C 1
ATOM 5324 O O . ASP B 2 62 ? -60.263 -20.564 2.311 1.00 44.85 82 ASP B O 1
ATOM 5329 N N . MET B 2 63 ? -60.351 -22.804 2.483 1.00 42.87 83 MET B N 1
ATOM 5330 C CA . MET B 2 63 ? -60.840 -22.993 1.129 1.00 47.53 83 MET B CA 1
ATOM 5331 C C . MET B 2 63 ? -62.256 -22.455 0.965 1.00 46.53 83 MET B C 1
ATOM 5332 O O . MET B 2 63 ? -63.053 -22.469 1.901 1.00 50.47 83 MET B O 1
ATOM 5337 N N . GLU B 2 64 ? -62.549 -21.957 -0.230 1.00 46.03 84 GLU B N 1
ATOM 5338 C CA . GLU B 2 64 ? -63.867 -21.439 -0.561 1.00 53.47 84 GLU B CA 1
ATOM 5339 C C . GLU B 2 64 ? -64.449 -22.258 -1.706 1.00 63.68 84 GLU B C 1
ATOM 5340 O O . GLU B 2 64 ? -63.732 -23.030 -2.347 1.00 49.35 84 GLU B O 1
ATOM 5346 N N . ASP B 2 65 ? -65.742 -22.089 -1.961 1.00 57.83 85 ASP B N 1
ATOM 5347 C CA . ASP B 2 65 ? -66.410 -22.808 -3.040 1.00 65.59 85 ASP B CA 1
ATOM 5348 C C . ASP B 2 65 ? -65.725 -22.551 -4.384 1.00 58.60 85 ASP B C 1
ATOM 5349 O O . ASP B 2 65 ? -65.393 -21.408 -4.709 1.00 51.18 85 ASP B O 1
ATOM 5354 N N . ASN B 2 66 ? -65.501 -23.632 -5.132 1.00 52.97 86 ASN B N 1
ATOM 5355 C CA . ASN B 2 66 ? -64.874 -23.613 -6.460 1.00 58.55 86 ASN B CA 1
ATOM 5356 C C . ASN B 2 66 ? -63.383 -23.270 -6.454 1.00 64.57 86 ASN B C 1
ATOM 5357 O O . ASN B 2 66 ? -62.862 -22.730 -7.431 1.00 63.73 86 ASN B O 1
ATOM 5362 N N . ASP B 2 67 ? -62.698 -23.594 -5.360 1.00 52.80 87 ASP B N 1
ATOM 5363 C CA . ASP B 2 67 ? -61.240 -23.497 -5.317 1.00 50.36 87 ASP B CA 1
ATOM 5364 C C . ASP B 2 67 ? -60.603 -24.582 -6.181 1.00 56.85 87 ASP B C 1
ATOM 5365 O O . ASP B 2 67 ? -61.246 -25.582 -6.509 1.00 51.88 87 ASP B O 1
ATOM 5370 N N . ILE B 2 68 ? -59.337 -24.385 -6.538 1.00 59.35 88 ILE B N 1
ATOM 5371 C CA . ILE B 2 68 ? -58.610 -25.362 -7.343 1.00 55.34 88 ILE B CA 1
ATOM 5372 C C . ILE B 2 68 ? -57.459 -25.997 -6.570 1.00 47.10 88 ILE B C 1
ATOM 5373 O O . ILE B 2 68 ? -56.645 -25.305 -5.956 1.00 48.42 88 ILE B O 1
ATOM 5378 N N . ILE B 2 69 ? -57.400 -27.323 -6.604 1.00 50.17 89 ILE B N 1
ATOM 5379 C CA . ILE B 2 69 ? -56.243 -28.052 -6.112 1.00 44.24 89 ILE B CA 1
ATOM 5380 C C . ILE B 2 69 ? -55.470 -28.599 -7.305 1.00 58.28 89 ILE B C 1
ATOM 5381 O O . ILE B 2 69 ? -56.027 -29.320 -8.131 1.00 60.07 89 ILE B O 1
ATOM 5386 N N . GLU B 2 70 ? -54.195 -28.242 -7.406 1.00 51.91 90 GLU B N 1
ATOM 5387 C CA . GLU B 2 70 ? -53.361 -28.736 -8.494 1.00 62.22 90 GLU B CA 1
ATOM 5388 C C . GLU B 2 70 ? -52.608 -29.986 -8.060 1.00 58.26 90 GLU B C 1
ATOM 5389 O O . GLU B 2 70 ? -52.011 -30.024 -6.984 1.00 49.46 90 GLU B O 1
ATOM 5395 N N . ALA B 2 71 ? -52.652 -31.014 -8.900 1.00 57.91 91 ALA B N 1
ATOM 5396 C CA . ALA B 2 71 ? -52.005 -32.280 -8.583 1.00 70.17 91 ALA B CA 1
ATOM 5397 C C . ALA B 2 71 ? -50.772 -32.503 -9.458 1.00 66.26 91 ALA B C 1
ATOM 5398 O O . ALA B 2 71 ? -50.861 -32.479 -10.680 1.00 70.32 91 ALA B O 1
ATOM 5400 N N . HIS B 2 72 ? -49.625 -32.716 -8.821 1.00 71.79 92 HIS B N 1
ATOM 5401 C CA . HIS B 2 72 ? -48.378 -33.018 -9.518 1.00 76.64 92 HIS B CA 1
ATOM 5402 C C . HIS B 2 72 ? -47.896 -34.410 -9.085 1.00 88.39 92 HIS B C 1
ATOM 5403 O O . HIS B 2 72 ? -48.491 -35.015 -8.214 1.00 89.24 92 HIS B O 1
ATOM 5410 N N . ARG B 2 73 ? -46.831 -34.923 -9.685 1.00 97.37 93 ARG B N 1
ATOM 5411 C CA . ARG B 2 73 ? -46.151 -36.101 -9.152 1.00 101.95 93 ARG B CA 1
ATOM 5412 C C . ARG B 2 73 ? -45.105 -35.606 -8.132 1.00 101.81 93 ARG B C 1
ATOM 5413 O O . ARG B 2 73 ? -44.750 -34.405 -8.133 1.00 105.21 93 ARG B O 1
ATOM 5421 N N . GLU B 2 74 ? -44.728 -36.501 -7.212 1.00 99.87 94 GLU B N 1
ATOM 5422 C CA . GLU B 2 74 ? -43.470 -36.469 -6.422 1.00 112.47 94 GLU B CA 1
ATOM 5423 C C . GLU B 2 74 ? -43.755 -36.046 -4.994 1.00 107.01 94 GLU B C 1
ATOM 5424 O O . GLU B 2 74 ? -44.085 -36.869 -4.137 1.00 96.16 94 GLU B O 1
#

Secondary structure (DSSP, 8-state):
-----TTEETTEE---SS-SHHHHHHHHHHHSTTSEEEEEEE-SS-TT-EEEEEEHHHHHHHHHHHHHHHHHH--TT-EEEE---SSHHHHHHHHHHHHTT-EEEE---TTSSS-HHHHHHHHHHH--SEEEE-TTTHHHHHHHHTTS-GGG--EEEEGGGS-GGGGGG--PPPPP-TT-EEEEEE---SSSS--EEEEEHHHHHHHHHHHHHHHT--TTS-EEE-S-TTSHHHHHHHTSHHHH---EEE--HHHHHH-THHHHHHHS--TT--S--EEE--HHHHHHHHHH-SPPTTPPP---TT--EEEE-SSPPPHHHHHHHHHHHGGGT--GGGEEEEEE-GGGSSEEEE--TTPPP-EEEEEHHHHHTTB--B--TTSTTEEEEEB--EE-TTEEEEEEETTTTEEPPTTB-EEEEEEETTS-S-BTT-HHHHHHHH-B---B--SS-TTBTB-TT--BEEEEEEEEEETTEEEEEEEGGG-EEETTEEE-HHHHHHHHHHH-TT--TTSEEEEEEEGGGS-HHHHH-GGG-----TT---EEEEEEEE--SSS----HHHHHHHHHHHHHHHHS--EEEEEEE-TT-S-B-SSS-B-HHHHHHHHTTTHHHHTPPPPSS--TT-/--EEEEEEESSS-EEEEEEETTS-THHHHHHHHHHTT--GGGEEEEETTEEPPTT--TTTTT--TTEEEEEEE-